Protein AF-A0A928JBQ8-F1 (afdb_monomer)

Sequence (399 aa):
MGFTVPEFVRCPHCGASLVRDGGSLFCTGERRHTYDIAKEGYVNLLPPGRAKNSHTGDDAEMVRAREEFLSGGGYDRYSREAAALAAEVIIERAKCRAQNAESQPKTPIIKAGRLAQQDDVVGSLEDSTEVVPMMISSSTVNTVPLPLKGKAQDAPVVSSEIDGEGRLAQQDDVVGPLDASDEVVPCFAPGLSPVPCFAPPCYGVDAGCGEGRHTVNMAKTLAEMLGVPVTTVGFDASKFGVRAAAKRYVKNSANTPEGVTPMFAAANIFSLPVADECADVFTSLFAPLPDDEVRRVLKKGGVLVICAAGAEHLSEMRRVLYENPVPSGGGAAVPDGFTTAREKIIEYRIDLSSNEEIMSLFTMTPFYYNAPAEGRKKLEALSSLTVTVQVKCTVAVKD

Foldseek 3Di:
DAQDDPQFFFQLVPRATWDDDPQWIFGPDPVTDIWGQDPLGATARADPPPVPPDPFDDDLVLLVLQCVLVVVVPPLVVLLVLLVVQLVLLVVLLVVLVVVVVPDPDDPPPDPDDDDDDDDDDDDDDDDDDDDDDDDDDDDDDDDDDDDDDDDDDDDDDDDDDDDPPDDPPPPPPPDPDDPDDDPPPDDDPDADSFDRDDPDAEEEEEACFLPSSVQSSQVSNCVSVVGAYEYEYEHQDPSRLSNNSNQPVVPVVNHDPSYHYHYYYDDSLRGSGAFQAHQEYEDAQHDDNQVSVLGHHHAFRKYKWKHFDQQAQVQLQVLQDVDRGGDDDTDDDHPQKAWPDKDKDKDKDKFQALSSQVSVCSNDPCVVPGDPNSVVSSSPDGMDIGMHIMIMIMITRD

pLDDT: mean 76.66, std 27.27, range [23.59, 98.38]

Nearest PDB structures (foldseek):
  1p91-assembly1_A  TM=8.520E-01  e=2.172E-24  Escherichia coli
  1p91-assembly1_B  TM=8.686E-01  e=5.097E-23  Escherichia coli
  5jgl-assembly1_A  TM=5.760E-01  e=1.585E-10  Aspergillus fumigatus
  1i9g-assembly1_A  TM=5.955E-01  e=4.512E-06  Mycobacterium tuberculosis
  2f8l-assembly1_A  TM=5.313E-01  e=1.715E-05  Listeria monocytogenes

Radius of gyration: 27.42 Å; Cα contacts (8 Å, |Δi|>4): 662; chains: 1; bounding box: 69×91×84 Å

Structure (mmCIF, N/CA/C/O backbone):
data_AF-A0A928JBQ8-F1
#
_entry.id   AF-A0A928JBQ8-F1
#
loop_
_atom_site.group_PDB
_atom_site.id
_atom_site.type_symbol
_atom_site.label_atom_id
_atom_site.label_alt_id
_atom_site.label_comp_id
_atom_site.label_asym_id
_atom_site.label_entity_id
_atom_site.label_seq_id
_atom_site.pdbx_PDB_ins_code
_atom_site.Cartn_x
_atom_site.Cartn_y
_atom_site.Cartn_z
_atom_site.occupancy
_atom_site.B_iso_or_equiv
_atom_site.auth_seq_id
_atom_site.auth_comp_id
_atom_site.auth_asym_id
_atom_site.auth_atom_id
_atom_site.pdbx_PDB_model_num
ATOM 1 N N . MET A 1 1 ? 22.480 -9.674 1.636 1.00 45.75 1 MET A N 1
ATOM 2 C CA . MET A 1 1 ? 21.161 -9.832 0.985 1.00 45.75 1 MET A CA 1
ATOM 3 C C . MET A 1 1 ? 20.940 -8.640 0.073 1.00 45.75 1 MET A C 1
ATOM 5 O O . MET A 1 1 ? 21.295 -7.535 0.459 1.00 45.75 1 ME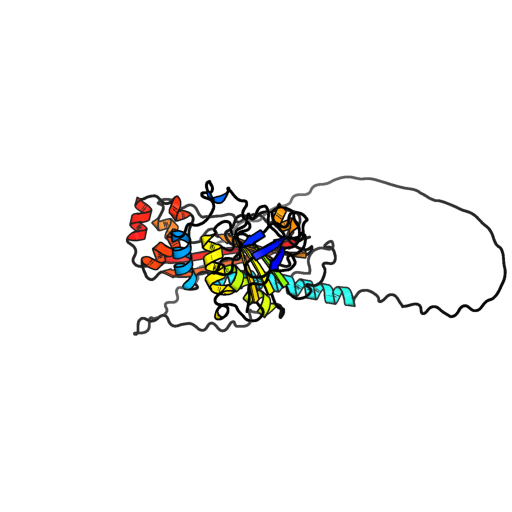T A O 1
ATOM 9 N N . GLY A 1 2 ? 20.536 -8.878 -1.175 1.00 64.00 2 GLY A N 1
ATOM 10 C CA . GLY A 1 2 ? 20.582 -7.881 -2.246 1.00 64.00 2 GLY A CA 1
ATOM 11 C C . GLY A 1 2 ? 19.199 -7.471 -2.741 1.00 64.00 2 GLY A C 1
ATOM 12 O O . GLY A 1 2 ? 18.240 -8.221 -2.606 1.00 64.00 2 GLY A O 1
ATOM 13 N N . PHE A 1 3 ? 19.134 -6.292 -3.360 1.00 80.88 3 PHE A N 1
ATOM 14 C CA . PHE A 1 3 ? 17.984 -5.822 -4.131 1.00 80.88 3 PHE A CA 1
ATOM 15 C C . PHE A 1 3 ? 17.530 -6.896 -5.137 1.00 80.88 3 PHE A C 1
ATOM 17 O O . PHE A 1 3 ? 18.309 -7.285 -6.014 1.00 80.88 3 PHE A O 1
ATOM 24 N N . THR A 1 4 ? 16.300 -7.384 -4.994 1.00 85.62 4 THR A N 1
ATOM 25 C CA . THR A 1 4 ? 15.716 -8.421 -5.855 1.00 85.62 4 THR A CA 1
ATOM 26 C C . THR A 1 4 ? 14.600 -7.798 -6.675 1.00 85.62 4 THR A C 1
ATOM 28 O O . THR A 1 4 ? 13.798 -7.040 -6.140 1.00 85.62 4 THR A O 1
ATOM 31 N N . VAL A 1 5 ? 14.570 -8.096 -7.973 1.00 90.88 5 VAL A N 1
ATOM 32 C CA . VAL A 1 5 ? 13.520 -7.621 -8.880 1.00 90.88 5 VAL A CA 1
ATOM 33 C C . VAL A 1 5 ? 12.508 -8.741 -9.054 1.00 90.88 5 VAL A C 1
ATOM 35 O O . VAL A 1 5 ? 12.892 -9.795 -9.565 1.00 90.88 5 VAL A O 1
ATOM 38 N N . PRO A 1 6 ? 11.242 -8.550 -8.652 1.00 92.75 6 PRO A N 1
ATOM 39 C CA . PRO A 1 6 ? 10.207 -9.531 -8.928 1.00 92.75 6 PRO A CA 1
ATOM 40 C C . PRO A 1 6 ? 10.022 -9.724 -10.432 1.00 92.75 6 PRO A C 1
ATOM 42 O O . PRO A 1 6 ? 10.068 -8.768 -11.209 1.00 92.75 6 PRO A O 1
ATOM 45 N N . GLU A 1 7 ? 9.783 -10.966 -10.845 1.00 91.88 7 GLU A N 1
ATOM 46 C CA . GLU A 1 7 ? 9.727 -11.353 -12.258 1.00 91.88 7 GLU A CA 1
ATOM 47 C C . GLU A 1 7 ? 8.639 -10.637 -13.055 1.00 91.88 7 GLU A C 1
ATOM 49 O O . GLU A 1 7 ? 8.720 -10.598 -14.278 1.00 91.88 7 GLU A O 1
ATOM 54 N N . PHE A 1 8 ? 7.628 -10.079 -12.385 1.00 95.06 8 PHE A N 1
ATOM 55 C CA . PHE A 1 8 ? 6.522 -9.353 -12.997 1.00 95.06 8 PHE A CA 1
ATOM 56 C C . PHE A 1 8 ? 6.813 -7.868 -13.222 1.00 95.06 8 PHE A C 1
ATOM 58 O O . PHE A 1 8 ? 6.031 -7.207 -13.900 1.00 95.06 8 PHE A O 1
ATOM 65 N N . VAL A 1 9 ? 7.924 -7.326 -12.715 1.00 97.00 9 VAL A N 1
ATOM 66 C CA . VAL A 1 9 ? 8.301 -5.934 -12.989 1.00 97.00 9 VAL A CA 1
ATOM 67 C C . VAL A 1 9 ? 8.699 -5.796 -14.461 1.00 97.00 9 VAL A C 1
ATOM 69 O O . VAL A 1 9 ? 9.386 -6.645 -15.044 1.00 97.00 9 VAL A O 1
ATOM 72 N N . ARG A 1 10 ? 8.225 -4.727 -15.097 1.00 97.44 10 ARG A N 1
ATOM 73 C CA . ARG A 1 10 ? 8.402 -4.436 -16.520 1.00 97.44 10 ARG A CA 1
ATOM 74 C C . ARG A 1 10 ? 9.099 -3.104 -16.727 1.00 97.44 10 ARG A C 1
ATOM 76 O O . ARG A 1 10 ? 9.104 -2.216 -15.886 1.00 97.44 10 ARG A O 1
ATOM 83 N N . CYS A 1 11 ? 9.706 -2.963 -17.892 1.00 96.62 11 CYS A N 1
ATOM 84 C CA . CYS A 1 11 ? 10.271 -1.714 -18.354 1.00 96.62 11 CYS A CA 1
ATOM 85 C C . CYS A 1 11 ? 9.138 -0.737 -18.717 1.00 96.62 11 CYS A C 1
ATOM 87 O O . CYS A 1 11 ? 8.391 -1.040 -19.648 1.00 96.62 11 CYS A O 1
ATOM 89 N N . PRO A 1 12 ? 9.032 0.451 -18.092 1.00 94.50 12 PRO A N 1
ATOM 90 C CA . PRO A 1 12 ? 8.005 1.440 -18.445 1.00 94.50 12 PRO A CA 1
ATOM 91 C C . PRO A 1 12 ? 8.113 1.954 -19.891 1.00 94.50 12 PRO A C 1
ATOM 93 O O . PRO A 1 12 ? 7.156 2.511 -20.415 1.00 94.50 12 PRO A O 1
ATOM 96 N N . HIS A 1 13 ? 9.267 1.790 -20.549 1.00 93.00 13 HIS A N 1
ATOM 97 C CA . HIS A 1 13 ? 9.481 2.265 -21.919 1.00 93.00 13 HIS A CA 1
ATOM 98 C C . HIS A 1 13 ? 9.095 1.263 -23.012 1.00 93.00 13 HIS A C 1
ATOM 100 O O . HIS A 1 13 ? 8.717 1.685 -24.101 1.00 93.00 13 HIS A O 1
ATOM 106 N N . CYS A 1 14 ? 9.233 -0.043 -22.775 1.00 94.75 14 CYS A N 1
ATOM 107 C CA . CYS A 1 14 ? 8.984 -1.058 -23.810 1.00 94.75 14 CYS A CA 1
ATOM 108 C C . CYS A 1 14 ? 8.187 -2.277 -23.340 1.00 94.75 14 CYS A C 1
ATOM 110 O O . CYS A 1 14 ? 7.983 -3.191 -24.130 1.00 94.75 14 CYS A O 1
ATOM 112 N N . GLY A 1 15 ? 7.792 -2.342 -22.068 1.00 95.00 15 GLY A N 1
ATOM 113 C CA . GLY A 1 15 ? 7.026 -3.462 -21.522 1.00 95.00 15 GLY A CA 1
ATOM 114 C C . GLY A 1 15 ? 7.801 -4.777 -21.388 1.00 95.00 15 GLY A C 1
ATOM 115 O O . GLY A 1 15 ? 7.208 -5.772 -21.003 1.00 95.00 15 GLY A O 1
ATOM 116 N N . ALA A 1 16 ? 9.106 -4.817 -21.678 1.00 96.81 16 ALA A N 1
ATOM 117 C CA . ALA A 1 16 ? 9.928 -6.020 -21.510 1.00 96.81 16 ALA A CA 1
ATOM 118 C C . ALA A 1 16 ? 10.325 -6.254 -20.040 1.00 96.81 16 ALA A C 1
ATOM 120 O O . ALA A 1 16 ? 10.388 -5.304 -19.255 1.00 96.81 16 ALA A O 1
ATOM 121 N N . SER A 1 17 ? 10.635 -7.498 -19.669 1.00 96.75 17 SER A N 1
ATOM 122 C CA . SER A 1 17 ? 11.103 -7.854 -18.321 1.00 96.75 17 SER A CA 1
ATOM 123 C C . SER A 1 17 ? 12.381 -7.105 -17.943 1.00 96.75 17 SER A C 1
ATOM 125 O O . SER A 1 17 ? 13.239 -6.861 -18.795 1.00 96.75 17 SER A O 1
ATOM 127 N N . LEU A 1 18 ? 12.513 -6.750 -16.663 1.00 96.56 18 LEU A N 1
ATOM 128 C CA . LEU A 1 18 ? 13.735 -6.161 -16.117 1.00 96.56 18 LEU A CA 1
ATOM 129 C C . LEU A 1 18 ? 14.598 -7.232 -15.450 1.00 96.56 18 LEU A C 1
ATOM 131 O O . LEU A 1 18 ? 14.120 -7.998 -14.619 1.00 96.56 18 LEU A O 1
ATOM 135 N N . VAL A 1 19 ? 15.885 -7.244 -15.787 1.00 94.81 19 VAL A N 1
ATOM 136 C CA . VAL A 1 19 ? 16.900 -8.096 -15.162 1.00 94.81 19 VAL A CA 1
ATOM 137 C C . VAL A 1 19 ? 17.940 -7.232 -14.468 1.00 94.81 19 VAL A C 1
ATOM 139 O O . VAL A 1 19 ? 18.317 -6.171 -14.966 1.00 94.81 19 VAL A O 1
ATOM 142 N N . ARG A 1 20 ? 18.402 -7.673 -13.299 1.00 94.62 20 ARG A N 1
ATOM 143 C CA . ARG A 1 20 ? 19.467 -6.991 -12.566 1.00 94.62 20 ARG A CA 1
ATOM 144 C C . ARG A 1 20 ? 20.828 -7.445 -13.079 1.00 94.62 20 ARG A C 1
ATOM 146 O O . ARG A 1 20 ? 21.093 -8.64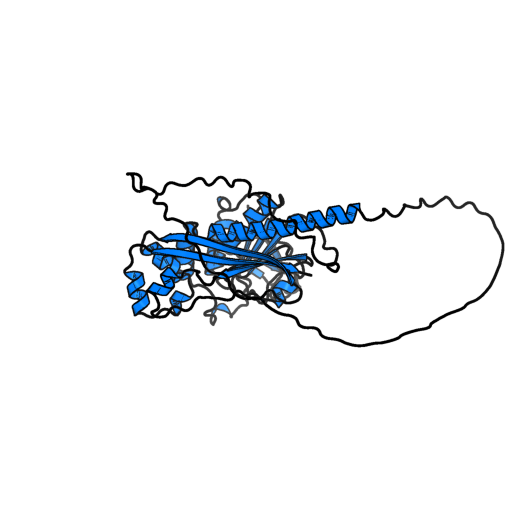1 -13.128 1.00 94.62 20 ARG A O 1
ATOM 153 N N . ASP A 1 21 ? 21.700 -6.486 -13.355 1.00 92.88 21 ASP A N 1
ATOM 154 C CA . ASP A 1 21 ? 23.122 -6.720 -13.589 1.00 92.88 21 ASP A CA 1
ATOM 155 C C . ASP A 1 21 ? 23.924 -5.670 -12.803 1.00 92.88 21 ASP A C 1
ATOM 157 O O . ASP A 1 21 ? 23.818 -4.460 -13.016 1.00 92.88 21 ASP A O 1
ATOM 161 N N . GLY A 1 22 ? 24.642 -6.140 -11.780 1.00 91.00 22 GLY A N 1
ATOM 162 C CA . GLY A 1 22 ? 25.356 -5.289 -10.831 1.00 91.00 22 GLY A CA 1
ATOM 163 C C . GLY A 1 22 ? 24.457 -4.275 -10.106 1.00 91.00 22 GLY A C 1
ATOM 164 O O . GLY A 1 22 ? 23.591 -4.638 -9.295 1.00 91.00 22 GLY A O 1
ATOM 165 N N . GLY A 1 23 ? 24.741 -2.992 -10.349 1.00 93.81 23 GLY A N 1
ATOM 166 C CA 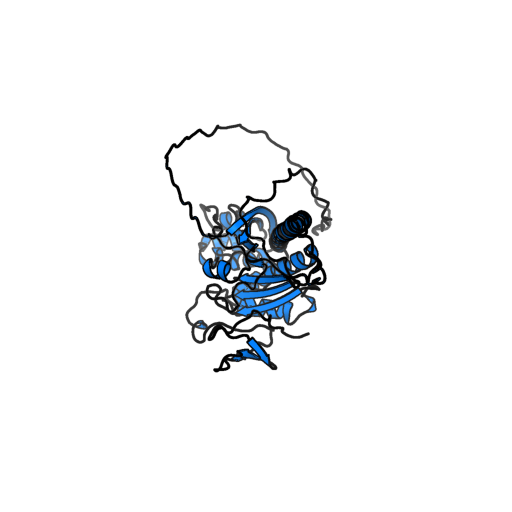. GLY A 1 23 ? 24.072 -1.831 -9.754 1.00 93.81 23 GLY A CA 1
ATOM 167 C C . GLY A 1 23 ? 22.930 -1.253 -10.593 1.00 93.81 23 GLY A C 1
ATOM 168 O O . GLY A 1 23 ? 22.408 -0.206 -10.225 1.00 93.81 23 GLY A O 1
ATOM 169 N N . SER A 1 24 ? 22.533 -1.909 -11.685 1.00 95.94 24 SER A N 1
ATOM 170 C CA . SER A 1 24 ? 21.492 -1.401 -12.583 1.00 95.94 24 SER A CA 1
ATOM 171 C C . SER A 1 24 ? 20.518 -2.507 -13.001 1.00 95.94 24 SER A C 1
ATOM 173 O O . SER A 1 24 ? 20.802 -3.705 -12.905 1.00 95.94 24 SER A O 1
ATOM 175 N N . LEU A 1 25 ? 19.336 -2.093 -13.450 1.00 96.19 25 LEU A N 1
ATOM 176 C CA . LEU A 1 25 ? 18.351 -2.930 -14.121 1.00 96.19 25 LEU A CA 1
ATOM 177 C C . LEU A 1 25 ? 18.398 -2.673 -15.620 1.00 96.19 25 LEU A C 1
ATOM 179 O O . LEU A 1 25 ? 18.466 -1.523 -16.045 1.00 96.19 25 LEU A O 1
ATOM 183 N N . PHE A 1 26 ? 18.286 -3.735 -16.408 1.00 96.31 26 PHE A N 1
ATOM 184 C CA . PHE A 1 26 ? 18.240 -3.681 -17.863 1.00 96.31 26 PHE A CA 1
ATOM 185 C C . PHE A 1 26 ? 16.976 -4.368 -18.356 1.00 96.31 26 PHE A C 1
ATOM 187 O O . PHE A 1 26 ? 16.619 -5.437 -17.863 1.00 96.31 26 PHE A O 1
ATOM 194 N N . CYS A 1 27 ? 16.298 -3.783 -19.340 1.00 96.62 27 CYS A N 1
ATOM 195 C CA . CYS A 1 27 ? 15.192 -4.481 -19.984 1.00 96.62 27 CYS A CA 1
ATOM 196 C C . CYS A 1 27 ? 15.691 -5.516 -20.996 1.00 96.62 27 CYS A C 1
ATOM 198 O O . CYS A 1 27 ? 16.662 -5.265 -21.709 1.00 96.62 27 CYS A O 1
ATOM 200 N N . THR A 1 28 ? 14.970 -6.628 -21.131 1.00 96.06 28 THR A N 1
ATOM 201 C CA . THR A 1 28 ? 15.253 -7.681 -22.124 1.00 96.06 28 THR A CA 1
ATOM 202 C C . THR A 1 28 ? 14.810 -7.329 -23.550 1.00 96.06 28 THR A C 1
ATOM 204 O O . THR A 1 28 ? 15.012 -8.118 -24.467 1.00 96.06 28 THR A O 1
ATOM 207 N N . GLY A 1 29 ? 14.204 -6.155 -23.754 1.00 93.88 29 GLY A N 1
ATOM 208 C CA . GLY A 1 29 ? 13.832 -5.657 -25.079 1.00 93.88 29 GLY A CA 1
ATOM 209 C C . GLY A 1 29 ? 15.033 -5.151 -25.885 1.00 93.88 29 GLY A C 1
ATOM 210 O O . GLY A 1 29 ? 16.077 -4.820 -25.328 1.00 93.88 29 GLY A O 1
ATOM 211 N N . GLU A 1 30 ? 14.849 -5.003 -27.198 1.00 93.00 30 GLU A N 1
ATOM 212 C CA . GLU A 1 30 ? 15.917 -4.707 -28.172 1.00 93.00 30 GLU A CA 1
ATOM 213 C C . GLU A 1 30 ? 16.772 -3.476 -27.832 1.00 93.00 30 GLU A C 1
ATOM 215 O O . GLU A 1 30 ? 17.988 -3.488 -27.999 1.00 93.00 30 GLU A O 1
ATOM 220 N N . ARG A 1 31 ? 16.145 -2.407 -27.324 1.00 90.75 31 ARG A N 1
ATOM 221 C CA . ARG A 1 31 ? 16.821 -1.134 -27.009 1.00 90.75 31 ARG A CA 1
ATOM 222 C C . ARG A 1 31 ? 17.553 -1.127 -25.663 1.00 90.75 31 ARG A C 1
ATOM 224 O O . ARG A 1 31 ? 18.189 -0.126 -25.351 1.00 90.75 31 ARG A O 1
ATOM 231 N N . ARG A 1 32 ? 17.436 -2.199 -24.865 1.00 93.81 32 ARG A N 1
ATOM 232 C CA . ARG A 1 32 ? 18.105 -2.398 -23.565 1.00 93.81 32 ARG A CA 1
ATOM 233 C C . ARG A 1 32 ? 18.124 -1.136 -22.681 1.00 93.81 32 ARG A C 1
ATOM 235 O O . ARG A 1 32 ? 19.179 -0.663 -22.270 1.00 93.81 32 ARG A O 1
ATOM 242 N N . HIS A 1 33 ? 16.943 -0.584 -22.397 1.00 95.56 33 HIS A N 1
ATOM 243 C CA . HIS A 1 33 ? 16.779 0.528 -21.458 1.00 95.56 33 HIS A CA 1
ATOM 244 C C . HIS A 1 33 ? 17.353 0.168 -20.080 1.00 95.56 33 HIS A C 1
ATOM 246 O O . HIS A 1 33 ? 17.132 -0.947 -19.595 1.00 95.56 33 HIS A O 1
ATOM 252 N N . THR A 1 34 ? 18.038 1.128 -19.458 1.00 95.75 34 THR A N 1
ATOM 253 C CA . THR A 1 34 ? 18.792 0.941 -18.211 1.00 95.75 34 THR A CA 1
ATOM 254 C C . THR A 1 34 ? 18.259 1.845 -17.108 1.00 95.75 34 THR A C 1
ATOM 256 O O . THR A 1 34 ? 17.954 3.012 -17.356 1.00 95.75 34 THR A O 1
ATOM 259 N N . TYR A 1 35 ? 18.198 1.320 -15.887 1.00 96.06 35 TYR A N 1
ATOM 260 C CA . TYR A 1 35 ? 17.773 2.050 -14.695 1.00 96.06 35 TYR A CA 1
ATOM 261 C C . TYR A 1 35 ? 18.744 1.786 -13.550 1.00 96.06 35 TYR A C 1
ATOM 263 O O . TYR A 1 35 ? 18.964 0.635 -13.181 1.00 96.06 35 TYR A O 1
ATOM 271 N N . ASP A 1 36 ? 19.306 2.835 -12.960 1.00 96.00 36 ASP A N 1
ATOM 272 C CA . ASP A 1 36 ? 20.243 2.674 -11.848 1.00 96.00 36 ASP A CA 1
ATOM 273 C C . ASP A 1 36 ? 19.516 2.317 -10.547 1.00 96.00 36 ASP A C 1
ATOM 275 O O . ASP A 1 36 ? 18.500 2.924 -10.189 1.00 96.00 36 ASP A O 1
ATOM 279 N N . ILE A 1 37 ? 20.066 1.346 -9.817 1.00 96.56 37 ILE A N 1
ATOM 280 C CA . ILE A 1 37 ? 19.661 1.041 -8.446 1.00 96.56 37 ILE A CA 1
ATOM 281 C C . ILE A 1 37 ? 20.380 2.039 -7.542 1.00 96.56 37 ILE A C 1
ATOM 283 O O . ILE A 1 37 ? 21.607 2.039 -7.423 1.00 96.56 37 ILE A O 1
ATOM 287 N N . ALA A 1 38 ? 19.616 2.901 -6.877 1.00 95.44 38 ALA A N 1
ATOM 288 C CA . ALA A 1 38 ? 20.179 3.862 -5.943 1.00 95.44 38 ALA A CA 1
ATOM 289 C C . ALA A 1 38 ? 20.858 3.152 -4.759 1.00 95.44 38 ALA A C 1
ATOM 291 O O . ALA A 1 38 ? 20.450 2.068 -4.340 1.00 95.44 38 ALA A O 1
ATOM 292 N N . LYS A 1 39 ? 21.845 3.806 -4.133 1.00 94.00 39 LYS A N 1
ATOM 293 C CA . LYS A 1 39 ? 22.565 3.277 -2.953 1.00 94.00 39 LYS A CA 1
ATOM 294 C C . LYS A 1 39 ? 21.666 2.994 -1.738 1.00 94.00 39 LYS A C 1
ATOM 296 O O . LYS A 1 39 ? 22.112 2.362 -0.776 1.00 94.00 39 LYS A O 1
ATOM 301 N N . GLU A 1 40 ? 20.461 3.562 -1.718 1.00 94.25 40 GLU A N 1
ATOM 302 C CA . GLU A 1 40 ? 19.414 3.312 -0.727 1.00 94.25 40 GLU A CA 1
ATOM 303 C C . GLU A 1 40 ? 18.577 2.061 -1.033 1.00 94.25 40 GLU A C 1
ATOM 305 O O . GLU A 1 40 ? 17.894 1.592 -0.136 1.00 94.25 40 GLU A O 1
ATOM 310 N N . GLY A 1 41 ? 18.675 1.487 -2.238 1.00 94.62 41 GLY A N 1
ATOM 311 C CA . GLY A 1 41 ? 18.003 0.241 -2.617 1.00 94.62 41 GLY A CA 1
ATOM 312 C C . GLY A 1 41 ? 16.646 0.423 -3.301 1.00 94.62 41 GLY A C 1
ATOM 313 O O . GLY A 1 41 ? 15.780 -0.425 -3.124 1.00 94.62 41 GLY A O 1
ATOM 314 N N . TYR A 1 42 ? 16.441 1.514 -4.043 1.00 96.06 42 TYR A N 1
ATOM 315 C CA . TYR A 1 42 ? 15.247 1.735 -4.875 1.00 96.06 42 TYR A CA 1
ATOM 316 C C . TYR A 1 42 ? 15.649 1.998 -6.329 1.00 96.06 42 TYR A C 1
ATOM 318 O O . TYR A 1 42 ? 16.804 2.334 -6.606 1.00 96.06 42 TYR A O 1
ATOM 326 N N . VAL A 1 43 ? 14.692 1.891 -7.250 1.00 96.62 43 VAL A N 1
ATOM 327 C CA . VAL A 1 43 ? 14.885 2.229 -8.670 1.00 96.62 43 VAL A CA 1
ATOM 328 C C . VAL A 1 43 ? 13.921 3.338 -9.081 1.00 96.62 43 VAL A C 1
ATOM 330 O O . VAL A 1 43 ? 12.771 3.373 -8.652 1.00 96.62 43 VAL A O 1
ATOM 333 N N . ASN A 1 44 ? 14.382 4.267 -9.917 1.00 96.00 44 ASN A N 1
ATOM 334 C CA . ASN A 1 44 ? 13.529 5.301 -10.495 1.00 96.00 44 ASN A CA 1
ATOM 335 C C . ASN A 1 44 ? 13.048 4.884 -11.892 1.00 96.00 44 ASN A C 1
ATOM 337 O O . ASN A 1 44 ? 13.825 4.920 -12.842 1.00 96.00 44 ASN A O 1
ATOM 341 N N . LEU A 1 45 ? 11.766 4.538 -12.007 1.00 95.31 45 LEU A N 1
ATOM 342 C CA . LEU A 1 45 ? 11.087 4.135 -13.243 1.00 95.31 45 LEU A CA 1
ATOM 343 C C . LEU A 1 45 ? 10.222 5.266 -13.835 1.00 95.31 45 LEU A C 1
ATOM 345 O O . LEU A 1 45 ? 9.478 5.052 -14.790 1.00 95.31 45 LEU A O 1
ATOM 349 N N . LEU A 1 46 ? 10.310 6.487 -13.296 1.00 91.38 46 LEU A N 1
ATOM 350 C CA . LEU A 1 46 ? 9.641 7.651 -13.875 1.00 91.38 46 LEU A CA 1
ATOM 351 C C . LEU A 1 46 ? 10.313 8.074 -15.194 1.00 91.38 46 LEU A C 1
ATOM 353 O O . LEU A 1 46 ? 11.547 8.119 -15.256 1.00 91.38 46 LEU A O 1
ATOM 357 N N . PRO A 1 47 ? 9.536 8.488 -16.216 1.00 80.44 47 PRO A N 1
ATOM 358 C CA . PRO A 1 47 ? 10.088 8.994 -17.467 1.00 80.44 47 PRO A CA 1
ATOM 359 C C . PRO A 1 47 ? 11.041 10.186 -17.257 1.00 80.44 47 PRO A C 1
ATOM 361 O O . PRO A 1 47 ? 10.773 11.058 -16.415 1.00 80.44 47 PRO A O 1
ATOM 364 N N . PRO A 1 48 ? 12.127 10.289 -18.046 1.00 69.06 48 PRO A N 1
ATOM 365 C CA . PRO A 1 48 ? 13.018 11.442 -18.002 1.00 69.06 48 PRO A CA 1
ATOM 366 C C . PRO A 1 48 ? 12.257 12.737 -18.338 1.00 69.06 48 PRO A C 1
ATOM 368 O O . PRO A 1 48 ? 11.415 12.772 -19.229 1.00 69.06 48 PRO A O 1
ATOM 371 N N . GLY A 1 49 ? 12.531 13.814 -17.596 1.00 56.75 49 GLY A N 1
ATOM 372 C CA . GLY A 1 49 ? 11.927 15.138 -17.816 1.00 56.75 49 GLY A CA 1
ATOM 373 C C . GLY A 1 49 ? 10.629 15.426 -17.048 1.00 56.75 49 GLY A C 1
ATOM 374 O O . GLY A 1 49 ? 10.333 16.594 -16.807 1.00 56.75 49 GLY A O 1
ATOM 375 N N . ARG A 1 50 ? 9.900 14.411 -16.557 1.00 52.94 50 ARG A N 1
ATOM 376 C CA . ARG A 1 50 ? 8.664 14.630 -15.769 1.00 52.94 50 ARG A CA 1
ATOM 377 C C . ARG A 1 50 ? 8.910 15.123 -14.337 1.00 52.94 50 ARG A C 1
ATOM 379 O O . ARG A 1 50 ? 8.014 15.688 -13.727 1.00 52.94 50 ARG A O 1
ATOM 386 N N . ALA A 1 51 ? 10.140 14.993 -13.836 1.00 48.34 51 ALA A N 1
ATOM 387 C CA . ALA A 1 51 ? 10.523 15.409 -12.485 1.00 48.34 51 ALA A CA 1
ATOM 388 C C . ALA A 1 51 ? 10.535 16.936 -12.253 1.00 48.34 51 ALA A C 1
ATOM 390 O O . ALA A 1 51 ? 10.681 17.357 -11.113 1.00 48.34 51 ALA A O 1
ATOM 391 N N . LYS A 1 52 ? 10.438 17.769 -13.304 1.00 39.94 52 LYS A N 1
ATOM 392 C CA . LYS A 1 52 ? 10.555 19.235 -13.170 1.00 39.94 52 LYS A CA 1
ATOM 393 C C . LYS A 1 52 ? 9.223 19.973 -13.006 1.00 39.94 52 LYS A C 1
ATOM 395 O O . LYS A 1 52 ? 9.237 21.085 -12.497 1.00 39.94 52 LYS A O 1
ATOM 400 N N . ASN A 1 53 ? 8.096 19.366 -13.388 1.00 36.09 53 ASN A N 1
ATOM 401 C CA . ASN A 1 53 ? 6.808 20.072 -13.480 1.00 36.09 53 ASN A CA 1
ATOM 402 C C . ASN A 1 53 ? 5.703 19.447 -12.627 1.00 36.09 53 ASN A C 1
ATOM 404 O O . ASN A 1 53 ? 4.525 19.702 -12.858 1.00 36.09 53 ASN A O 1
ATOM 408 N N . SER A 1 54 ? 6.058 18.602 -11.667 1.00 39.78 54 SER A N 1
ATOM 409 C CA . SER A 1 54 ? 5.067 17.909 -10.871 1.00 39.78 54 SER A CA 1
ATOM 410 C C . SER A 1 54 ? 5.184 18.351 -9.418 1.00 39.78 54 SER A C 1
ATOM 412 O O . SER A 1 54 ? 6.001 17.828 -8.667 1.00 39.78 54 SER A O 1
ATOM 414 N N . HIS A 1 55 ? 4.310 19.259 -8.987 1.00 44.38 55 HIS A N 1
ATOM 415 C CA . HIS A 1 55 ? 3.905 19.373 -7.578 1.00 44.38 55 HIS A CA 1
ATOM 416 C C . HIS A 1 55 ? 3.152 18.101 -7.107 1.00 44.38 55 HIS A C 1
ATOM 418 O O . HIS A 1 55 ? 2.223 18.174 -6.315 1.00 44.38 55 HIS A O 1
ATOM 424 N N . THR A 1 56 ? 3.489 16.931 -7.660 1.00 51.81 56 THR A N 1
ATOM 425 C CA . THR A 1 56 ? 2.806 15.654 -7.459 1.00 51.81 56 THR A CA 1
ATOM 426 C C . THR A 1 56 ? 3.761 14.735 -6.705 1.00 51.81 56 THR A C 1
ATOM 428 O O . THR A 1 56 ? 4.564 14.018 -7.305 1.00 51.81 56 THR A O 1
ATOM 431 N N . GLY A 1 57 ? 3.728 14.827 -5.383 1.00 61.00 57 GLY A N 1
ATOM 432 C CA . GLY A 1 57 ? 4.513 13.994 -4.480 1.00 61.00 57 GLY A CA 1
ATOM 433 C C . GLY A 1 57 ? 5.050 14.791 -3.301 1.00 61.00 57 GLY A C 1
ATOM 434 O O . GLY A 1 57 ? 5.344 15.978 -3.433 1.00 61.00 57 GLY A O 1
ATOM 435 N N . ASP A 1 58 ? 5.190 14.112 -2.166 1.00 72.62 58 ASP A N 1
ATOM 436 C CA . ASP A 1 58 ? 5.745 14.692 -0.947 1.00 72.62 58 ASP A CA 1
ATOM 437 C C . ASP A 1 58 ? 7.187 15.157 -1.176 1.00 72.62 58 ASP A C 1
ATOM 439 O O . ASP A 1 58 ? 8.001 14.434 -1.774 1.00 72.62 58 ASP A O 1
ATOM 443 N N . ASP A 1 59 ? 7.512 16.351 -0.683 1.00 82.25 59 ASP A N 1
ATOM 444 C CA . ASP A 1 59 ? 8.886 16.832 -0.617 1.00 82.25 59 ASP A CA 1
ATOM 445 C C . ASP A 1 59 ? 9.660 16.183 0.548 1.00 82.25 59 ASP A C 1
ATOM 447 O O . ASP A 1 59 ? 9.164 15.325 1.281 1.00 82.25 59 ASP A O 1
ATOM 451 N N . ALA A 1 60 ? 10.929 16.558 0.708 1.00 84.12 60 ALA A N 1
ATOM 452 C CA . ALA A 1 60 ? 11.781 15.977 1.739 1.00 84.12 60 ALA A CA 1
ATOM 453 C C . ALA A 1 60 ? 11.345 16.322 3.177 1.00 84.12 60 ALA A C 1
ATOM 455 O O . ALA A 1 60 ? 11.692 15.577 4.095 1.00 84.12 60 ALA A O 1
ATOM 456 N N . GLU A 1 61 ? 10.647 17.440 3.388 1.00 86.06 61 GLU A N 1
ATOM 457 C CA . GLU A 1 61 ? 10.153 17.858 4.703 1.00 86.06 61 GLU A CA 1
ATOM 458 C C . GLU A 1 61 ? 8.912 17.049 5.076 1.00 86.06 61 GLU A C 1
ATOM 460 O O . GLU A 1 61 ? 8.875 16.451 6.149 1.00 86.06 61 GLU A O 1
ATOM 465 N N . MET A 1 62 ? 7.967 16.916 4.146 1.00 87.44 62 MET A N 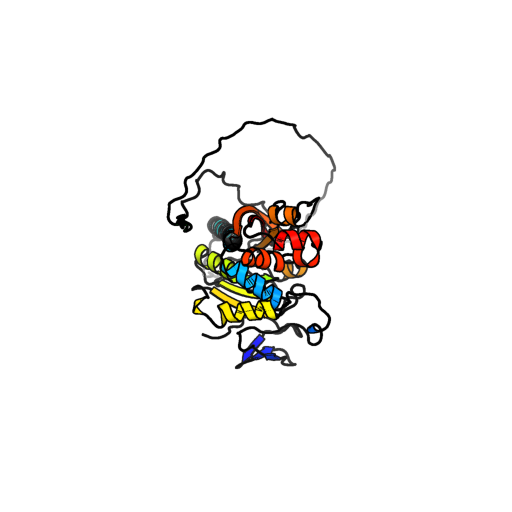1
ATOM 466 C CA . MET A 1 62 ? 6.764 16.101 4.320 1.00 87.44 62 MET A CA 1
ATOM 467 C C . MET A 1 62 ? 7.091 14.635 4.559 1.00 87.44 62 MET A C 1
ATOM 469 O O . MET A 1 62 ? 6.513 14.018 5.451 1.00 87.44 62 MET A O 1
ATOM 473 N N . VAL A 1 63 ? 8.056 14.079 3.818 1.00 87.06 63 VAL A N 1
ATOM 474 C CA . VAL A 1 63 ? 8.510 12.703 4.058 1.00 87.06 63 VAL A CA 1
ATOM 475 C C . VAL A 1 63 ? 9.127 12.571 5.446 1.00 87.06 63 VAL A C 1
ATOM 477 O O . VAL A 1 63 ? 8.847 11.591 6.124 1.00 87.06 63 VAL A O 1
ATOM 480 N N . ARG A 1 64 ? 9.917 13.547 5.914 1.00 88.31 64 ARG A N 1
ATOM 481 C CA . ARG A 1 64 ? 10.500 13.496 7.263 1.00 88.31 64 ARG A CA 1
ATOM 482 C C . ARG A 1 64 ? 9.426 13.559 8.349 1.00 88.31 64 ARG A C 1
ATOM 484 O O . ARG A 1 64 ? 9.451 12.725 9.245 1.00 88.31 64 ARG A O 1
ATOM 491 N N . ALA A 1 65 ? 8.496 14.505 8.246 1.00 87.75 65 ALA A N 1
ATOM 492 C CA . ALA A 1 65 ? 7.380 14.643 9.179 1.00 87.75 65 ALA A CA 1
ATOM 493 C C . ALA A 1 65 ? 6.530 13.365 9.221 1.00 87.75 65 ALA A C 1
ATOM 495 O O . ALA A 1 65 ? 6.185 12.861 10.290 1.00 87.75 65 ALA A O 1
ATOM 496 N N . ARG A 1 66 ? 6.264 12.779 8.048 1.00 90.25 66 ARG A N 1
ATOM 497 C CA . ARG A 1 66 ? 5.570 11.498 7.943 1.00 90.25 66 ARG A CA 1
ATOM 498 C C . ARG A 1 66 ? 6.367 10.364 8.585 1.00 90.25 66 ARG A C 1
ATOM 500 O O . ARG A 1 66 ? 5.793 9.586 9.334 1.00 90.25 66 ARG A O 1
ATOM 507 N N . GLU A 1 67 ? 7.671 10.258 8.333 1.00 89.75 67 GLU A N 1
ATOM 508 C CA . GLU A 1 67 ? 8.524 9.246 8.968 1.00 89.75 67 GLU A CA 1
ATOM 509 C C . GLU A 1 67 ? 8.526 9.362 10.491 1.00 89.75 67 GLU A C 1
ATOM 511 O O . GLU A 1 67 ? 8.456 8.342 11.173 1.00 89.75 67 GLU A O 1
ATOM 516 N N . GLU A 1 68 ? 8.607 10.581 11.014 1.00 89.38 68 GLU A N 1
ATOM 517 C CA . GLU A 1 68 ? 8.599 10.857 12.445 1.00 89.38 68 GLU A CA 1
ATOM 518 C C . GLU A 1 68 ? 7.280 10.431 13.084 1.00 89.38 68 GLU A C 1
ATOM 520 O O . GLU A 1 68 ? 7.281 9.558 13.954 1.00 89.38 68 GLU A O 1
ATOM 525 N N . PHE A 1 69 ? 6.154 10.942 12.581 1.00 90.38 69 PHE A N 1
ATOM 526 C CA . PHE A 1 69 ? 4.837 10.581 13.094 1.00 90.38 69 PHE A CA 1
ATOM 527 C C . PHE A 1 69 ? 4.580 9.078 12.976 1.00 90.38 69 PHE A C 1
ATOM 529 O O . PHE A 1 69 ? 4.171 8.418 13.935 1.00 90.38 69 PHE A O 1
ATOM 536 N N . LEU A 1 70 ? 4.842 8.509 11.796 1.00 89.44 70 LEU A N 1
ATOM 537 C CA . LEU A 1 70 ? 4.603 7.097 11.586 1.00 89.44 70 LEU A CA 1
ATOM 538 C C . LEU A 1 70 ? 5.516 6.274 12.482 1.00 89.44 70 LEU A C 1
ATOM 540 O O . LEU A 1 70 ? 5.022 5.338 13.078 1.00 89.44 70 LEU A O 1
ATOM 544 N N . SER A 1 71 ? 6.784 6.612 12.705 1.00 86.50 71 SER A N 1
ATOM 545 C CA . SER A 1 71 ? 7.652 5.812 13.585 1.00 86.50 71 SER A CA 1
ATOM 546 C C . SER A 1 71 ? 7.073 5.541 14.987 1.00 86.50 71 SER A C 1
ATOM 548 O O . SER A 1 71 ? 7.348 4.477 15.542 1.00 86.50 71 SER A O 1
ATOM 550 N N . GLY A 1 72 ? 6.189 6.412 15.491 1.00 85.38 72 GLY A N 1
ATOM 551 C CA . GLY A 1 72 ? 5.446 6.233 16.742 1.00 85.38 72 GLY A CA 1
ATOM 552 C C . GLY A 1 72 ? 4.324 5.181 16.715 1.00 85.38 72 GLY A C 1
ATOM 553 O O . GLY A 1 72 ? 3.670 4.956 17.726 1.00 85.38 72 GLY A O 1
ATOM 554 N N . GLY A 1 73 ? 4.052 4.511 15.590 1.00 89.00 73 GLY A N 1
ATOM 555 C CA . GLY A 1 73 ? 3.098 3.393 15.550 1.00 89.00 73 GLY A CA 1
ATOM 556 C C . GLY A 1 73 ? 1.622 3.767 15.446 1.00 89.00 73 GLY A C 1
ATOM 557 O O . GLY A 1 73 ? 0.801 2.886 15.188 1.00 89.00 73 GLY A O 1
ATOM 558 N N . GLY A 1 74 ? 1.278 5.055 15.530 1.00 87.88 74 GLY A N 1
ATOM 559 C CA . GLY A 1 74 ? -0.111 5.525 15.557 1.00 87.88 74 GLY A CA 1
ATOM 560 C C . GLY A 1 74 ? -0.965 5.059 14.374 1.00 87.88 74 GLY A C 1
ATOM 561 O O . GLY A 1 74 ? -2.178 4.965 14.486 1.00 87.88 74 GLY A O 1
ATOM 562 N N . TYR A 1 75 ? -0.365 4.730 13.232 1.00 93.88 75 TYR A N 1
ATOM 563 C CA . TYR A 1 75 ? -1.062 4.291 12.015 1.00 93.88 75 TYR A CA 1
ATOM 564 C C . TYR A 1 75 ? -0.834 2.802 11.685 1.00 93.88 75 TYR A C 1
ATOM 566 O O . TYR A 1 75 ? -1.311 2.302 10.669 1.00 93.88 75 TYR A O 1
ATOM 574 N N . ASP A 1 76 ? -0.130 2.051 12.536 1.00 94.06 76 ASP A N 1
ATOM 575 C CA . ASP A 1 76 ? 0.109 0.630 12.270 1.00 94.06 76 ASP A CA 1
ATOM 576 C C . ASP A 1 76 ? -1.163 -0.202 12.394 1.00 94.06 76 ASP A C 1
ATOM 578 O O . ASP A 1 76 ? -1.384 -1.104 11.583 1.00 94.06 76 ASP A O 1
ATOM 582 N N . ARG A 1 77 ? -1.998 0.107 13.395 1.00 95.56 77 ARG A N 1
ATOM 583 C CA . ARG A 1 77 ? -3.197 -0.668 13.724 1.00 95.56 77 ARG A CA 1
ATOM 584 C C . ARG A 1 77 ? -4.123 -0.816 12.523 1.00 95.56 77 ARG A C 1
ATOM 586 O O . ARG A 1 77 ? -4.427 -1.947 12.153 1.00 95.56 77 ARG A O 1
ATOM 593 N N . TYR A 1 78 ? -4.498 0.289 11.871 1.00 95.50 78 TYR A N 1
ATOM 594 C CA . TYR A 1 78 ? -5.400 0.204 10.721 1.00 95.50 78 TYR A CA 1
ATOM 595 C C . TYR A 1 78 ? -4.781 -0.599 9.569 1.00 95.50 78 TYR A C 1
ATOM 597 O O . TYR A 1 78 ? -5.480 -1.376 8.928 1.00 95.50 78 TYR A O 1
ATOM 605 N N . SER A 1 79 ? -3.473 -0.447 9.316 1.00 95.06 79 SER A N 1
ATOM 606 C CA . SER A 1 79 ? -2.811 -1.148 8.209 1.00 95.06 79 SER A CA 1
ATOM 607 C C . SER A 1 79 ? -2.730 -2.661 8.439 1.00 95.06 79 SER A C 1
ATOM 609 O O . SER A 1 79 ? -2.936 -3.424 7.498 1.00 95.06 79 SER A O 1
ATOM 611 N N . ARG A 1 80 ? -2.512 -3.102 9.688 1.00 95.75 80 ARG A N 1
ATOM 612 C CA . ARG A 1 80 ? -2.532 -4.525 10.068 1.00 95.75 80 ARG A CA 1
ATOM 613 C C . ARG A 1 80 ? -3.940 -5.111 10.019 1.00 95.75 80 ARG A C 1
ATOM 615 O O . ARG A 1 80 ? -4.131 -6.188 9.475 1.00 95.75 80 ARG A O 1
ATOM 622 N N . GLU A 1 81 ? -4.931 -4.399 10.547 1.00 97.56 81 GLU A N 1
ATOM 623 C CA . GLU A 1 81 ? -6.328 -4.846 10.501 1.00 97.56 81 GLU A CA 1
ATOM 624 C C . GLU A 1 81 ? -6.865 -4.907 9.057 1.00 97.56 81 GLU A C 1
ATOM 626 O O . GLU A 1 81 ? -7.559 -5.855 8.703 1.00 97.56 81 GLU A O 1
ATOM 631 N N . ALA A 1 82 ? -6.497 -3.958 8.188 1.00 97.19 82 ALA A N 1
ATOM 632 C CA . ALA A 1 82 ? -6.829 -4.017 6.761 1.00 97.19 82 ALA A CA 1
ATOM 633 C C . ALA A 1 82 ? -6.191 -5.233 6.065 1.00 97.19 82 ALA A C 1
ATOM 635 O O . ALA A 1 82 ? -6.832 -5.889 5.244 1.00 97.19 82 ALA A O 1
ATOM 636 N N . ALA A 1 83 ? -4.946 -5.559 6.422 1.00 96.56 83 ALA A N 1
ATOM 637 C CA . ALA A 1 83 ? -4.254 -6.743 5.926 1.00 96.56 83 ALA A CA 1
ATOM 638 C C . ALA A 1 83 ? -4.900 -8.047 6.396 1.00 96.56 83 ALA A C 1
ATOM 640 O O . ALA A 1 83 ? -5.020 -8.986 5.611 1.00 96.56 83 ALA A O 1
ATOM 641 N N . ALA A 1 84 ? -5.354 -8.090 7.649 1.00 97.56 84 ALA A N 1
ATOM 642 C CA . ALA A 1 84 ? -6.065 -9.237 8.196 1.00 97.56 84 ALA A CA 1
ATOM 643 C C . ALA A 1 84 ? -7.380 -9.495 7.448 1.00 97.56 84 ALA A C 1
ATOM 645 O O . ALA A 1 84 ? -7.615 -10.621 7.018 1.00 97.56 84 ALA A O 1
ATOM 646 N N . LEU A 1 85 ? -8.165 -8.446 7.168 1.00 97.38 85 LEU A N 1
ATOM 647 C CA . LEU A 1 85 ? -9.380 -8.562 6.349 1.00 97.38 85 LEU A CA 1
ATOM 648 C C . LEU A 1 85 ? -9.081 -9.133 4.954 1.00 97.38 85 LEU A C 1
ATOM 650 O O . LEU A 1 85 ? -9.830 -9.964 4.441 1.00 97.38 85 LEU A O 1
ATOM 654 N N . ALA A 1 86 ? -7.980 -8.706 4.331 1.00 96.69 86 ALA A N 1
ATOM 655 C CA . ALA A 1 86 ? -7.558 -9.245 3.042 1.00 96.69 86 ALA A CA 1
ATOM 656 C C . ALA A 1 86 ? -7.153 -10.726 3.146 1.00 96.69 86 ALA A C 1
ATOM 658 O O . ALA A 1 86 ? -7.578 -11.537 2.323 1.00 96.69 86 ALA A O 1
ATOM 659 N N . ALA A 1 87 ? -6.377 -11.092 4.171 1.00 95.44 87 ALA A N 1
ATOM 660 C CA . ALA A 1 87 ? -5.961 -12.469 4.420 1.00 95.44 87 ALA A CA 1
ATOM 661 C C . ALA A 1 87 ? -7.160 -13.397 4.668 1.00 95.44 87 ALA A C 1
ATOM 663 O O . ALA A 1 87 ? -7.214 -14.484 4.099 1.00 95.44 87 ALA A O 1
ATOM 664 N N . GLU A 1 88 ? -8.140 -12.966 5.462 1.00 94.88 88 GLU A N 1
ATOM 665 C CA . GLU A 1 88 ? -9.380 -13.707 5.722 1.00 94.88 88 GLU A CA 1
ATOM 666 C C . GLU A 1 88 ? -10.131 -14.010 4.423 1.00 94.88 88 GLU A C 1
ATOM 668 O O . GLU A 1 88 ? -10.435 -15.172 4.144 1.00 94.88 88 GLU A O 1
ATOM 673 N N . VAL A 1 89 ? -10.334 -12.996 3.572 1.00 94.12 89 VAL A N 1
ATOM 674 C CA . VAL A 1 89 ? -10.969 -13.168 2.254 1.00 94.12 89 VAL A CA 1
ATOM 675 C C . VAL A 1 89 ? -10.184 -14.157 1.386 1.00 94.12 89 VAL A C 1
ATOM 677 O O . VAL A 1 89 ? -10.779 -15.017 0.733 1.00 94.12 89 VAL A O 1
ATOM 680 N N . ILE A 1 90 ? -8.851 -14.086 1.387 1.00 91.75 90 ILE A N 1
ATOM 681 C CA . ILE A 1 90 ? -7.993 -15.027 0.651 1.00 91.75 90 ILE A CA 1
ATOM 682 C C . ILE A 1 90 ? -8.170 -16.463 1.173 1.00 91.75 90 ILE A C 1
ATOM 684 O O . ILE A 1 90 ? -8.371 -17.392 0.382 1.00 91.75 90 ILE A O 1
ATOM 688 N N . ILE A 1 91 ? -8.126 -16.655 2.493 1.00 89.50 91 ILE A N 1
ATOM 689 C CA . ILE A 1 91 ? -8.222 -17.962 3.156 1.00 89.50 91 ILE A CA 1
ATOM 690 C C . ILE A 1 91 ? -9.596 -18.598 2.920 1.00 89.50 91 ILE A C 1
ATOM 692 O O . ILE A 1 91 ? -9.682 -19.778 2.575 1.00 89.50 91 ILE A O 1
ATOM 696 N N . GLU A 1 92 ? -10.678 -17.838 3.083 1.00 87.94 92 GLU A N 1
ATOM 697 C CA . GLU A 1 92 ? -12.046 -18.312 2.850 1.00 87.94 92 GLU A CA 1
ATOM 698 C C . GLU A 1 92 ? -12.236 -18.798 1.413 1.00 87.94 92 GLU A C 1
ATOM 700 O O . GLU A 1 92 ? -12.788 -19.876 1.177 1.00 87.94 92 GLU A O 1
ATOM 705 N N . ARG A 1 93 ? -11.710 -18.048 0.442 1.00 83.94 93 ARG A N 1
ATOM 706 C CA . ARG A 1 93 ? -11.791 -18.413 -0.977 1.00 83.94 93 ARG A CA 1
ATOM 707 C C . ARG A 1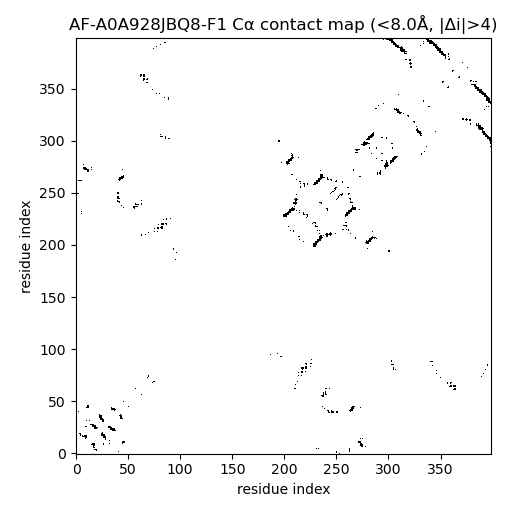 93 ? -10.987 -19.667 -1.293 1.00 83.94 93 ARG A C 1
ATOM 709 O O . ARG A 1 93 ? -11.461 -20.524 -2.043 1.00 83.94 93 ARG A O 1
ATOM 716 N N . ALA A 1 94 ? -9.805 -19.814 -0.694 1.00 80.06 94 ALA A N 1
ATOM 717 C CA . ALA A 1 94 ? -9.018 -21.037 -0.813 1.00 80.06 94 ALA A CA 1
ATOM 718 C C . ALA A 1 94 ? -9.786 -22.262 -0.269 1.00 80.06 94 ALA A C 1
ATOM 720 O O . ALA A 1 94 ? -9.782 -23.317 -0.909 1.00 80.06 94 ALA A O 1
ATOM 721 N N . LYS A 1 95 ? -10.511 -22.111 0.852 1.00 78.38 95 LYS A N 1
ATOM 722 C CA . LYS A 1 95 ? -11.351 -23.166 1.451 1.00 78.38 95 LYS A CA 1
ATOM 723 C C . LYS A 1 95 ? -12.589 -23.509 0.611 1.00 78.38 95 LYS A C 1
ATOM 725 O O . LYS A 1 95 ? -12.769 -24.692 0.316 1.00 78.38 95 LYS A O 1
ATOM 730 N N . CYS A 1 96 ? -13.396 -22.524 0.175 1.00 69.94 96 CYS A N 1
ATOM 731 C CA . CYS A 1 96 ? -14.570 -22.784 -0.689 1.00 69.94 96 CYS A CA 1
ATOM 732 C C . CYS A 1 96 ? -14.130 -23.553 -1.960 1.00 69.94 96 CYS A C 1
ATOM 734 O O . CYS A 1 96 ? -14.832 -24.454 -2.419 1.00 69.94 96 CYS A O 1
ATOM 736 N N . ARG A 1 97 ? -12.930 -23.287 -2.510 1.00 67.44 97 ARG A N 1
ATOM 737 C CA . ARG A 1 97 ? -12.400 -24.061 -3.646 1.00 67.44 97 ARG A CA 1
ATOM 738 C C . ARG A 1 97 ? -12.048 -25.506 -3.291 1.00 67.44 97 ARG A C 1
ATOM 740 O O . ARG A 1 97 ? -12.391 -26.390 -4.072 1.00 67.44 97 ARG A O 1
ATOM 747 N N . ALA A 1 98 ? -11.345 -25.754 -2.185 1.00 66.81 98 ALA A N 1
ATOM 748 C CA . ALA A 1 98 ? -10.965 -27.115 -1.792 1.00 66.81 98 ALA A CA 1
ATOM 749 C C . ALA A 1 98 ? -12.207 -28.016 -1.654 1.00 66.81 98 ALA A C 1
ATOM 751 O O . ALA A 1 98 ? -12.248 -29.107 -2.217 1.00 66.81 98 ALA A O 1
ATOM 752 N N . GLN A 1 99 ? -13.265 -27.489 -1.034 1.00 68.50 99 GLN A N 1
ATOM 753 C CA . GLN A 1 99 ? -14.554 -28.170 -0.880 1.00 68.50 99 GLN A CA 1
ATOM 754 C C . GLN A 1 99 ? -15.270 -28.404 -2.226 1.00 68.50 99 GLN A C 1
ATOM 756 O O . GLN A 1 99 ? -15.818 -29.481 -2.476 1.00 68.50 99 GLN A O 1
ATOM 761 N N . ASN A 1 100 ? -15.229 -27.426 -3.138 1.00 63.28 100 ASN A N 1
ATOM 762 C CA . ASN A 1 100 ? -15.807 -27.565 -4.480 1.00 63.28 100 ASN A CA 1
ATOM 763 C C . ASN A 1 100 ? -15.023 -28.545 -5.374 1.00 63.28 100 ASN A C 1
ATOM 765 O O . ASN A 1 100 ? -15.612 -29.215 -6.217 1.00 63.28 100 ASN A O 1
ATOM 769 N N . ALA A 1 101 ? -13.703 -28.657 -5.202 1.00 61.41 101 ALA A N 1
ATOM 770 C CA . ALA A 1 101 ? -12.879 -29.621 -5.933 1.00 61.41 101 ALA A CA 1
ATOM 771 C C . ALA A 1 101 ? -13.111 -31.066 -5.453 1.00 61.41 101 ALA A C 1
ATOM 773 O O . ALA A 1 101 ? -13.076 -31.992 -6.260 1.00 61.41 101 ALA A O 1
ATOM 774 N N . GLU A 1 102 ? -13.377 -31.262 -4.159 1.00 60.25 102 GLU A N 1
ATOM 775 C CA . GLU A 1 102 ? -13.700 -32.573 -3.577 1.00 60.25 102 GLU A CA 1
ATOM 776 C C . GLU A 1 102 ? -15.106 -33.072 -3.943 1.00 60.25 102 GLU A C 1
ATOM 778 O O . GLU A 1 102 ? -15.326 -34.281 -4.015 1.00 60.25 102 GLU A O 1
ATOM 783 N N . SER A 1 103 ? -16.046 -32.161 -4.212 1.00 56.69 103 SER A N 1
ATOM 784 C CA . SER A 1 103 ? -17.434 -32.480 -4.581 1.00 56.69 103 SER A CA 1
ATOM 785 C C . SER A 1 103 ? -17.660 -32.687 -6.085 1.00 56.69 103 SER A C 1
ATOM 787 O O . SER A 1 103 ? -18.741 -33.129 -6.483 1.00 56.69 103 SER A O 1
ATOM 789 N N . GLN A 1 104 ? -16.658 -32.440 -6.938 1.00 47.31 104 GLN A N 1
ATOM 790 C CA . GLN A 1 104 ? -16.741 -32.803 -8.354 1.00 47.31 104 GLN A CA 1
ATOM 791 C C . GLN A 1 104 ? -16.615 -34.329 -8.530 1.00 47.31 104 GLN A C 1
ATOM 793 O O . GLN A 1 104 ? -15.660 -34.931 -8.028 1.00 47.31 104 GLN A O 1
ATOM 798 N N . PRO A 1 105 ? -17.538 -34.990 -9.259 1.00 42.94 105 PRO A N 1
ATOM 799 C CA . PRO A 1 105 ? -17.438 -36.420 -9.512 1.00 42.94 105 PRO A CA 1
ATOM 800 C C . PRO A 1 105 ? -16.153 -36.706 -10.291 1.00 42.94 105 PRO A C 1
ATOM 802 O O . PRO A 1 105 ? -15.959 -36.205 -11.398 1.00 42.94 105 PRO A O 1
ATOM 805 N N . LYS A 1 106 ? -15.263 -37.524 -9.715 1.00 42.28 106 LYS A N 1
ATOM 806 C CA . LYS A 1 106 ? -14.080 -38.027 -10.421 1.00 42.28 106 LYS A CA 1
ATOM 807 C C . LYS A 1 106 ? -14.563 -38.784 -11.654 1.00 42.28 106 LYS A C 1
ATOM 809 O O . LYS A 1 106 ? -15.134 -39.865 -11.517 1.00 42.28 106 LYS A O 1
ATOM 814 N N . THR A 1 107 ? -14.337 -38.229 -12.843 1.00 38.16 107 THR A N 1
ATOM 815 C CA . THR A 1 107 ? -14.586 -38.939 -14.099 1.00 38.16 107 THR A CA 1
ATOM 816 C C . THR A 1 107 ? -13.839 -40.270 -14.026 1.00 38.16 107 THR A C 1
ATOM 818 O O . THR A 1 107 ? -12.626 -40.260 -13.783 1.00 38.16 107 THR A O 1
ATOM 821 N N . PRO A 1 108 ? -14.515 -41.423 -14.165 1.00 36.34 108 PRO A N 1
ATOM 822 C CA . PRO A 1 108 ? -13.824 -42.694 -14.122 1.00 36.34 108 PRO A CA 1
ATOM 823 C C . PRO A 1 108 ? -12.803 -42.706 -15.256 1.00 36.34 108 PRO A C 1
ATOM 825 O O . PRO A 1 108 ? -13.142 -42.515 -16.423 1.00 36.34 108 PRO A O 1
ATOM 828 N N . ILE A 1 109 ? -11.536 -42.911 -14.901 1.00 38.81 109 ILE A N 1
ATOM 829 C CA . ILE A 1 109 ? -10.490 -43.210 -15.870 1.00 38.81 109 ILE A CA 1
ATOM 830 C C . ILE A 1 109 ? -10.882 -44.554 -16.484 1.00 38.81 109 ILE A C 1
ATOM 832 O O . ILE A 1 109 ? -10.645 -45.609 -15.890 1.00 38.81 109 ILE A O 1
ATOM 836 N N . ILE A 1 110 ? -11.518 -44.527 -17.656 1.00 38.19 110 ILE A N 1
ATOM 837 C CA . ILE A 1 110 ? -11.700 -45.729 -18.464 1.00 38.19 110 ILE A CA 1
ATOM 838 C C . ILE A 1 110 ? -10.291 -46.153 -18.877 1.00 38.19 110 ILE A C 1
ATOM 840 O O . ILE A 1 110 ? -9.673 -45.551 -19.754 1.00 38.19 110 ILE A O 1
ATOM 844 N N . LYS A 1 111 ? -9.744 -47.172 -18.204 1.00 36.19 111 LYS A N 1
ATOM 845 C CA . LYS A 1 111 ? -8.558 -47.874 -18.697 1.00 36.19 111 LYS A CA 1
ATOM 846 C C . LYS A 1 111 ? -8.904 -48.373 -20.094 1.00 36.19 111 LYS A C 1
ATOM 848 O O . LYS A 1 111 ? -9.837 -49.159 -20.231 1.00 36.19 111 LYS A O 1
ATOM 853 N N . ALA A 1 112 ? -8.164 -47.911 -21.101 1.00 38.09 112 ALA A N 1
ATOM 854 C CA . ALA A 1 112 ? -8.266 -48.412 -22.462 1.00 38.09 112 ALA A CA 1
ATOM 855 C C . ALA A 1 112 ? -8.148 -49.944 -22.434 1.00 38.09 112 ALA A C 1
ATOM 857 O O . ALA A 1 112 ? -7.079 -50.503 -22.173 1.00 38.09 112 ALA A O 1
ATOM 858 N N . GLY A 1 113 ? -9.286 -50.612 -22.618 1.00 32.94 113 GLY A N 1
ATOM 859 C CA . GLY A 1 113 ? -9.355 -52.050 -22.791 1.00 32.94 113 GLY A CA 1
ATOM 860 C C . GLY A 1 113 ? -8.600 -52.416 -24.059 1.00 32.94 113 GLY A C 1
ATOM 861 O O . GLY A 1 113 ? -8.783 -51.803 -25.108 1.00 32.94 113 GLY A O 1
ATOM 862 N N . ARG A 1 114 ? -7.708 -53.395 -23.931 1.00 34.03 114 ARG A N 1
ATOM 863 C CA . ARG A 1 114 ? -6.947 -54.006 -25.018 1.00 34.03 114 ARG A CA 1
ATOM 864 C C . ARG A 1 114 ? -7.927 -54.431 -26.126 1.00 34.03 114 ARG A C 1
ATOM 866 O O . ARG A 1 114 ? -8.806 -55.246 -25.868 1.00 34.03 114 ARG A O 1
ATOM 873 N N . LEU A 1 115 ? -7.778 -53.850 -27.320 1.00 30.55 115 LEU A N 1
ATOM 874 C CA . LEU A 1 115 ? -8.538 -54.190 -28.527 1.00 30.55 115 LEU A CA 1
ATOM 875 C C . LEU A 1 115 ? -8.434 -55.698 -28.792 1.00 30.55 115 LEU A C 1
ATOM 877 O O . LEU A 1 115 ? -7.350 -56.201 -29.088 1.00 30.55 115 LEU A O 1
ATOM 881 N N . ALA A 1 116 ? -9.557 -56.403 -28.677 1.00 32.06 116 ALA A N 1
ATOM 882 C CA . ALA A 1 116 ? -9.742 -57.697 -29.311 1.00 32.06 116 ALA A CA 1
ATOM 883 C C . ALA A 1 116 ? -10.369 -57.434 -30.683 1.00 32.06 116 ALA A C 1
ATOM 885 O O . ALA A 1 116 ? -11.417 -56.799 -30.782 1.00 32.06 116 ALA A O 1
ATOM 886 N N . GLN A 1 117 ? -9.669 -57.874 -31.724 1.00 35.09 117 GLN A N 1
ATOM 887 C CA . GLN A 1 117 ? -10.163 -57.911 -33.093 1.00 35.09 117 GLN A CA 1
ATOM 888 C C . GLN A 1 117 ? -11.379 -58.834 -33.170 1.00 35.09 117 GLN A C 1
ATOM 890 O O . GLN A 1 117 ? -11.296 -59.981 -32.731 1.00 35.09 117 GLN A O 1
ATOM 895 N N . GLN A 1 118 ? -12.461 -58.359 -33.779 1.00 30.97 118 GLN A N 1
ATOM 896 C CA . GLN A 1 118 ? -13.343 -59.224 -34.548 1.00 30.97 118 GLN A CA 1
ATOM 897 C C . GLN A 1 118 ? -14.094 -58.414 -35.602 1.00 30.97 118 GLN A C 1
ATOM 899 O O . GLN A 1 118 ? -14.600 -57.327 -35.328 1.00 30.97 118 GLN A O 1
ATOM 904 N N . ASP A 1 119 ? -14.041 -58.962 -36.809 1.00 29.02 119 ASP A N 1
ATOM 905 C CA . ASP A 1 119 ? -14.485 -58.408 -38.076 1.00 29.02 119 ASP A CA 1
ATOM 906 C C . ASP A 1 119 ? -16.013 -58.319 -38.223 1.00 29.02 119 ASP A C 1
ATOM 908 O O . ASP A 1 119 ? -16.769 -59.018 -37.550 1.00 29.02 119 ASP A O 1
ATOM 912 N N . ASP A 1 120 ? -16.388 -57.494 -39.204 1.00 29.98 120 ASP A N 1
ATOM 913 C CA . ASP A 1 120 ? -17.635 -57.461 -39.973 1.00 29.98 120 ASP A CA 1
ATOM 914 C C . ASP A 1 120 ? -18.937 -57.028 -39.272 1.00 29.98 120 ASP A C 1
ATOM 916 O O . ASP A 1 120 ? -19.498 -57.703 -38.417 1.00 29.98 120 ASP A O 1
ATOM 920 N N . VAL A 1 121 ? -19.509 -55.910 -39.739 1.00 30.41 121 VAL A N 1
ATOM 921 C CA . VAL A 1 121 ? -20.626 -55.899 -40.709 1.00 30.41 121 VAL A CA 1
ATOM 922 C C . VAL A 1 121 ? -20.990 -54.443 -41.040 1.00 30.41 121 VAL A C 1
ATOM 924 O O . VAL A 1 121 ? -21.133 -53.583 -40.174 1.00 30.41 121 VAL A O 1
ATOM 927 N N . VAL A 1 122 ? -21.130 -54.187 -42.340 1.00 32.56 122 VAL A N 1
ATOM 928 C CA . VAL A 1 122 ? -21.564 -52.933 -42.967 1.00 32.56 122 VAL A CA 1
ATOM 929 C C . VAL A 1 122 ? -23.043 -52.660 -42.666 1.00 32.56 122 VAL A C 1
ATOM 931 O O . VAL A 1 122 ? -23.882 -53.535 -42.865 1.00 32.56 122 VAL A O 1
ATOM 934 N N . GLY A 1 123 ? -23.371 -51.429 -42.265 1.00 27.16 123 GLY A N 1
ATOM 935 C CA . GLY A 1 123 ? -24.747 -50.949 -42.113 1.00 27.16 123 GLY A CA 1
ATOM 936 C C . GLY A 1 123 ? -24.816 -49.422 -42.129 1.00 27.16 123 GLY A C 1
ATOM 937 O O . GLY A 1 123 ? -24.405 -48.765 -41.180 1.00 27.16 123 GLY A O 1
ATOM 938 N N . SER A 1 124 ? -25.289 -48.884 -43.247 1.00 28.92 124 SER A N 1
ATOM 939 C CA . SER A 1 124 ? -25.581 -47.481 -43.564 1.00 28.92 124 SER A CA 1
ATOM 940 C C . SER A 1 124 ? -26.838 -46.945 -42.856 1.00 28.92 124 SER A C 1
ATOM 942 O O . SER A 1 124 ? -27.674 -47.751 -42.455 1.00 28.92 124 SER A O 1
ATOM 944 N N . LEU A 1 125 ? -26.958 -45.601 -42.790 1.00 29.48 125 LEU A N 1
ATOM 945 C CA . LEU A 1 125 ? -28.155 -44.705 -42.787 1.00 29.48 125 LEU A CA 1
ATOM 946 C C . LEU A 1 125 ? -27.865 -43.471 -41.889 1.00 29.48 125 LEU A C 1
ATOM 948 O O . LEU A 1 125 ? -27.550 -43.635 -40.715 1.00 29.48 125 LEU A O 1
ATOM 952 N N . GLU A 1 126 ? -27.622 -42.277 -42.452 1.00 28.55 126 GLU A N 1
ATOM 953 C CA . GLU A 1 126 ? -28.596 -41.187 -42.752 1.00 28.55 126 GLU A CA 1
ATOM 954 C C . GLU A 1 126 ? -29.309 -40.663 -41.488 1.00 28.55 126 GLU A C 1
ATOM 956 O O . GLU A 1 126 ? -30.002 -41.404 -40.804 1.00 28.55 126 GLU A O 1
ATOM 961 N N . ASP A 1 127 ? -28.894 -39.503 -40.967 1.00 30.00 127 ASP A N 1
ATOM 962 C CA . ASP A 1 127 ? -29.417 -38.138 -41.211 1.00 30.00 127 ASP A CA 1
ATOM 963 C C . ASP A 1 127 ? -30.823 -37.892 -40.640 1.00 30.00 127 ASP A C 1
ATOM 965 O O . ASP A 1 127 ? -31.801 -38.466 -41.104 1.00 30.00 127 ASP A O 1
ATOM 969 N N . SER A 1 128 ? -30.908 -36.986 -39.662 1.00 29.09 128 SER A N 1
ATOM 970 C CA . SER A 1 128 ? -32.061 -36.097 -39.484 1.00 29.09 128 SER A CA 1
ATOM 971 C C . SER A 1 128 ? -31.774 -35.065 -38.393 1.00 29.09 128 SER A C 1
ATOM 973 O O . SER A 1 128 ? -31.634 -35.372 -37.207 1.00 29.09 128 SER A O 1
ATOM 975 N N . THR A 1 129 ? -31.708 -33.825 -38.850 1.00 30.38 129 THR A N 1
ATOM 976 C CA . THR A 1 129 ? -31.884 -32.576 -38.118 1.00 30.38 129 THR A CA 1
ATOM 977 C C . THR A 1 129 ? -33.257 -32.492 -37.446 1.00 30.38 129 THR A C 1
ATOM 979 O O . THR A 1 129 ? -34.253 -32.927 -38.013 1.00 30.38 129 THR A O 1
ATOM 982 N N . GLU A 1 130 ? -33.337 -31.823 -36.291 1.00 27.77 130 GLU A N 1
ATOM 983 C CA . GLU A 1 130 ? -34.557 -31.111 -35.899 1.00 27.77 130 GLU A CA 1
ATOM 984 C C . GLU A 1 130 ? -34.235 -29.884 -35.029 1.00 27.77 130 GLU A C 1
ATOM 986 O O . GLU A 1 130 ? -33.484 -29.935 -34.055 1.00 27.77 130 GLU A O 1
ATOM 991 N N . VAL A 1 131 ? -34.803 -28.759 -35.456 1.00 29.58 131 VAL A N 1
ATOM 992 C CA . VAL A 1 131 ? -34.741 -27.402 -34.904 1.00 29.58 131 VAL A CA 1
ATOM 993 C C . VAL A 1 131 ? -36.174 -26.953 -34.670 1.00 29.58 131 VAL A C 1
ATOM 995 O O . VAL A 1 131 ? -36.903 -26.895 -35.650 1.00 29.58 131 VAL A O 1
ATOM 998 N N . VAL A 1 132 ? -36.570 -26.543 -33.457 1.00 26.00 132 VAL A N 1
ATOM 999 C CA . VAL A 1 132 ? -37.723 -25.632 -33.236 1.00 26.00 132 VAL A CA 1
ATOM 1000 C C . VAL A 1 132 ? -37.723 -25.035 -31.793 1.00 26.00 132 VAL A C 1
ATOM 1002 O O . VAL A 1 132 ? -36.918 -25.485 -30.983 1.00 26.00 132 VAL A O 1
ATOM 1005 N N . PRO A 1 133 ? -38.506 -23.980 -31.437 1.00 32.34 133 PRO A N 1
ATOM 1006 C CA . PRO A 1 133 ? -37.948 -22.641 -31.200 1.00 32.34 133 PRO A CA 1
ATOM 1007 C C . PRO A 1 133 ? -38.453 -21.898 -29.923 1.00 32.34 133 PRO A C 1
ATOM 1009 O O . PRO A 1 133 ? -39.340 -22.343 -29.205 1.00 32.34 133 PRO A O 1
ATOM 1012 N N . MET A 1 134 ? -37.857 -20.719 -29.694 1.00 24.42 134 MET A N 1
ATOM 1013 C CA . MET A 1 134 ? -38.403 -19.405 -29.271 1.00 24.42 134 MET A CA 1
ATOM 1014 C C . MET A 1 134 ? -39.825 -19.298 -28.659 1.00 24.42 134 MET A C 1
ATOM 1016 O O . MET A 1 134 ? -40.782 -19.707 -29.303 1.00 24.42 134 MET A O 1
ATOM 1020 N N . MET A 1 135 ? -39.978 -18.566 -27.533 1.00 24.58 135 MET A N 1
ATOM 1021 C CA . MET A 1 135 ? -41.081 -17.610 -27.248 1.00 24.58 135 MET A CA 1
ATOM 1022 C C . MET A 1 135 ? -40.808 -16.735 -25.999 1.00 24.58 135 MET A C 1
ATOM 1024 O O . MET A 1 135 ? -39.942 -17.025 -25.182 1.00 24.58 135 MET A O 1
ATOM 1028 N N . ILE A 1 136 ? -41.535 -15.618 -25.934 1.00 25.33 136 ILE A N 1
ATOM 1029 C CA . ILE A 1 136 ? -41.254 -14.303 -25.328 1.00 25.33 136 ILE A CA 1
ATOM 1030 C C . ILE A 1 136 ? -42.319 -13.989 -24.251 1.00 25.33 136 ILE A C 1
ATOM 1032 O O . ILE A 1 136 ? -43.448 -14.431 -24.433 1.00 25.33 136 ILE A O 1
ATOM 1036 N N . SER A 1 137 ? -42.017 -13.174 -23.220 1.00 24.88 137 SER A N 1
ATOM 1037 C CA . SER A 1 137 ? -42.933 -12.240 -22.486 1.00 24.88 137 SER A CA 1
ATOM 1038 C C . SER A 1 137 ? -42.260 -11.799 -21.163 1.00 24.88 137 SER A C 1
ATOM 1040 O O . SER A 1 137 ? -41.841 -12.648 -20.390 1.00 24.88 137 SER A O 1
ATOM 1042 N N . SER A 1 138 ? -41.827 -10.546 -20.961 1.00 23.67 138 SER A N 1
ATOM 1043 C CA . SER A 1 138 ? -42.506 -9.268 -20.627 1.00 23.67 138 SER A CA 1
ATOM 1044 C C . SER A 1 138 ? -42.988 -9.087 -19.168 1.00 23.67 138 SER A C 1
ATOM 1046 O O . SER A 1 138 ? -43.998 -9.656 -18.775 1.00 23.67 138 SER A O 1
ATOM 1048 N N . SER A 1 139 ? -42.325 -8.144 -18.471 1.00 24.38 139 SER A N 1
ATOM 1049 C CA . SER A 1 139 ? -42.807 -7.198 -17.430 1.00 24.38 139 SER A CA 1
ATOM 1050 C C . SER A 1 139 ? -43.448 -7.723 -16.132 1.00 24.38 139 SER A C 1
ATOM 1052 O O . SER A 1 139 ? -44.465 -8.394 -16.184 1.00 24.38 139 SER A O 1
ATOM 1054 N N . THR A 1 140 ? -42.997 -7.265 -14.951 1.00 26.31 140 THR A N 1
ATOM 1055 C CA . THR A 1 140 ? -43.577 -6.114 -14.206 1.00 26.31 140 THR A CA 1
ATOM 1056 C C . THR A 1 140 ? -42.710 -5.734 -12.989 1.00 26.31 140 THR A C 1
ATOM 1058 O O . THR A 1 140 ? -42.086 -6.583 -12.361 1.00 26.31 140 THR A O 1
ATOM 1061 N N . VAL A 1 141 ? -42.696 -4.437 -12.677 1.00 26.38 141 VAL A N 1
ATOM 1062 C CA . VAL A 1 141 ? -42.120 -3.774 -11.495 1.00 26.38 141 VAL A CA 1
ATOM 1063 C C . VAL A 1 141 ? -42.976 -4.048 -10.253 1.00 26.38 141 VAL A C 1
ATOM 1065 O O . VAL A 1 141 ? -44.199 -4.058 -10.363 1.00 26.38 141 VAL A O 1
ATOM 1068 N N . ASN A 1 142 ? -42.361 -4.173 -9.071 1.00 25.80 142 ASN A N 1
ATOM 1069 C CA . ASN A 1 142 ? -43.058 -3.945 -7.803 1.00 25.80 142 ASN A CA 1
ATOM 1070 C C . ASN A 1 142 ? -42.128 -3.347 -6.733 1.00 25.80 142 ASN A C 1
ATOM 1072 O O . ASN A 1 142 ? -41.051 -3.865 -6.453 1.00 25.80 142 ASN A O 1
ATOM 1076 N N . THR A 1 143 ? -42.580 -2.239 -6.152 1.00 24.56 143 THR A N 1
ATOM 1077 C CA . THR A 1 143 ? -41.979 -1.447 -5.069 1.00 24.56 143 THR A CA 1
ATOM 1078 C C . THR A 1 143 ? -42.720 -1.693 -3.754 1.00 24.56 143 THR A C 1
ATOM 1080 O O . THR A 1 143 ? -43.946 -1.621 -3.763 1.00 24.56 143 THR A O 1
ATOM 1083 N N . VAL A 1 144 ? -42.022 -1.860 -2.622 1.00 26.38 144 VAL A N 1
ATOM 1084 C CA . VAL A 1 144 ? -42.578 -1.692 -1.252 1.00 26.38 144 VAL A CA 1
ATOM 1085 C C . VAL A 1 144 ? -41.431 -1.389 -0.237 1.00 26.38 144 VAL A C 1
ATOM 1087 O O . VAL A 1 144 ? -40.274 -1.550 -0.618 1.00 26.38 144 VAL A O 1
ATOM 1090 N N . PRO A 1 145 ? -41.675 -0.874 0.996 1.00 28.52 145 PRO A N 1
ATOM 1091 C CA . PRO A 1 145 ? -41.093 0.383 1.497 1.00 28.52 145 PRO A CA 1
ATOM 1092 C C . PRO A 1 145 ? -40.284 0.261 2.819 1.00 28.52 145 PRO A C 1
ATOM 1094 O O . PRO A 1 145 ? -40.259 -0.780 3.470 1.00 28.52 145 PRO A O 1
ATOM 1097 N N . LEU A 1 146 ? -39.665 1.375 3.242 1.00 25.64 146 LEU A N 1
ATOM 1098 C CA . LEU A 1 146 ? -39.010 1.575 4.551 1.00 25.64 146 LEU A CA 1
ATOM 1099 C C . LEU A 1 146 ? -39.980 1.543 5.754 1.00 25.64 146 LEU A C 1
ATOM 1101 O O . LEU A 1 146 ? -41.109 2.026 5.630 1.00 25.64 146 LEU A O 1
ATOM 1105 N N . PRO A 1 147 ? -39.476 1.217 6.965 1.00 28.42 147 PRO A N 1
ATOM 1106 C CA . PRO A 1 147 ? -40.021 1.723 8.220 1.00 28.42 147 PRO A CA 1
ATOM 1107 C C . PRO A 1 147 ? -39.070 2.675 8.980 1.00 28.42 147 PRO A C 1
ATOM 1109 O O . PRO A 1 147 ? -37.848 2.658 8.843 1.00 28.42 147 PRO A O 1
ATOM 1112 N N . LEU A 1 148 ? -39.699 3.529 9.792 1.00 24.98 148 LEU A N 1
ATOM 1113 C CA . LEU A 1 148 ? -39.162 4.633 10.591 1.00 24.98 148 LEU A CA 1
ATOM 1114 C C . LEU A 1 148 ? -38.811 4.227 12.042 1.00 24.98 148 LEU A C 1
ATOM 1116 O O . LEU A 1 148 ? -39.511 3.422 12.639 1.00 24.98 148 LEU A O 1
ATOM 1120 N N . LYS A 1 149 ? -37.826 4.950 12.605 1.00 25.19 149 LYS A N 1
ATOM 1121 C CA . LYS A 1 149 ? -37.640 5.440 14.000 1.00 25.19 149 LYS A CA 1
ATOM 1122 C C . LYS A 1 149 ? -37.837 4.498 15.211 1.00 25.19 149 LYS A C 1
ATOM 1124 O O . LYS A 1 149 ? -38.953 4.131 15.555 1.00 25.19 149 LYS A O 1
ATOM 1129 N N . GLY A 1 150 ? -36.777 4.406 16.026 1.00 26.28 150 GLY A N 1
ATOM 1130 C CA . GLY A 1 150 ? -36.808 4.133 17.473 1.00 26.28 150 GLY A CA 1
ATOM 1131 C C . GLY A 1 150 ? -35.777 5.002 18.221 1.00 26.28 150 GLY A C 1
ATOM 1132 O O . GLY A 1 150 ? -34.712 5.282 17.681 1.00 26.28 150 GLY A O 1
ATOM 1133 N N . LYS A 1 151 ? -36.121 5.497 19.420 1.00 23.59 151 LYS A N 1
ATOM 1134 C CA . LYS A 1 151 ? -35.322 6.401 20.276 1.00 23.59 151 LYS A CA 1
ATOM 1135 C C . LYS A 1 151 ? -34.573 5.638 21.389 1.00 23.59 151 LYS A C 1
ATOM 1137 O O . LYS A 1 151 ? -35.185 4.783 22.011 1.00 23.59 151 LYS A O 1
ATOM 1142 N N . ALA A 1 152 ? -33.337 6.092 21.644 1.00 25.91 152 ALA A N 1
ATOM 1143 C CA . ALA A 1 152 ? -32.570 6.286 22.897 1.00 25.91 152 ALA A CA 1
ATOM 1144 C C . ALA A 1 152 ? -32.581 5.247 24.040 1.00 25.91 152 ALA A C 1
ATOM 1146 O O . ALA A 1 152 ? -33.645 4.911 24.548 1.00 25.91 152 ALA A O 1
ATOM 1147 N N . GLN A 1 153 ? -31.381 4.945 24.570 1.00 24.81 153 GLN A N 1
ATOM 1148 C CA . GLN A 1 153 ? -31.089 4.887 26.017 1.00 24.81 153 GLN A CA 1
ATOM 1149 C C . GLN A 1 153 ? -29.572 4.906 26.314 1.00 24.81 153 GLN A C 1
ATOM 1151 O O . GLN A 1 153 ? -28.775 4.379 25.541 1.00 24.81 153 GLN A O 1
ATOM 1156 N N . ASP A 1 154 ? -29.220 5.572 27.419 1.00 24.97 154 ASP A N 1
ATOM 1157 C CA . ASP A 1 154 ? -27.880 5.889 27.935 1.00 24.97 154 ASP A CA 1
ATOM 1158 C C . ASP A 1 154 ? -27.083 4.675 28.457 1.00 24.97 154 ASP A C 1
ATOM 1160 O O . ASP A 1 154 ? -27.662 3.709 28.954 1.00 24.97 154 ASP A O 1
ATOM 1164 N N . ALA A 1 155 ? -25.747 4.776 28.446 1.00 24.61 155 ALA A N 1
ATOM 1165 C CA . ALA A 1 155 ? -24.830 3.855 29.130 1.00 24.61 155 ALA A CA 1
ATOM 1166 C C . ALA A 1 155 ? -23.687 4.627 29.842 1.00 24.61 155 ALA A C 1
ATOM 1168 O O . ALA A 1 155 ? -23.345 5.732 29.415 1.00 24.61 155 ALA A O 1
ATOM 1169 N N . PRO A 1 156 ? -23.136 4.101 30.955 1.00 25.56 156 PRO A N 1
ATOM 1170 C CA . PRO A 1 156 ? -22.508 4.896 32.010 1.00 25.56 156 PRO A CA 1
ATOM 1171 C C . PRO A 1 156 ? -21.020 5.207 31.791 1.00 25.56 156 PRO A C 1
ATOM 1173 O O . PRO A 1 156 ? -20.286 4.480 31.127 1.00 25.56 156 PRO A O 1
ATOM 1176 N N . VAL A 1 157 ? -20.585 6.289 32.440 1.00 23.69 157 VAL A N 1
ATOM 1177 C CA . VAL A 1 157 ? -19.196 6.746 32.573 1.00 23.69 157 VAL A CA 1
ATOM 1178 C C . VAL A 1 157 ? -18.450 5.843 33.561 1.00 23.69 157 VAL A C 1
ATOM 1180 O O . VAL A 1 157 ? -18.890 5.696 34.701 1.00 23.69 157 VAL A O 1
ATOM 1183 N N . VAL A 1 158 ? -17.309 5.284 33.150 1.00 26.20 158 VAL A N 1
ATOM 1184 C CA . VAL A 1 158 ? -16.358 4.601 34.042 1.00 26.20 158 VAL A CA 1
ATOM 1185 C C . VAL A 1 158 ? -15.045 5.377 34.030 1.00 26.20 158 VAL A C 1
ATOM 1187 O O . VAL A 1 158 ? -14.414 5.546 32.992 1.00 26.20 158 VAL A O 1
ATOM 1190 N N . SER A 1 159 ? -14.671 5.887 35.199 1.00 25.55 159 SER A N 1
ATOM 1191 C CA . SER A 1 159 ? -13.388 6.517 35.501 1.00 25.55 159 SER A CA 1
ATOM 1192 C C . SER A 1 159 ? -12.321 5.452 35.760 1.00 25.55 159 SER A C 1
ATOM 1194 O O . SER A 1 159 ? -12.569 4.549 36.558 1.00 25.55 159 SER A O 1
ATOM 1196 N N . SER A 1 160 ? -11.133 5.584 35.170 1.00 30.27 160 SER A N 1
ATOM 1197 C CA . SER A 1 160 ? -9.951 4.803 35.556 1.00 30.27 160 SER A CA 1
ATOM 1198 C C . SER A 1 160 ? -8.799 5.719 35.964 1.00 30.27 160 SER A C 1
ATOM 1200 O O . SER A 1 160 ? -8.553 6.755 35.349 1.00 30.27 160 SER A O 1
ATOM 1202 N N . GLU A 1 161 ? -8.157 5.320 37.056 1.00 27.95 161 GLU A N 1
ATOM 1203 C CA . GLU A 1 161 ? -7.146 6.033 37.829 1.00 27.95 161 GLU A CA 1
ATOM 1204 C C . GLU A 1 161 ? -5.768 6.029 37.149 1.00 27.95 161 GLU A C 1
ATOM 1206 O O . GLU A 1 161 ? -5.456 5.172 36.327 1.00 27.95 161 GLU A O 1
ATOM 1211 N N . ILE A 1 162 ? -4.955 7.019 37.517 1.00 30.19 162 ILE A N 1
ATOM 1212 C CA . ILE A 1 162 ? -3.596 7.284 37.035 1.00 30.19 162 ILE A CA 1
ATOM 1213 C C . ILE A 1 162 ? -2.628 6.790 38.114 1.00 30.19 162 ILE A C 1
ATOM 1215 O O . ILE A 1 162 ? -2.789 7.163 39.279 1.00 30.19 162 ILE A O 1
ATOM 1219 N N . ASP A 1 163 ? -1.624 5.992 37.761 1.00 32.66 163 ASP A N 1
ATOM 1220 C CA . ASP A 1 163 ? -0.560 5.592 38.677 1.00 32.66 163 ASP A CA 1
ATOM 1221 C C . ASP A 1 163 ? 0.615 6.590 38.686 1.00 32.66 163 ASP A C 1
ATOM 1223 O O . ASP A 1 163 ? 0.887 7.340 37.746 1.00 32.66 163 ASP A O 1
ATOM 1227 N N . GLY A 1 164 ? 1.275 6.658 39.844 1.00 32.44 164 GLY A N 1
ATOM 1228 C CA . GLY A 1 164 ? 2.120 7.771 40.286 1.00 32.44 164 GLY A CA 1
ATOM 1229 C C . GLY A 1 164 ? 3.509 7.903 39.653 1.00 32.44 164 GLY A C 1
ATOM 1230 O O . GLY A 1 164 ? 4.373 8.503 40.287 1.00 32.44 164 GLY A O 1
ATOM 1231 N N . GLU A 1 165 ? 3.751 7.387 38.443 1.00 37.94 165 GLU A N 1
ATOM 1232 C CA . GLU A 1 165 ? 5.067 7.485 37.777 1.00 37.94 165 GLU A CA 1
ATOM 1233 C C . GLU A 1 165 ? 5.045 8.016 36.330 1.00 37.94 165 GLU A C 1
ATOM 1235 O O . GLU A 1 165 ? 6.082 8.017 35.666 1.00 37.94 165 GLU A O 1
ATOM 1240 N N . GLY A 1 166 ? 3.916 8.537 35.832 1.00 34.31 166 GLY A N 1
ATOM 1241 C CA . GLY A 1 166 ? 3.899 9.341 34.597 1.00 34.31 166 GLY A CA 1
ATOM 1242 C C . GLY A 1 166 ? 4.450 8.636 33.347 1.00 34.31 166 GLY A C 1
ATOM 1243 O O . GLY A 1 166 ? 5.010 9.289 32.466 1.00 34.31 166 GLY A O 1
ATOM 1244 N N . ARG A 1 167 ? 4.311 7.307 33.265 1.00 30.52 167 ARG A N 1
ATOM 1245 C CA . ARG A 1 167 ? 4.608 6.497 32.077 1.00 30.52 167 ARG A CA 1
ATOM 1246 C C . ARG A 1 167 ? 3.333 5.797 31.628 1.00 30.52 167 ARG A C 1
ATOM 1248 O O . ARG A 1 167 ? 2.614 5.252 32.453 1.00 30.52 167 ARG A O 1
ATOM 1255 N N . LEU A 1 168 ? 3.079 5.801 30.320 1.00 32.41 168 LEU A N 1
ATOM 1256 C CA . LEU A 1 168 ? 2.016 5.009 29.704 1.00 32.41 168 LEU A CA 1
ATOM 1257 C C . LEU A 1 168 ? 2.236 3.532 30.052 1.00 32.41 168 LEU A C 1
ATOM 1259 O O . LEU A 1 168 ? 3.243 2.946 29.647 1.00 32.41 168 LEU A O 1
ATOM 1263 N N . ALA A 1 169 ? 1.305 2.934 30.794 1.00 26.66 169 ALA A N 1
ATOM 1264 C CA . ALA A 1 169 ? 1.228 1.489 30.910 1.00 26.66 169 ALA A CA 1
ATOM 1265 C C . ALA A 1 169 ? 1.003 0.920 29.501 1.00 26.66 169 ALA A C 1
ATOM 1267 O O . ALA A 1 169 ? -0.016 1.190 28.864 1.00 26.66 169 ALA A O 1
ATOM 1268 N N . GLN A 1 170 ? 1.976 0.164 28.991 1.00 34.38 170 GLN A N 1
ATOM 1269 C CA . GLN A 1 170 ? 1.755 -0.704 27.843 1.00 34.38 170 GLN A CA 1
ATOM 1270 C C . GLN A 1 170 ? 0.744 -1.759 28.284 1.00 34.38 170 GLN A C 1
ATOM 1272 O O . GLN A 1 170 ? 1.063 -2.653 29.065 1.00 34.38 170 GLN A O 1
ATOM 1277 N N . GLN A 1 171 ? -0.498 -1.611 27.835 1.00 30.22 171 GLN A N 1
ATOM 1278 C CA . GLN A 1 171 ? -1.460 -2.694 27.897 1.00 30.22 171 GLN A CA 1
ATOM 1279 C C . GLN A 1 171 ? -1.048 -3.689 26.812 1.00 30.22 171 GLN A C 1
ATOM 1281 O O . GLN A 1 171 ? -1.227 -3.442 25.619 1.00 30.22 171 GLN A O 1
ATOM 1286 N N . ASP A 1 172 ? -0.404 -4.777 27.233 1.00 25.81 172 ASP A N 1
ATOM 1287 C CA . ASP A 1 172 ? -0.203 -5.958 26.403 1.00 25.81 172 ASP A CA 1
ATOM 1288 C C . ASP A 1 172 ? -1.579 -6.579 26.124 1.00 25.81 172 ASP A C 1
ATOM 1290 O O . ASP A 1 172 ? -2.021 -7.507 26.803 1.00 25.81 172 ASP A O 1
ATOM 1294 N N . ASP A 1 173 ? -2.283 -6.044 25.127 1.00 30.03 173 ASP A N 1
ATOM 1295 C CA . ASP A 1 173 ? -3.480 -6.671 24.585 1.00 30.03 173 ASP A CA 1
ATOM 1296 C C . ASP A 1 173 ? -3.047 -7.915 23.803 1.00 30.03 173 ASP A C 1
ATOM 1298 O O . ASP A 1 173 ? -2.774 -7.896 22.599 1.00 30.03 173 ASP A O 1
ATOM 1302 N N . VAL A 1 174 ? -2.965 -9.032 24.524 1.00 26.59 174 VAL A N 1
ATOM 1303 C CA . VAL A 1 174 ? -3.034 -10.367 23.937 1.00 26.59 174 VAL A CA 1
ATOM 1304 C C . VAL A 1 174 ? -4.312 -10.403 23.103 1.00 26.59 174 VAL A C 1
ATOM 1306 O O . VAL A 1 174 ? -5.406 -10.247 23.641 1.00 26.59 174 VAL A O 1
ATOM 1309 N N . VAL A 1 175 ? -4.175 -10.597 21.789 1.00 30.05 175 VAL A N 1
ATOM 1310 C CA . VAL A 1 175 ? -5.305 -10.825 20.881 1.00 30.05 175 VAL A CA 1
ATOM 1311 C C . VAL A 1 175 ? -6.047 -12.071 21.367 1.00 30.05 175 VAL A C 1
ATOM 1313 O O . VAL A 1 175 ? -5.648 -13.202 21.093 1.00 30.05 175 VAL A O 1
ATOM 1316 N N . GLY A 1 176 ? -7.095 -11.856 22.159 1.00 26.86 176 GLY A N 1
ATOM 1317 C CA . GLY A 1 176 ? -8.034 -12.894 22.548 1.00 26.86 176 GLY A CA 1
ATOM 1318 C C . GLY A 1 176 ? -8.837 -13.349 21.327 1.00 26.86 176 GLY A C 1
ATOM 1319 O O . GLY A 1 176 ? -9.046 -12.555 20.404 1.00 26.86 176 GLY A O 1
ATOM 1320 N N . PRO A 1 177 ? -9.277 -14.617 21.280 1.00 27.95 177 PRO A N 1
ATOM 1321 C CA . PRO A 1 177 ? -10.140 -15.087 20.206 1.00 27.95 177 PRO A CA 1
ATOM 1322 C C . PRO A 1 177 ? -11.424 -14.250 20.202 1.00 27.95 177 PRO A C 1
ATOM 1324 O O . PRO A 1 177 ? -12.118 -14.174 21.214 1.00 27.95 177 PRO A O 1
ATOM 1327 N N . LEU A 1 178 ? -11.703 -13.592 19.076 1.00 35.69 178 LEU A N 1
ATOM 1328 C CA . LEU A 1 178 ? -12.952 -12.865 18.869 1.00 35.69 178 LEU A CA 1
ATOM 1329 C C . LEU A 1 178 ? -14.121 -13.860 18.921 1.00 35.69 178 LEU A C 1
ATOM 1331 O O . LEU A 1 178 ? -14.037 -14.952 18.352 1.00 35.69 178 LEU A O 1
ATOM 1335 N N . ASP A 1 179 ? -15.169 -13.480 19.652 1.00 28.52 179 ASP A N 1
ATOM 1336 C CA . ASP A 1 179 ? -16.348 -14.289 19.950 1.00 28.52 179 ASP A CA 1
ATOM 1337 C C . ASP A 1 179 ? -16.947 -14.954 18.704 1.00 28.52 179 ASP A C 1
ATOM 1339 O O . ASP A 1 179 ? -17.318 -14.310 17.722 1.00 28.52 179 ASP A O 1
ATOM 1343 N N . ALA A 1 180 ? -17.100 -16.274 18.781 1.00 33.38 180 ALA A N 1
ATOM 1344 C CA . ALA A 1 180 ? -17.804 -17.080 17.799 1.00 33.38 180 ALA A CA 1
ATOM 1345 C C . ALA A 1 180 ? -19.323 -16.890 17.953 1.00 33.38 180 ALA A C 1
ATOM 1347 O O . ALA A 1 180 ? -19.997 -17.703 18.585 1.00 33.38 180 ALA A O 1
ATOM 1348 N N . SER A 1 181 ? -19.873 -15.814 17.390 1.00 33.31 181 SER A N 1
ATOM 1349 C CA . SER A 1 181 ? -21.329 -15.695 17.201 1.00 33.31 181 SER A CA 1
ATOM 1350 C C . SER A 1 181 ? -21.759 -14.934 15.944 1.00 33.31 181 SER A C 1
ATOM 1352 O O . SER A 1 181 ? -22.919 -14.544 15.840 1.00 33.31 181 SER A O 1
ATOM 1354 N N . ASP A 1 182 ? -20.875 -14.800 14.953 1.00 30.02 182 ASP A N 1
ATOM 1355 C CA . ASP A 1 182 ? -21.270 -14.274 13.648 1.00 30.02 182 ASP A CA 1
ATOM 1356 C C . ASP A 1 182 ? -21.886 -15.381 12.784 1.00 30.02 182 ASP A C 1
ATOM 1358 O O . ASP A 1 182 ? -21.275 -16.417 12.500 1.00 30.02 182 ASP A O 1
ATOM 1362 N N . GLU A 1 183 ? -23.138 -15.151 12.386 1.00 28.00 183 GLU A N 1
ATOM 1363 C CA . GLU A 1 183 ? -23.848 -15.920 11.372 1.00 28.00 183 GLU A CA 1
ATOM 1364 C C . GLU A 1 183 ? -22.955 -16.123 10.141 1.00 28.00 183 GLU A C 1
ATOM 1366 O O . GLU A 1 183 ? -22.448 -15.176 9.538 1.00 28.00 183 GLU A O 1
ATOM 1371 N N . VAL A 1 184 ? -22.778 -17.386 9.750 1.00 27.52 184 VAL A N 1
ATOM 1372 C CA . VAL A 1 184 ? -22.079 -17.771 8.524 1.00 27.52 184 VAL A CA 1
ATOM 1373 C C . VAL A 1 184 ? -22.831 -17.172 7.335 1.00 27.52 184 VAL A C 1
ATOM 1375 O O . VAL A 1 184 ? -23.843 -17.716 6.895 1.00 27.52 184 VAL A O 1
ATOM 1378 N N . VAL A 1 185 ? -22.338 -16.054 6.802 1.00 30.94 185 VAL A N 1
ATOM 1379 C CA . VAL A 1 185 ? -22.818 -15.505 5.530 1.00 30.94 185 VAL A CA 1
ATOM 1380 C C . VAL A 1 185 ? -22.470 -16.527 4.437 1.00 30.94 185 VAL A C 1
ATOM 1382 O O . VAL A 1 185 ? -21.289 -16.843 4.261 1.00 30.94 185 VAL A O 1
ATOM 1385 N N . PRO A 1 186 ? -23.453 -17.108 3.724 1.00 29.70 186 PRO A N 1
ATOM 1386 C CA . PRO A 1 186 ? -23.181 -18.154 2.748 1.00 29.70 186 PRO A CA 1
ATOM 1387 C C . PRO A 1 186 ? -22.311 -17.629 1.600 1.00 29.70 186 PRO A C 1
ATOM 1389 O O . PRO A 1 186 ? -22.441 -16.481 1.171 1.00 29.70 186 PRO A O 1
ATOM 1392 N N . CYS A 1 187 ? -21.412 -18.505 1.131 1.00 33.59 187 CYS A N 1
ATOM 1393 C CA . CYS A 1 187 ? -20.430 -18.264 0.069 1.00 33.59 187 CYS A CA 1
ATOM 1394 C C . CYS A 1 187 ? -21.124 -17.557 -1.128 1.00 33.59 187 CYS A C 1
ATOM 1396 O O . CYS A 1 187 ? -22.200 -17.971 -1.563 1.00 33.59 187 CYS A O 1
ATOM 1398 N N . PHE A 1 188 ? -20.534 -16.441 -1.576 1.00 39.88 188 PHE A N 1
ATOM 1399 C CA . PHE A 1 188 ? -21.073 -15.489 -2.558 1.00 39.88 188 PHE A CA 1
ATOM 1400 C C . PHE A 1 188 ? -21.680 -16.143 -3.818 1.00 39.88 188 PHE A C 1
ATOM 1402 O O . PHE A 1 188 ? -21.276 -17.225 -4.237 1.00 39.88 188 PHE A O 1
ATOM 1409 N N . ALA A 1 189 ? -22.638 -15.417 -4.408 1.00 32.59 189 ALA A N 1
ATOM 1410 C CA . ALA A 1 189 ? -23.507 -15.736 -5.544 1.00 32.59 189 ALA A CA 1
ATOM 1411 C C . ALA A 1 189 ? -22.972 -16.735 -6.606 1.00 32.59 189 ALA A C 1
ATOM 1413 O O . ALA A 1 189 ? -21.807 -16.664 -7.009 1.00 32.59 189 ALA A O 1
ATOM 1414 N N . PRO A 1 190 ? -23.841 -17.614 -7.155 1.00 32.09 190 PRO A N 1
ATOM 1415 C CA . PRO A 1 190 ? -23.481 -18.494 -8.264 1.00 32.09 190 PRO A CA 1
ATOM 1416 C C . PRO A 1 190 ? -23.124 -17.656 -9.501 1.00 32.09 190 PRO A C 1
ATOM 1418 O O . PRO A 1 190 ? -23.988 -16.999 -10.076 1.00 32.09 190 PRO A O 1
ATOM 1421 N N . GLY A 1 191 ? -21.851 -17.667 -9.906 1.00 36.75 191 GLY A N 1
ATOM 1422 C CA . GLY A 1 191 ? -21.400 -16.959 -11.112 1.00 36.75 191 GLY A CA 1
ATOM 1423 C C . GLY A 1 191 ? -19.925 -16.556 -11.154 1.00 36.75 191 GLY A C 1
ATOM 1424 O O . GLY A 1 191 ? -19.424 -16.274 -12.239 1.00 36.75 191 GLY A O 1
ATOM 1425 N N . LEU A 1 192 ? -19.206 -16.562 -10.027 1.00 42.97 192 LEU A N 1
ATOM 1426 C CA . LEU A 1 192 ? -17.771 -16.252 -10.025 1.00 42.97 192 LEU A CA 1
ATOM 1427 C C . LEU A 1 192 ? -16.963 -17.421 -10.614 1.00 42.97 192 LEU A C 1
ATOM 1429 O O . LEU A 1 192 ? -17.073 -18.565 -10.164 1.00 42.97 192 LEU A O 1
ATOM 1433 N N . SER A 1 193 ? -16.157 -17.126 -11.639 1.00 37.59 193 SER A N 1
ATOM 1434 C CA . SER A 1 193 ? -15.286 -18.088 -12.327 1.00 37.59 193 SER A CA 1
ATOM 1435 C C . SER A 1 193 ? -14.353 -18.788 -11.326 1.00 37.59 193 SER A C 1
ATOM 1437 O O . SER A 1 193 ? -13.878 -18.140 -10.395 1.00 37.59 193 SER A O 1
ATOM 1439 N N . PRO A 1 194 ? -14.023 -20.085 -11.488 1.00 40.53 194 PRO A N 1
ATOM 1440 C CA . PRO A 1 194 ? -13.056 -20.755 -10.624 1.00 40.53 194 PRO A CA 1
ATOM 1441 C C . PRO A 1 194 ? -11.683 -20.076 -10.740 1.00 40.53 194 PRO A C 1
ATOM 1443 O O . PRO A 1 194 ? -11.022 -20.126 -11.776 1.00 40.53 194 PRO A O 1
ATOM 1446 N N . VAL A 1 195 ? -11.276 -19.406 -9.666 1.00 46.81 195 VAL A N 1
ATOM 1447 C CA . VAL A 1 195 ? -10.023 -18.651 -9.553 1.00 46.81 195 VAL A CA 1
ATOM 1448 C C . VAL A 1 195 ? -8.863 -19.601 -9.216 1.00 46.81 195 VAL A C 1
ATOM 1450 O O . VAL A 1 195 ? -9.052 -20.513 -8.400 1.00 46.81 195 VAL A O 1
ATOM 1453 N N . PRO A 1 196 ? -7.659 -19.437 -9.805 1.00 49.47 196 PRO A N 1
ATOM 1454 C CA . PRO A 1 196 ? -6.493 -20.225 -9.412 1.00 49.47 196 PRO A CA 1
ATOM 1455 C C . PRO A 1 196 ? -6.152 -20.017 -7.928 1.00 49.47 196 PRO A C 1
ATOM 1457 O O . PRO A 1 196 ? -6.186 -18.907 -7.410 1.00 49.47 196 PRO A O 1
ATOM 1460 N N . CYS A 1 197 ? -5.811 -21.102 -7.229 1.00 52.25 197 CYS A N 1
ATOM 1461 C CA . CYS A 1 197 ? -5.233 -21.027 -5.885 1.00 52.25 197 CYS A CA 1
ATOM 1462 C C . CYS A 1 197 ? -3.968 -20.177 -5.951 1.00 52.25 197 CYS A C 1
ATOM 1464 O O . CYS A 1 197 ? -3.146 -20.403 -6.841 1.00 52.25 197 CYS A O 1
ATOM 1466 N N . PHE A 1 198 ? -3.812 -19.255 -5.004 1.00 62.12 198 PHE A N 1
ATOM 1467 C CA . PHE A 1 198 ? -2.570 -18.522 -4.796 1.00 62.12 198 PHE A CA 1
ATOM 1468 C C . PHE A 1 198 ? -1.402 -19.512 -4.748 1.00 62.12 198 PHE A C 1
ATOM 1470 O O . PHE A 1 198 ? -1.295 -20.318 -3.824 1.00 62.12 198 PHE A O 1
ATOM 1477 N N . ALA A 1 199 ? -0.575 -19.511 -5.793 1.00 66.88 199 ALA A N 1
ATOM 1478 C CA . ALA A 1 199 ? 0.672 -20.252 -5.791 1.00 66.88 199 ALA A CA 1
ATOM 1479 C C . ALA A 1 199 ? 1.680 -19.419 -4.992 1.00 66.88 199 ALA A C 1
ATOM 1481 O O . ALA A 1 199 ? 1.816 -18.234 -5.291 1.00 66.88 199 ALA A O 1
ATOM 1482 N N . PRO A 1 200 ? 2.361 -19.982 -3.981 1.00 76.19 200 PRO A N 1
ATOM 1483 C CA . PRO A 1 200 ? 3.381 -19.239 -3.261 1.00 76.19 200 PRO A CA 1
ATOM 1484 C C . PRO A 1 200 ? 4.531 -18.847 -4.211 1.00 76.19 200 PRO A C 1
ATOM 1486 O O . PRO A 1 200 ? 4.916 -19.661 -5.057 1.00 76.19 200 PRO A O 1
ATOM 1489 N N . PRO A 1 201 ? 5.128 -17.652 -4.050 1.00 86.69 201 PRO A N 1
ATOM 1490 C CA . PRO A 1 201 ? 4.810 -16.636 -3.041 1.00 86.69 201 PRO A CA 1
ATOM 1491 C C . PRO A 1 201 ? 3.579 -15.785 -3.408 1.00 86.69 201 PRO A C 1
ATOM 1493 O O . PRO A 1 201 ? 3.221 -15.662 -4.572 1.00 86.69 201 PRO A O 1
ATOM 1496 N N . CYS A 1 202 ? 2.971 -15.141 -2.410 1.00 93.19 202 CYS A N 1
ATOM 1497 C CA . CYS A 1 202 ? 1.938 -14.128 -2.638 1.00 93.19 202 CYS A CA 1
ATOM 1498 C C . CYS A 1 202 ? 2.584 -12.829 -3.149 1.00 93.19 202 CYS A C 1
ATOM 1500 O O . CYS A 1 202 ? 3.492 -12.286 -2.512 1.00 93.19 202 CYS A O 1
ATOM 1502 N N . TYR A 1 203 ? 2.105 -12.306 -4.275 1.00 95.81 203 TYR A N 1
ATOM 1503 C CA . TYR A 1 203 ? 2.602 -11.078 -4.891 1.00 95.81 203 TYR A CA 1
ATOM 1504 C C . TYR A 1 203 ? 1.710 -9.873 -4.579 1.00 95.81 203 TYR A C 1
ATOM 1506 O O . TYR A 1 203 ? 0.539 -9.836 -4.951 1.00 95.81 203 TYR A O 1
ATOM 1514 N N . GLY A 1 204 ? 2.273 -8.861 -3.922 1.00 96.75 204 GLY A N 1
ATOM 1515 C CA . GLY A 1 204 ? 1.585 -7.614 -3.587 1.00 96.75 204 GLY A CA 1
ATOM 1516 C C . GLY A 1 204 ? 2.043 -6.428 -4.438 1.00 96.75 204 GLY A C 1
ATOM 1517 O O . GLY A 1 204 ? 3.236 -6.266 -4.701 1.00 96.75 204 GLY A O 1
ATOM 1518 N N . VAL A 1 205 ? 1.111 -5.560 -4.817 1.00 98.38 205 VAL A N 1
ATOM 1519 C CA . VAL A 1 205 ? 1.400 -4.245 -5.408 1.00 98.38 205 VAL A CA 1
ATOM 1520 C C . VAL A 1 205 ? 0.788 -3.162 -4.531 1.00 98.38 205 VAL A C 1
ATOM 1522 O O . VAL A 1 205 ? -0.394 -3.230 -4.215 1.00 98.38 205 VAL A O 1
ATOM 1525 N N . ASP A 1 206 ? 1.588 -2.168 -4.153 1.00 98.25 206 ASP A N 1
ATOM 1526 C CA . ASP A 1 206 ? 1.133 -1.024 -3.360 1.00 98.25 206 ASP A CA 1
ATOM 1527 C C . ASP A 1 206 ? 1.261 0.268 -4.171 1.00 98.25 206 ASP A C 1
ATOM 1529 O O . ASP A 1 206 ? 2.366 0.666 -4.556 1.00 98.25 206 ASP A O 1
ATOM 1533 N N . ALA A 1 207 ? 0.122 0.889 -4.476 1.00 95.31 207 ALA A N 1
ATOM 1534 C CA . ALA A 1 207 ? 0.035 2.109 -5.265 1.00 95.31 207 ALA A CA 1
ATOM 1535 C C . ALA A 1 207 ? -0.044 3.330 -4.341 1.00 95.31 207 ALA A C 1
ATOM 1537 O O . ALA A 1 207 ? -1.088 3.620 -3.766 1.00 95.31 207 ALA A O 1
ATOM 1538 N N . GLY A 1 208 ? 1.064 4.065 -4.238 1.00 94.38 208 GLY A N 1
ATOM 1539 C CA . GLY A 1 208 ? 1.228 5.168 -3.289 1.00 94.38 208 GLY A CA 1
ATOM 1540 C C . GLY A 1 208 ? 1.882 4.709 -1.988 1.00 94.38 208 GLY A C 1
ATOM 1541 O O . GLY A 1 208 ? 1.380 4.991 -0.905 1.00 94.38 208 GLY A O 1
ATOM 1542 N N . CYS A 1 209 ? 2.990 3.970 -2.090 1.00 95.56 209 CYS A N 1
ATOM 1543 C CA . CYS A 1 209 ? 3.614 3.329 -0.934 1.00 95.56 209 CYS A CA 1
ATOM 1544 C C . CYS A 1 209 ? 4.290 4.298 0.050 1.00 95.56 209 CYS A C 1
ATOM 1546 O O . CYS A 1 209 ? 4.681 3.875 1.139 1.00 95.56 209 CYS A O 1
ATOM 1548 N N . GLY A 1 210 ? 4.519 5.559 -0.336 1.00 94.00 210 GLY A N 1
ATOM 1549 C CA . GLY A 1 210 ? 5.243 6.540 0.465 1.00 94.00 210 GLY A CA 1
ATOM 1550 C C . GLY A 1 210 ? 6.605 6.018 0.936 1.00 94.00 210 GLY A C 1
ATOM 1551 O O . GLY A 1 210 ? 7.416 5.516 0.157 1.00 94.00 210 GLY A O 1
ATOM 1552 N N . GLU A 1 211 ? 6.839 6.122 2.238 1.00 93.69 211 GLU A N 1
ATOM 1553 C CA . GLU A 1 211 ? 7.988 5.622 3.005 1.00 93.69 211 GLU A CA 1
ATOM 1554 C C . GLU A 1 211 ? 7.903 4.127 3.376 1.00 93.69 211 GLU A C 1
ATOM 1556 O O . GLU A 1 211 ? 8.738 3.623 4.132 1.00 93.69 211 GLU A O 1
ATOM 1561 N N . GLY A 1 212 ? 6.939 3.397 2.806 1.00 95.25 212 GLY A N 1
ATOM 1562 C CA . GLY A 1 212 ? 6.892 1.934 2.742 1.00 95.25 212 GLY A CA 1
ATOM 1563 C C . GLY A 1 212 ? 6.405 1.231 4.004 1.00 95.25 212 GLY A C 1
ATOM 1564 O O . GLY A 1 212 ? 6.399 -0.001 4.053 1.00 95.25 212 GLY A O 1
ATOM 1565 N N . ARG A 1 213 ? 6.003 1.979 5.036 1.00 94.19 213 ARG A N 1
ATOM 1566 C CA . ARG A 1 213 ? 5.609 1.395 6.321 1.00 94.19 213 ARG A CA 1
ATOM 1567 C C . ARG A 1 213 ? 4.361 0.533 6.199 1.00 94.19 213 ARG A C 1
ATOM 1569 O O . ARG A 1 213 ? 4.350 -0.608 6.658 1.00 94.19 213 ARG A O 1
ATOM 1576 N N . HIS A 1 214 ? 3.338 1.052 5.528 1.00 95.69 214 HIS A N 1
ATOM 1577 C CA . HIS A 1 214 ? 2.101 0.315 5.297 1.00 95.69 214 HIS A CA 1
ATOM 1578 C C . HIS A 1 214 ? 2.313 -0.896 4.390 1.00 95.69 214 HIS A C 1
ATOM 1580 O O . HIS A 1 214 ? 1.816 -1.973 4.715 1.00 95.69 214 HIS A O 1
ATOM 1586 N N . THR A 1 215 ? 3.126 -0.761 3.337 1.00 96.81 215 THR A N 1
ATOM 1587 C CA . THR A 1 215 ? 3.510 -1.870 2.453 1.00 96.81 215 THR A CA 1
ATOM 1588 C C . THR A 1 215 ? 4.087 -3.044 3.245 1.00 96.81 215 THR A C 1
ATOM 1590 O O . THR A 1 215 ? 3.695 -4.191 3.037 1.00 96.81 215 THR A O 1
ATOM 1593 N N . VAL A 1 216 ? 5.015 -2.771 4.169 1.00 96.06 216 VAL A N 1
ATOM 1594 C CA . VAL A 1 216 ? 5.699 -3.817 4.944 1.00 96.06 216 VAL A CA 1
ATOM 1595 C C . VAL A 1 216 ? 4.815 -4.383 6.051 1.00 96.06 216 VAL A C 1
ATOM 1597 O O . VAL A 1 216 ? 4.821 -5.596 6.246 1.00 96.06 216 VAL A O 1
ATOM 1600 N N . ASN A 1 217 ? 4.013 -3.559 6.732 1.00 94.88 217 ASN A N 1
ATOM 1601 C CA . ASN A 1 217 ? 3.032 -4.050 7.707 1.00 94.88 217 ASN A CA 1
ATOM 1602 C C . ASN A 1 217 ? 2.018 -4.996 7.059 1.00 94.88 217 ASN A C 1
ATOM 1604 O O . ASN A 1 217 ? 1.764 -6.078 7.580 1.00 94.88 217 ASN A O 1
ATOM 1608 N N . MET A 1 218 ? 1.483 -4.599 5.904 1.00 94.62 218 MET A N 1
ATOM 1609 C CA . MET A 1 218 ? 0.555 -5.403 5.116 1.00 94.62 218 MET A CA 1
ATOM 1610 C C . MET A 1 218 ? 1.198 -6.731 4.712 1.00 94.62 218 MET A C 1
ATOM 1612 O O . MET A 1 218 ? 0.638 -7.795 4.964 1.00 94.62 218 MET A O 1
ATOM 1616 N N . ALA A 1 219 ? 2.407 -6.682 4.144 1.00 96.12 219 ALA A N 1
ATOM 1617 C CA . ALA A 1 219 ? 3.128 -7.877 3.722 1.00 96.12 219 ALA A CA 1
ATOM 1618 C C . ALA A 1 219 ? 3.435 -8.825 4.888 1.00 96.12 219 ALA A C 1
ATOM 1620 O O . ALA A 1 219 ? 3.306 -10.036 4.731 1.00 96.12 219 ALA A O 1
ATOM 1621 N N . LYS A 1 220 ? 3.798 -8.281 6.056 1.00 96.88 220 LYS A N 1
ATOM 1622 C CA . LYS A 1 220 ? 4.031 -9.052 7.281 1.00 96.88 220 LYS A CA 1
ATOM 1623 C C . LYS A 1 220 ? 2.778 -9.809 7.704 1.00 96.88 220 LYS A C 1
ATOM 1625 O O . LYS A 1 220 ? 2.826 -11.024 7.851 1.00 96.88 220 LYS A O 1
ATOM 1630 N N . THR A 1 221 ? 1.663 -9.098 7.866 1.00 96.81 221 THR A N 1
ATOM 1631 C CA . THR A 1 221 ? 0.401 -9.704 8.303 1.00 96.81 221 THR A CA 1
ATOM 1632 C C . THR A 1 221 ? -0.100 -10.739 7.296 1.00 96.81 221 THR A C 1
ATOM 1634 O O . THR A 1 221 ? -0.526 -11.819 7.697 1.00 96.81 221 THR A O 1
ATOM 1637 N N . LEU A 1 222 ? 0.022 -10.466 5.991 1.00 95.38 222 LEU A N 1
ATOM 1638 C CA . LEU A 1 222 ? -0.291 -11.447 4.950 1.00 95.38 222 LEU A CA 1
ATOM 1639 C C . LEU A 1 222 ? 0.607 -12.688 5.052 1.00 95.38 222 LEU A C 1
ATOM 1641 O O . LEU A 1 222 ? 0.095 -13.801 5.000 1.00 95.38 222 LEU A O 1
ATOM 1645 N N . ALA A 1 223 ? 1.922 -12.528 5.226 1.00 95.12 223 ALA A N 1
ATOM 1646 C CA . ALA A 1 223 ? 2.845 -13.660 5.324 1.00 95.12 223 ALA A CA 1
ATOM 1647 C C . ALA A 1 223 ? 2.532 -14.547 6.539 1.00 95.12 223 ALA A C 1
ATOM 1649 O O . ALA A 1 223 ? 2.473 -15.770 6.414 1.00 95.12 223 ALA A O 1
ATOM 1650 N N . GLU A 1 224 ? 2.275 -13.924 7.692 1.00 95.19 224 GLU A N 1
ATOM 1651 C CA . GLU A 1 224 ? 1.930 -14.606 8.942 1.00 95.19 224 GLU A CA 1
ATOM 1652 C C . GLU A 1 224 ? 0.603 -15.369 8.831 1.00 95.19 224 GLU A C 1
ATOM 1654 O O . GLU A 1 224 ? 0.542 -16.549 9.173 1.00 95.19 224 GLU A O 1
ATOM 1659 N N . MET A 1 225 ? -0.454 -14.730 8.321 1.00 94.62 225 MET A N 1
ATOM 1660 C CA . MET A 1 225 ? -1.790 -15.337 8.268 1.00 94.62 225 MET A CA 1
ATOM 1661 C C . MET A 1 225 ? -1.949 -16.358 7.141 1.00 94.62 225 MET A C 1
ATOM 1663 O O . MET A 1 225 ? -2.674 -17.340 7.300 1.00 94.62 225 MET A O 1
ATOM 1667 N N . LEU A 1 226 ? -1.291 -16.142 5.999 1.00 91.62 226 LEU A N 1
ATOM 1668 C CA . LEU A 1 226 ? -1.355 -17.064 4.864 1.00 91.62 226 LEU A CA 1
ATOM 1669 C C . LEU A 1 226 ? -0.350 -18.217 4.988 1.00 91.62 226 LEU A C 1
ATOM 1671 O O . LEU A 1 226 ? -0.500 -19.223 4.296 1.00 91.62 226 LEU A O 1
ATOM 1675 N N . GLY A 1 227 ? 0.678 -18.081 5.832 1.00 92.00 227 GLY A N 1
ATOM 1676 C CA . GLY A 1 227 ? 1.738 -19.079 5.977 1.00 92.00 227 GLY A CA 1
ATOM 1677 C C . GLY A 1 227 ? 2.587 -19.253 4.713 1.00 92.00 227 GLY A C 1
ATOM 1678 O O . GLY A 1 227 ? 3.138 -20.330 4.484 1.00 92.00 227 GLY A O 1
ATOM 1679 N N . VAL A 1 228 ? 2.673 -18.219 3.867 1.00 91.56 228 VAL A N 1
ATOM 1680 C CA . VAL A 1 228 ? 3.454 -18.223 2.620 1.00 91.56 228 VAL A CA 1
ATOM 1681 C C . VAL A 1 228 ? 4.337 -16.978 2.528 1.00 91.56 228 VAL A C 1
ATOM 1683 O O . VAL A 1 228 ? 3.966 -15.931 3.057 1.00 91.56 22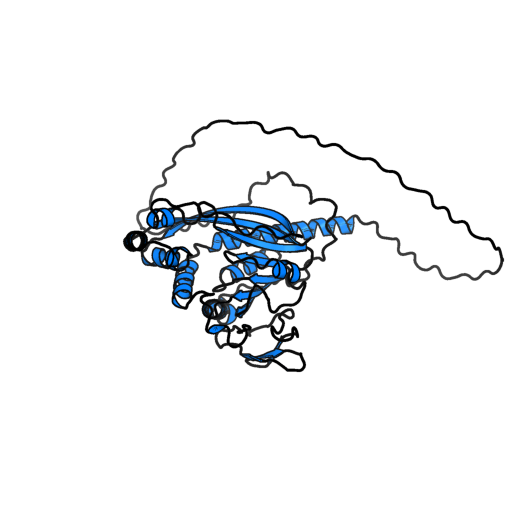8 VAL A O 1
ATOM 1686 N N . PRO A 1 229 ? 5.483 -17.036 1.824 1.00 94.88 229 PRO A N 1
ATOM 1687 C CA . PRO A 1 229 ? 6.281 -15.841 1.584 1.00 94.88 229 PRO A CA 1
ATOM 1688 C C . PRO A 1 229 ? 5.494 -14.796 0.783 1.00 94.88 229 PRO A C 1
ATOM 1690 O O . PRO A 1 229 ? 4.740 -15.144 -0.129 1.00 94.88 229 PRO A O 1
ATOM 1693 N N . VAL A 1 230 ? 5.717 -13.518 1.086 1.00 95.44 230 VAL A N 1
ATOM 1694 C CA . VAL A 1 230 ? 5.093 -12.377 0.408 1.00 95.44 230 VAL A CA 1
ATOM 1695 C C . VAL A 1 230 ? 6.168 -11.527 -0.255 1.00 95.44 230 VAL A C 1
ATOM 1697 O O . VAL A 1 230 ? 7.112 -11.068 0.385 1.00 95.44 230 VAL A O 1
ATOM 1700 N N . THR A 1 231 ? 6.022 -11.287 -1.554 1.00 96.12 231 THR A N 1
ATOM 1701 C CA . THR A 1 231 ? 6.872 -10.359 -2.308 1.00 96.12 231 THR A CA 1
ATOM 1702 C C . THR A 1 231 ? 6.046 -9.150 -2.712 1.00 96.12 231 THR A C 1
ATOM 1704 O O . THR A 1 231 ? 5.029 -9.310 -3.382 1.00 96.12 231 THR A O 1
ATOM 1707 N N . THR A 1 232 ? 6.473 -7.945 -2.341 1.00 96.56 232 THR A N 1
ATOM 1708 C CA . THR A 1 232 ? 5.746 -6.712 -2.672 1.00 96.56 232 THR A CA 1
ATOM 1709 C C . THR A 1 232 ? 6.556 -5.772 -3.547 1.00 96.56 232 THR A C 1
ATOM 1711 O O . THR A 1 232 ? 7.782 -5.704 -3.445 1.00 96.56 232 THR A O 1
ATOM 1714 N N . VAL A 1 233 ? 5.861 -4.999 -4.384 1.00 97.94 233 VAL A N 1
ATOM 1715 C CA . VAL A 1 233 ? 6.427 -3.805 -5.018 1.00 97.94 233 VAL A CA 1
ATOM 1716 C C . VAL A 1 233 ? 5.607 -2.585 -4.621 1.00 97.94 233 VAL A C 1
ATOM 1718 O O . VAL A 1 233 ? 4.440 -2.470 -4.991 1.00 97.94 233 VAL A O 1
ATOM 1721 N N . GLY A 1 234 ? 6.229 -1.682 -3.864 1.00 98.06 234 GLY A N 1
ATOM 1722 C CA . GLY A 1 234 ? 5.677 -0.373 -3.538 1.00 98.06 234 GLY A CA 1
ATOM 1723 C C . GLY A 1 234 ? 6.072 0.664 -4.583 1.00 98.06 234 GLY A C 1
ATOM 1724 O O . GLY A 1 234 ? 7.264 0.876 -4.841 1.00 98.06 234 GLY A O 1
ATOM 1725 N N . PHE A 1 235 ? 5.074 1.311 -5.177 1.00 97.62 235 PHE A N 1
ATOM 1726 C CA . PHE A 1 235 ? 5.254 2.387 -6.141 1.00 97.62 235 PHE A CA 1
ATOM 1727 C C . PHE A 1 235 ? 4.822 3.723 -5.555 1.00 97.62 235 PHE A C 1
ATOM 1729 O O . PHE A 1 235 ? 3.754 3.826 -4.962 1.00 97.62 235 PHE A O 1
ATOM 1736 N N . ASP A 1 236 ? 5.613 4.767 -5.789 1.00 95.75 236 ASP A N 1
ATOM 1737 C CA . ASP A 1 236 ? 5.234 6.138 -5.444 1.00 95.75 236 ASP A CA 1
ATOM 1738 C C . ASP A 1 236 ? 5.743 7.133 -6.493 1.00 95.75 236 ASP A C 1
ATOM 1740 O O . ASP A 1 236 ? 6.752 6.891 -7.160 1.00 95.75 236 ASP A O 1
ATOM 1744 N N . ALA A 1 237 ? 5.080 8.280 -6.632 1.00 91.94 237 ALA A N 1
ATOM 1745 C CA . ALA A 1 237 ? 5.587 9.372 -7.459 1.00 91.94 237 ALA A CA 1
ATOM 1746 C C . ALA A 1 237 ? 6.751 10.118 -6.770 1.00 91.94 237 ALA A C 1
ATOM 1748 O O . ALA A 1 237 ? 7.649 10.638 -7.442 1.00 91.94 237 ALA A O 1
ATOM 1749 N N . SER A 1 238 ? 6.774 10.149 -5.434 1.00 90.44 238 SER A N 1
ATOM 1750 C CA . SER A 1 238 ? 7.819 10.776 -4.632 1.00 90.44 238 SER A CA 1
ATOM 1751 C C . SER A 1 238 ? 9.067 9.903 -4.559 1.00 90.44 238 SER A C 1
ATOM 1753 O O . SER A 1 238 ? 9.122 8.872 -3.886 1.00 90.44 238 SER A O 1
ATOM 1755 N N . LYS A 1 239 ? 10.150 10.391 -5.176 1.00 91.56 239 LYS A N 1
ATOM 1756 C CA . LYS A 1 239 ? 11.492 9.810 -5.010 1.00 91.56 239 LYS A CA 1
ATOM 1757 C C . LYS A 1 239 ? 11.977 9.876 -3.564 1.00 91.56 239 LYS A C 1
ATOM 1759 O O . LYS A 1 239 ? 12.821 9.071 -3.183 1.00 91.56 239 LYS A O 1
ATOM 1764 N N . PHE A 1 240 ? 11.493 10.838 -2.777 1.00 92.56 240 PHE A N 1
ATOM 1765 C CA . PHE A 1 240 ? 11.853 10.961 -1.369 1.00 92.56 240 PHE A CA 1
ATOM 1766 C C . PHE A 1 240 ? 11.204 9.845 -0.546 1.00 92.56 240 PHE A C 1
ATOM 1768 O O . PHE A 1 240 ? 11.917 9.196 0.220 1.00 92.56 240 PHE A O 1
ATOM 1775 N N . GLY A 1 241 ? 9.921 9.550 -0.793 1.00 93.06 241 GLY A N 1
ATOM 1776 C CA . GLY A 1 241 ? 9.194 8.444 -0.162 1.00 93.06 241 GLY A CA 1
ATOM 1777 C C . GLY A 1 241 ? 9.855 7.091 -0.430 1.00 93.06 241 GLY A C 1
ATOM 1778 O O . GLY A 1 241 ? 10.355 6.450 0.494 1.00 93.06 241 GLY A O 1
ATOM 1779 N N . VAL A 1 242 ? 10.000 6.696 -1.701 1.00 95.62 242 VAL A N 1
ATOM 1780 C CA . VAL A 1 242 ? 10.590 5.378 -2.031 1.00 95.62 242 VAL A CA 1
ATOM 1781 C C . VAL A 1 242 ? 12.048 5.247 -1.592 1.00 95.62 242 VAL A C 1
ATOM 1783 O O . VAL A 1 242 ? 12.515 4.151 -1.283 1.00 95.62 242 VAL A O 1
ATOM 1786 N N . ARG A 1 243 ? 12.788 6.361 -1.524 1.00 95.25 243 ARG A N 1
ATOM 1787 C CA . ARG A 1 243 ? 14.149 6.380 -0.978 1.00 95.25 243 ARG A CA 1
ATOM 1788 C C . ARG A 1 243 ? 14.145 6.102 0.522 1.00 95.25 243 ARG A C 1
ATOM 1790 O O . ARG A 1 243 ? 14.990 5.330 0.978 1.00 95.25 243 ARG A O 1
ATOM 1797 N N . ALA A 1 244 ? 13.241 6.729 1.273 1.00 94.88 244 ALA A N 1
ATOM 1798 C CA . ALA A 1 244 ? 13.049 6.473 2.698 1.00 94.88 244 ALA A CA 1
ATOM 1799 C C . ALA A 1 244 ? 12.645 5.009 2.943 1.00 94.88 244 ALA A C 1
ATOM 1801 O O . ALA A 1 244 ? 13.300 4.316 3.726 1.00 94.88 244 ALA A O 1
ATOM 1802 N N . ALA A 1 245 ? 11.674 4.509 2.173 1.00 95.56 245 ALA A N 1
ATOM 1803 C CA . ALA A 1 245 ? 11.213 3.124 2.207 1.00 95.56 245 ALA A CA 1
ATOM 1804 C C . ALA A 1 245 ? 12.350 2.122 1.986 1.00 95.56 245 ALA A C 1
ATOM 1806 O O . ALA A 1 245 ? 12.628 1.262 2.826 1.00 95.56 245 ALA A O 1
ATOM 1807 N N . ALA A 1 246 ? 13.082 2.272 0.882 1.00 96.06 246 ALA A N 1
ATOM 1808 C CA . ALA A 1 246 ? 14.174 1.375 0.549 1.00 96.06 246 ALA A CA 1
ATOM 1809 C C . ALA A 1 246 ? 15.318 1.442 1.562 1.00 96.06 246 ALA A C 1
ATOM 1811 O O . ALA A 1 246 ? 15.838 0.403 1.973 1.00 96.06 246 ALA A O 1
ATOM 1812 N N . LYS A 1 247 ? 15.679 2.640 2.038 1.00 94.75 247 LYS A N 1
ATOM 1813 C CA . LYS A 1 247 ? 16.697 2.784 3.084 1.00 94.75 247 LYS A CA 1
ATOM 1814 C C . LYS A 1 247 ? 16.286 2.036 4.357 1.00 94.75 247 LYS A C 1
ATOM 1816 O O . LYS A 1 247 ? 17.145 1.408 4.979 1.00 94.75 247 LYS A O 1
ATOM 1821 N N . ARG A 1 248 ? 15.004 2.103 4.736 1.00 93.81 248 ARG A N 1
ATOM 1822 C CA . ARG A 1 248 ? 14.474 1.493 5.961 1.00 93.81 248 ARG A CA 1
ATOM 1823 C C . ARG A 1 248 ? 14.350 -0.022 5.865 1.00 93.81 248 ARG A C 1
ATOM 1825 O O . ARG A 1 248 ? 14.718 -0.670 6.835 1.00 93.81 248 ARG A O 1
ATOM 1832 N N . TYR A 1 249 ? 13.871 -0.564 4.748 1.00 94.44 249 TYR A N 1
ATOM 1833 C CA . TYR A 1 249 ? 13.486 -1.980 4.657 1.00 94.44 249 TYR A CA 1
ATOM 1834 C C . TYR A 1 249 ? 14.388 -2.804 3.728 1.00 94.44 249 TYR A C 1
ATOM 1836 O O . TYR A 1 249 ? 14.748 -3.934 4.045 1.00 94.44 249 TYR A O 1
ATOM 1844 N N . VAL A 1 250 ? 14.840 -2.240 2.606 1.00 92.62 250 VAL A N 1
ATOM 1845 C CA . VAL A 1 250 ? 15.692 -2.972 1.651 1.00 92.62 250 VAL A CA 1
ATOM 1846 C C . VAL A 1 250 ? 17.153 -2.940 2.091 1.00 92.62 250 VAL A C 1
ATOM 1848 O O . VAL A 1 250 ? 17.814 -3.974 2.175 1.00 92.62 250 VAL A O 1
ATOM 1851 N N . LYS A 1 251 ? 17.679 -1.747 2.385 1.00 90.75 251 LYS A N 1
ATOM 1852 C CA . LYS A 1 251 ? 19.075 -1.571 2.803 1.00 90.75 251 LYS A CA 1
ATOM 1853 C C . LYS A 1 251 ? 19.310 -2.027 4.237 1.00 90.75 251 LYS A C 1
ATOM 1855 O O . LYS A 1 251 ? 20.350 -2.618 4.517 1.00 90.75 251 LYS A O 1
ATOM 1860 N N . ASN A 1 252 ? 18.373 -1.731 5.132 1.00 89.00 252 ASN A N 1
ATOM 1861 C CA . ASN A 1 252 ? 18.406 -2.209 6.506 1.00 89.00 252 ASN A CA 1
ATOM 1862 C C . ASN A 1 252 ? 17.466 -3.409 6.659 1.00 89.00 252 ASN A C 1
ATOM 1864 O O . ASN A 1 252 ? 16.372 -3.300 7.206 1.00 89.00 252 ASN A O 1
ATOM 1868 N N . SER A 1 253 ? 17.904 -4.563 6.154 1.00 83.50 253 SER A N 1
ATOM 1869 C CA . SER A 1 253 ? 17.087 -5.780 6.124 1.00 83.50 253 SER A CA 1
ATOM 1870 C C . SER A 1 253 ? 16.705 -6.303 7.512 1.00 83.50 253 SER A C 1
ATOM 1872 O O . SER A 1 253 ? 15.796 -7.113 7.601 1.00 83.50 253 SER A O 1
ATOM 1874 N N . ALA A 1 254 ? 17.345 -5.829 8.590 1.00 89.69 254 ALA A N 1
ATOM 1875 C CA . ALA A 1 254 ? 16.932 -6.135 9.962 1.00 89.69 254 ALA A CA 1
ATOM 1876 C C . ALA A 1 254 ? 15.514 -5.625 10.287 1.00 89.69 254 ALA A C 1
ATOM 1878 O O . ALA A 1 254 ? 14.867 -6.155 11.182 1.00 89.69 254 ALA A O 1
ATOM 1879 N N . ASN A 1 255 ? 15.022 -4.625 9.547 1.00 89.50 255 ASN A N 1
ATOM 1880 C CA . ASN A 1 255 ? 13.653 -4.120 9.671 1.00 89.50 255 ASN A CA 1
ATOM 1881 C C . ASN A 1 255 ? 12.657 -4.850 8.759 1.00 89.50 255 ASN A C 1
ATOM 1883 O O . ASN A 1 255 ? 11.468 -4.534 8.793 1.00 89.50 255 ASN A O 1
ATOM 1887 N N . THR A 1 256 ? 13.128 -5.756 7.901 1.00 91.38 256 THR A N 1
ATOM 1888 C CA . THR A 1 256 ? 12.261 -6.533 7.015 1.00 91.38 256 THR A CA 1
ATOM 1889 C C . THR A 1 256 ? 11.888 -7.836 7.713 1.00 91.38 256 THR A C 1
ATOM 1891 O O . THR A 1 256 ? 12.785 -8.601 8.069 1.00 91.38 256 THR A O 1
ATOM 1894 N N . PRO A 1 257 ? 10.587 -8.095 7.929 1.00 91.94 257 PRO A N 1
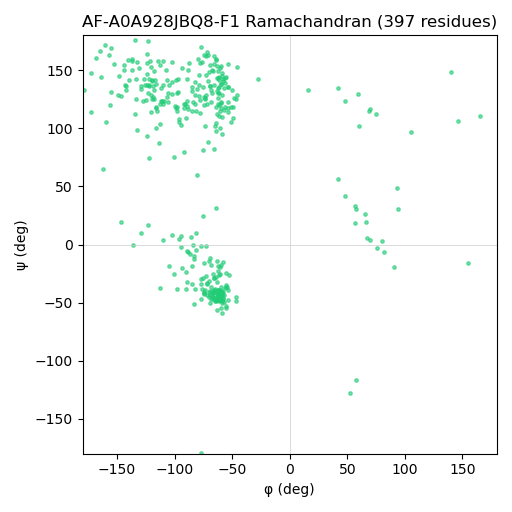ATOM 1895 C CA . PRO A 1 257 ? 10.129 -9.328 8.553 1.00 91.94 257 PRO A CA 1
ATOM 1896 C C . PRO A 1 257 ? 10.536 -10.567 7.754 1.00 91.94 257 PRO A C 1
ATOM 1898 O O . PRO A 1 257 ? 10.668 -10.526 6.528 1.00 91.94 257 PRO A O 1
ATOM 1901 N N . GLU A 1 258 ? 10.702 -11.688 8.450 1.00 90.81 258 GLU A N 1
ATOM 1902 C CA . GLU A 1 258 ? 10.928 -12.976 7.801 1.00 90.81 258 GLU A CA 1
ATOM 1903 C C . GLU A 1 258 ? 9.768 -13.316 6.849 1.00 90.81 258 GLU A C 1
ATOM 1905 O O . GLU A 1 258 ? 8.611 -12.990 7.108 1.00 90.81 258 GLU A O 1
ATOM 1910 N N . GLY A 1 259 ? 10.085 -13.924 5.704 1.00 91.62 259 GLY A N 1
ATOM 1911 C CA . GLY A 1 259 ? 9.093 -14.248 4.676 1.00 91.62 259 GLY A CA 1
ATOM 1912 C C . GLY A 1 259 ? 8.619 -13.057 3.834 1.00 91.62 259 GLY A C 1
ATOM 1913 O O . GLY A 1 259 ? 7.874 -13.275 2.883 1.00 91.62 259 GLY A O 1
ATOM 1914 N N . VAL A 1 260 ? 9.074 -11.828 4.109 1.00 95.19 260 VAL A N 1
ATOM 1915 C CA . VAL A 1 260 ? 8.714 -10.626 3.342 1.00 95.19 260 VAL A CA 1
ATOM 1916 C C . VAL A 1 260 ? 9.875 -10.178 2.452 1.00 95.19 260 VAL A C 1
ATOM 1918 O O . VAL A 1 260 ? 11.005 -10.019 2.904 1.00 95.19 260 VAL A O 1
ATOM 1921 N N . THR A 1 261 ? 9.601 -9.940 1.168 1.00 95.56 261 THR A N 1
ATOM 1922 C CA . THR A 1 261 ? 10.568 -9.389 0.203 1.00 95.56 261 THR A CA 1
ATOM 1923 C C . THR A 1 261 ? 10.003 -8.123 -0.447 1.00 95.56 261 THR A C 1
ATOM 1925 O O . THR A 1 261 ? 9.281 -8.223 -1.440 1.00 95.56 261 THR A O 1
ATOM 1928 N N . PRO A 1 262 ? 10.304 -6.925 0.087 1.00 95.62 262 PRO A N 1
ATOM 1929 C CA . PRO A 1 262 ? 9.829 -5.679 -0.491 1.00 95.62 262 PRO A CA 1
ATOM 1930 C C . PRO A 1 262 ? 10.804 -5.138 -1.546 1.00 95.62 262 PRO A C 1
ATOM 1932 O O . PRO A 1 262 ? 12.025 -5.159 -1.374 1.00 95.62 262 PRO A O 1
ATOM 1935 N N . MET A 1 263 ? 10.254 -4.571 -2.614 1.00 96.38 263 MET A N 1
ATOM 1936 C CA . MET A 1 263 ? 10.944 -3.693 -3.556 1.00 96.38 263 MET A CA 1
ATOM 1937 C C . MET A 1 263 ? 10.215 -2.348 -3.599 1.00 96.38 263 MET A C 1
ATOM 1939 O O . MET A 1 263 ? 8.991 -2.303 -3.572 1.00 96.38 263 MET A O 1
ATOM 1943 N N . PHE A 1 264 ? 10.960 -1.249 -3.713 1.00 97.62 264 PHE A N 1
ATOM 1944 C CA . PHE A 1 264 ? 10.384 0.087 -3.873 1.00 97.62 264 PHE A CA 1
ATOM 1945 C C . PHE A 1 264 ? 10.882 0.736 -5.159 1.00 97.62 264 PHE A C 1
ATOM 1947 O O . PHE A 1 264 ? 12.073 0.658 -5.490 1.00 97.62 264 PHE A O 1
ATOM 1954 N N . ALA A 1 265 ? 9.977 1.389 -5.883 1.00 97.31 265 ALA A N 1
ATOM 1955 C CA . ALA A 1 265 ? 10.307 2.072 -7.122 1.00 97.31 265 ALA A CA 1
ATOM 1956 C C . ALA A 1 265 ? 9.521 3.372 -7.290 1.00 97.31 265 ALA A C 1
ATOM 1958 O O . ALA A 1 265 ? 8.313 3.416 -7.077 1.00 97.31 265 ALA A O 1
ATOM 1959 N N . ALA A 1 266 ? 10.199 4.432 -7.735 1.00 96.25 266 ALA A N 1
ATOM 1960 C CA . ALA A 1 266 ? 9.493 5.645 -8.133 1.00 96.25 266 ALA A CA 1
ATOM 1961 C C . ALA A 1 266 ? 8.818 5.402 -9.491 1.00 96.25 266 ALA A C 1
ATOM 1963 O O . ALA A 1 266 ? 9.520 5.102 -10.458 1.00 96.25 266 ALA A O 1
ATOM 1964 N N . ALA A 1 267 ? 7.494 5.519 -9.583 1.00 95.00 267 ALA A N 1
ATOM 1965 C CA . ALA A 1 267 ? 6.730 5.253 -10.803 1.00 95.00 267 ALA A CA 1
ATOM 1966 C C . ALA A 1 267 ? 5.392 6.010 -10.832 1.00 95.00 267 ALA A C 1
ATOM 1968 O O . ALA A 1 267 ? 4.955 6.585 -9.840 1.00 95.00 267 ALA A O 1
ATOM 1969 N N . ASN A 1 268 ? 4.735 6.013 -11.995 1.00 92.75 268 ASN A N 1
ATOM 1970 C CA . ASN A 1 268 ? 3.377 6.529 -12.141 1.00 92.75 268 ASN A CA 1
ATOM 1971 C C . ASN A 1 268 ? 2.369 5.410 -11.849 1.00 92.75 268 ASN A C 1
ATOM 1973 O O . ASN A 1 268 ? 2.314 4.445 -12.607 1.00 92.75 268 ASN A O 1
ATOM 1977 N N . ILE A 1 269 ? 1.547 5.557 -10.810 1.00 94.69 269 ILE A N 1
ATOM 1978 C CA . ILE A 1 269 ? 0.551 4.539 -10.438 1.00 94.69 269 ILE A CA 1
ATOM 1979 C C . ILE A 1 269 ? -0.596 4.397 -11.448 1.00 94.69 269 ILE A C 1
ATOM 1981 O O . ILE A 1 269 ? -1.258 3.371 -11.470 1.00 94.69 269 ILE A O 1
ATOM 1985 N N . PHE A 1 270 ? -0.794 5.383 -12.329 1.00 94.38 270 PHE A N 1
ATOM 1986 C CA . PHE A 1 270 ? -1.751 5.306 -13.442 1.00 94.38 270 PHE A CA 1
ATOM 1987 C C . PHE A 1 270 ? -1.160 4.640 -14.701 1.00 94.38 270 PHE A C 1
ATOM 1989 O O . PHE A 1 270 ? -1.746 4.706 -15.774 1.00 94.38 270 PHE A O 1
ATOM 1996 N N . SER A 1 271 ? 0.056 4.096 -14.606 1.00 94.88 271 SER A N 1
ATOM 1997 C CA . SER A 1 271 ? 0.753 3.359 -15.667 1.00 94.88 271 SER A CA 1
ATOM 1998 C C . SER A 1 271 ? 1.880 2.537 -15.028 1.00 94.88 271 SER A C 1
ATOM 2000 O O . SER A 1 271 ? 3.068 2.813 -15.233 1.00 94.88 271 SER A O 1
ATOM 2002 N N . LEU A 1 272 ? 1.503 1.573 -14.192 1.00 96.62 272 LEU A N 1
ATOM 2003 C CA . LEU A 1 272 ? 2.395 0.756 -13.389 1.00 96.62 272 LEU A CA 1
ATOM 2004 C C . LEU A 1 272 ? 3.317 -0.100 -14.267 1.00 96.62 272 LEU A C 1
ATOM 2006 O O . LEU A 1 272 ? 2.857 -0.816 -15.163 1.00 96.62 272 LEU A O 1
ATOM 2010 N N . PRO A 1 273 ? 4.629 -0.103 -13.977 1.00 96.75 273 PRO A N 1
ATOM 2011 C CA . PRO A 1 273 ? 5.620 -0.877 -14.711 1.00 96.75 273 PRO A CA 1
ATOM 2012 C C . PRO A 1 273 ? 5.628 -2.343 -14.245 1.00 96.75 273 PRO A C 1
ATOM 2014 O O . PRO A 1 273 ? 6.637 -2.855 -13.761 1.00 96.75 273 PRO A O 1
ATOM 2017 N N . VAL A 1 274 ? 4.490 -3.021 -14.375 1.00 98.12 274 VAL A N 1
ATOM 2018 C CA . VAL A 1 274 ? 4.291 -4.436 -14.031 1.00 98.12 274 VAL A CA 1
ATOM 2019 C C . VAL A 1 274 ? 3.467 -5.143 -15.106 1.00 98.12 274 VAL A C 1
ATOM 2021 O O . VAL A 1 274 ? 2.758 -4.498 -15.881 1.00 98.12 274 VAL A O 1
ATOM 2024 N N . ALA A 1 275 ? 3.588 -6.464 -15.174 1.00 97.94 275 ALA A N 1
ATOM 2025 C CA . ALA A 1 275 ? 2.809 -7.301 -16.076 1.00 97.94 275 ALA A CA 1
ATOM 2026 C C . ALA A 1 275 ? 1.312 -7.296 -15.733 1.00 97.94 275 ALA A C 1
ATOM 2028 O O . ALA A 1 275 ? 0.915 -6.954 -14.621 1.00 97.94 275 ALA A O 1
ATOM 2029 N N . ASP A 1 276 ? 0.500 -7.714 -16.694 1.00 97.94 276 ASP A N 1
ATOM 2030 C CA . ASP A 1 276 ? -0.923 -7.959 -16.477 1.00 97.94 276 ASP A CA 1
ATOM 2031 C C . ASP A 1 276 ? -1.103 -9.204 -15.600 1.00 97.94 276 ASP A C 1
ATOM 2033 O O . ASP A 1 276 ? -0.294 -10.133 -15.659 1.00 97.94 276 ASP A O 1
ATOM 2037 N N . GLU A 1 277 ? -2.162 -9.214 -14.791 1.00 96.69 277 GLU A N 1
ATOM 2038 C CA . GLU A 1 277 ? -2.572 -10.342 -13.946 1.00 96.69 277 GLU A CA 1
ATOM 2039 C C . GLU A 1 277 ? -1.415 -10.951 -13.135 1.00 96.69 277 GLU A C 1
ATOM 2041 O O . GLU A 1 277 ? -1.267 -12.169 -13.018 1.00 96.69 277 GLU A O 1
ATOM 2046 N N . CYS A 1 278 ? -0.558 -10.098 -12.573 1.00 96.00 278 CYS A N 1
ATOM 2047 C CA . CYS A 1 278 ? 0.622 -10.530 -11.836 1.00 96.00 278 CYS A CA 1
ATOM 2048 C C . CYS A 1 278 ? 0.449 -10.489 -10.319 1.00 96.00 278 CYS A C 1
ATOM 2050 O O . CYS A 1 278 ? 1.134 -11.230 -9.614 1.00 96.00 278 CYS A O 1
ATOM 2052 N N . ALA A 1 279 ? -0.446 -9.638 -9.814 1.00 96.56 279 ALA A N 1
ATOM 2053 C CA . ALA A 1 279 ? -0.616 -9.416 -8.387 1.00 96.56 279 ALA A CA 1
ATOM 2054 C C . ALA A 1 279 ? -1.763 -10.247 -7.811 1.00 96.56 279 ALA A C 1
ATOM 2056 O O . ALA A 1 279 ? -2.821 -10.418 -8.419 1.00 96.56 279 ALA A O 1
ATOM 2057 N N . ASP A 1 280 ? -1.526 -10.722 -6.599 1.00 96.25 280 ASP A N 1
ATOM 2058 C CA . ASP A 1 280 ? -2.474 -11.424 -5.750 1.00 96.25 280 ASP A CA 1
ATOM 2059 C C . ASP A 1 280 ? -3.245 -10.451 -4.858 1.00 96.25 280 ASP A C 1
ATOM 2061 O O . ASP A 1 280 ? -4.451 -10.602 -4.657 1.00 96.25 280 ASP A O 1
ATOM 2065 N N . VAL A 1 281 ? -2.536 -9.427 -4.374 1.00 97.44 281 VAL A N 1
ATOM 2066 C CA . VAL A 1 281 ? -3.075 -8.338 -3.564 1.00 97.44 281 VAL A CA 1
ATOM 2067 C C . VAL A 1 281 ? -2.655 -7.000 -4.163 1.00 97.44 281 VAL A C 1
ATOM 2069 O O . VAL A 1 281 ? -1.496 -6.811 -4.534 1.00 97.44 281 VAL A O 1
ATOM 2072 N N . PHE A 1 282 ? -3.588 -6.058 -4.230 1.00 98.38 282 PHE A N 1
ATOM 2073 C CA . PHE A 1 282 ? -3.335 -4.674 -4.612 1.00 98.38 282 PHE A CA 1
ATOM 2074 C C . PHE A 1 282 ? -3.808 -3.760 -3.488 1.00 98.38 282 PHE A C 1
ATOM 2076 O O . PHE A 1 282 ? -4.943 -3.893 -3.030 1.00 98.38 282 PHE A O 1
ATOM 2083 N N . THR A 1 283 ? -2.970 -2.823 -3.053 1.00 97.81 283 THR A N 1
ATOM 2084 C CA . THR A 1 283 ? -3.313 -1.869 -1.995 1.00 97.81 283 THR A CA 1
ATOM 2085 C C . THR A 1 283 ? -3.319 -0.435 -2.507 1.00 97.81 283 THR A C 1
ATOM 2087 O O . THR A 1 283 ? -2.445 -0.023 -3.268 1.00 97.81 283 THR A O 1
ATOM 2090 N N . SER A 1 284 ? -4.321 0.325 -2.065 1.00 95.31 284 SER A N 1
ATOM 2091 C CA . SER A 1 284 ? -4.414 1.777 -2.221 1.00 95.31 284 SER A CA 1
ATOM 2092 C C . SER A 1 284 ? -4.790 2.371 -0.866 1.00 95.31 284 SER A C 1
ATOM 2094 O O . SER A 1 284 ? -5.953 2.334 -0.454 1.00 95.31 284 SER A O 1
ATOM 2096 N N . LEU A 1 285 ? -3.791 2.863 -0.132 1.00 94.06 285 LEU A N 1
ATOM 2097 C CA . LEU A 1 285 ? -3.928 3.286 1.264 1.00 94.06 285 LEU A CA 1
ATOM 2098 C C . LEU A 1 285 ? -3.745 4.802 1.352 1.00 94.06 285 LEU A C 1
ATOM 2100 O O . LEU A 1 285 ? -2.628 5.293 1.244 1.00 94.06 285 LEU A O 1
ATOM 2104 N N . PHE A 1 286 ? -4.841 5.552 1.502 1.00 90.50 286 PHE A N 1
ATOM 2105 C CA . PHE A 1 286 ? -4.853 7.025 1.429 1.00 90.50 286 PHE A CA 1
ATOM 2106 C C . PHE A 1 286 ? -4.297 7.611 0.113 1.00 90.50 286 PHE A C 1
ATOM 2108 O O . PHE A 1 286 ? -3.987 8.800 0.040 1.00 90.50 286 PHE A O 1
ATOM 2115 N N . ALA A 1 287 ? -4.218 6.794 -0.938 1.00 88.12 287 ALA A N 1
ATOM 2116 C CA . ALA A 1 287 ? -3.752 7.165 -2.267 1.00 88.12 287 ALA A CA 1
ATOM 2117 C C . ALA A 1 287 ? -4.908 7.167 -3.290 1.00 88.12 287 ALA A C 1
ATOM 2119 O O . ALA A 1 287 ? -5.932 6.510 -3.062 1.00 88.12 287 ALA A O 1
ATOM 2120 N N . PRO A 1 288 ? -4.770 7.889 -4.422 1.00 89.44 288 PRO A N 1
ATOM 2121 C CA . PRO A 1 288 ? -5.696 7.772 -5.545 1.00 89.44 288 PRO A CA 1
ATOM 2122 C C . PRO A 1 288 ? -5.763 6.335 -6.066 1.00 89.44 288 PRO A C 1
ATOM 2124 O O . PRO A 1 288 ? -4.729 5.683 -6.198 1.00 89.44 288 PRO A O 1
ATOM 2127 N N . LEU A 1 289 ? -6.962 5.879 -6.427 1.00 93.19 289 LEU A N 1
ATOM 2128 C CA . LEU A 1 289 ? -7.175 4.552 -6.998 1.00 93.19 289 LEU A CA 1
ATOM 2129 C C . LEU A 1 289 ? -7.036 4.606 -8.534 1.00 93.19 289 LEU A C 1
ATOM 2131 O O . LEU A 1 289 ? -7.774 5.356 -9.176 1.00 93.19 289 LEU A O 1
ATOM 2135 N N . PRO A 1 290 ? -6.089 3.870 -9.147 1.00 94.31 290 PRO A N 1
ATOM 2136 C CA . PRO A 1 290 ? -5.946 3.829 -10.597 1.00 94.31 290 PRO A CA 1
ATOM 2137 C C . PRO A 1 290 ? -6.763 2.664 -11.185 1.00 94.31 290 PRO A C 1
ATOM 2139 O O . PRO A 1 290 ? -6.210 1.609 -11.479 1.00 94.31 290 PRO A O 1
ATOM 2142 N N . ASP A 1 291 ? -8.076 2.840 -11.345 1.00 95.88 291 ASP A N 1
ATOM 2143 C CA . ASP A 1 291 ? -9.047 1.774 -11.671 1.00 95.88 291 ASP A CA 1
ATOM 2144 C C . ASP A 1 291 ? -8.620 0.825 -12.809 1.00 95.88 291 ASP A C 1
ATOM 2146 O O . ASP A 1 291 ? -8.663 -0.400 -12.651 1.00 95.88 291 ASP A O 1
ATOM 2150 N N . ASP A 1 292 ? -8.164 1.373 -13.940 1.00 96.50 292 ASP A N 1
ATOM 2151 C CA . ASP A 1 292 ? -7.713 0.583 -15.096 1.00 96.50 292 ASP A CA 1
ATOM 2152 C C . ASP A 1 292 ? -6.503 -0.294 -14.754 1.00 96.50 292 ASP A C 1
ATOM 2154 O O . ASP A 1 292 ? -6.428 -1.464 -15.135 1.00 96.50 292 ASP A O 1
ATOM 2158 N N . GLU A 1 293 ? -5.570 0.253 -13.980 1.00 97.75 293 GLU A N 1
ATOM 2159 C CA . GLU A 1 293 ? -4.364 -0.446 -13.554 1.00 97.75 293 GLU A CA 1
ATOM 2160 C C . GLU A 1 293 ? -4.677 -1.495 -12.495 1.00 97.75 293 GLU A C 1
ATOM 2162 O O . GLU A 1 293 ? -4.157 -2.604 -12.567 1.00 97.75 293 GLU A O 1
ATOM 2167 N N . VAL A 1 294 ? -5.581 -1.202 -11.561 1.00 97.75 294 VAL A N 1
ATOM 2168 C CA . VAL A 1 294 ? -6.057 -2.178 -10.575 1.00 97.75 294 VAL A CA 1
ATOM 2169 C C . VAL A 1 294 ? -6.658 -3.393 -11.288 1.00 97.75 294 VAL A C 1
ATOM 2171 O O . VAL A 1 294 ? -6.295 -4.534 -10.987 1.00 97.75 294 VAL A O 1
ATOM 2174 N N . ARG A 1 295 ? -7.518 -3.167 -12.293 1.00 97.88 295 ARG A N 1
ATOM 2175 C CA . ARG A 1 295 ? -8.114 -4.236 -13.109 1.00 97.88 295 ARG A CA 1
ATOM 2176 C C . ARG A 1 295 ? -7.071 -5.011 -13.911 1.00 97.88 295 ARG A C 1
ATOM 2178 O O . ARG A 1 295 ? -7.176 -6.234 -14.016 1.00 97.88 295 ARG A O 1
ATOM 2185 N N . ARG A 1 296 ? -6.099 -4.319 -14.508 1.00 97.88 296 ARG A N 1
ATOM 2186 C CA . ARG A 1 296 ? -5.056 -4.932 -15.339 1.00 97.88 296 ARG A CA 1
ATOM 2187 C C . ARG A 1 296 ? -4.091 -5.780 -14.513 1.00 97.88 296 ARG A C 1
ATOM 2189 O O . ARG A 1 296 ? -3.750 -6.883 -14.925 1.00 97.88 296 ARG A O 1
ATOM 2196 N N . VAL A 1 297 ? -3.664 -5.278 -13.358 1.00 98.19 297 VAL A N 1
ATOM 2197 C CA . VAL A 1 297 ? -2.573 -5.845 -12.553 1.00 98.19 297 VAL A CA 1
ATOM 2198 C C . VAL A 1 297 ? -3.026 -7.009 -11.676 1.00 98.19 297 VAL A C 1
ATOM 2200 O O . VAL A 1 297 ? -2.285 -7.984 -11.534 1.00 98.19 297 VAL A O 1
ATOM 2203 N N . LEU A 1 298 ? -4.225 -6.946 -11.090 1.00 97.62 298 LEU A N 1
ATOM 2204 C CA . LEU A 1 298 ? -4.738 -8.048 -10.275 1.00 97.62 298 LEU A CA 1
ATOM 2205 C C . LEU A 1 298 ? -5.070 -9.266 -11.136 1.00 97.62 298 LEU A C 1
ATOM 2207 O O . LEU A 1 298 ? -5.716 -9.149 -12.178 1.00 97.62 298 LEU A O 1
ATOM 2211 N N . LYS A 1 299 ? -4.693 -10.459 -10.672 1.00 95.00 299 LYS A N 1
ATOM 2212 C CA . LYS A 1 299 ? -5.220 -11.727 -11.199 1.00 95.00 299 LYS A CA 1
ATOM 2213 C C . LYS A 1 299 ? -6.735 -11.771 -11.025 1.00 95.00 299 LYS A C 1
ATOM 2215 O O . LYS A 1 299 ? -7.261 -11.169 -10.087 1.00 95.00 299 LYS A O 1
ATOM 2220 N N . LYS A 1 300 ? -7.449 -12.520 -11.874 1.00 92.50 300 LYS A N 1
ATOM 2221 C CA . LYS A 1 300 ? -8.846 -12.896 -11.573 1.00 92.50 300 LYS A CA 1
ATOM 2222 C C . LYS A 1 300 ? -8.917 -13.478 -10.168 1.00 92.50 300 LYS A C 1
ATOM 2224 O O . LYS A 1 300 ? -8.064 -14.283 -9.809 1.00 92.50 300 LYS A O 1
ATOM 2229 N N . GLY A 1 301 ? -9.879 -13.028 -9.370 1.00 91.06 301 GLY A N 1
ATOM 2230 C CA . GLY A 1 301 ? -10.004 -13.367 -7.956 1.00 91.06 301 GLY A CA 1
ATOM 2231 C C . GLY A 1 301 ? -8.930 -12.850 -7.008 1.00 91.06 301 GLY A C 1
ATOM 2232 O O . GLY A 1 301 ? -8.967 -13.227 -5.835 1.00 91.06 301 GLY A O 1
ATOM 2233 N N . GLY A 1 302 ? -7.999 -12.028 -7.493 1.00 94.81 302 GLY A N 1
ATOM 2234 C CA . GLY A 1 302 ? -7.088 -11.256 -6.663 1.00 94.81 302 GLY A CA 1
ATOM 2235 C C . GLY A 1 302 ? -7.847 -10.233 -5.818 1.00 94.81 302 GLY A C 1
ATOM 2236 O O . GLY A 1 302 ? -8.992 -9.876 -6.117 1.00 94.81 302 GLY A O 1
ATOM 2237 N N . VAL A 1 303 ? -7.205 -9.787 -4.743 1.00 97.31 303 VAL A N 1
ATOM 2238 C CA . VAL A 1 303 ? -7.825 -8.961 -3.706 1.00 97.31 303 VAL A CA 1
ATOM 2239 C C . VAL A 1 303 ? -7.345 -7.518 -3.797 1.00 97.31 303 VAL A C 1
ATOM 2241 O O . VAL A 1 303 ? -6.151 -7.236 -3.773 1.00 97.31 303 VAL A O 1
ATOM 2244 N N . LEU A 1 304 ? -8.293 -6.592 -3.862 1.00 98.38 304 LEU A N 1
ATOM 2245 C CA . LEU A 1 304 ? -8.079 -5.157 -3.759 1.00 98.38 304 LEU A CA 1
ATOM 2246 C C . LEU A 1 304 ? -8.372 -4.697 -2.327 1.00 98.38 304 LEU A C 1
ATOM 2248 O O . LEU A 1 304 ? -9.440 -4.991 -1.795 1.00 98.38 304 LEU A O 1
ATOM 2252 N N . VAL A 1 305 ? -7.457 -3.932 -1.733 1.00 98.06 305 VAL A N 1
ATOM 2253 C CA . VAL A 1 305 ? -7.626 -3.285 -0.425 1.00 98.06 305 VAL A CA 1
ATOM 2254 C C . VAL A 1 305 ? -7.591 -1.772 -0.604 1.00 98.06 305 VAL A C 1
ATOM 2256 O O . VAL A 1 305 ? -6.573 -1.208 -1.013 1.00 98.06 305 VAL A O 1
ATOM 2259 N N . ILE A 1 306 ? -8.697 -1.111 -0.272 1.00 97.06 306 ILE A N 1
ATOM 2260 C CA . ILE A 1 306 ? -8.837 0.347 -0.307 1.00 97.06 306 ILE A CA 1
ATOM 2261 C C . ILE A 1 306 ? -8.974 0.838 1.130 1.00 97.06 306 ILE A C 1
ATOM 2263 O O . ILE A 1 306 ? -9.896 0.424 1.832 1.00 97.06 306 ILE A O 1
ATOM 2267 N N . CYS A 1 307 ? -8.101 1.749 1.552 1.00 95.81 307 CYS A N 1
ATOM 2268 C CA . CYS A 1 307 ? -8.226 2.430 2.840 1.00 95.81 307 CYS A CA 1
ATOM 2269 C C . CYS A 1 307 ? -8.354 3.934 2.620 1.00 95.81 307 CYS A C 1
ATOM 2271 O O . CYS A 1 307 ? -7.491 4.551 1.995 1.00 95.81 307 CYS A O 1
ATOM 2273 N N . ALA A 1 308 ? -9.414 4.528 3.161 1.00 93.94 308 ALA A N 1
ATOM 2274 C CA . ALA A 1 308 ? -9.678 5.958 3.066 1.00 93.94 308 ALA A CA 1
ATOM 2275 C C . ALA A 1 308 ? -10.043 6.560 4.425 1.00 93.94 308 ALA A C 1
ATOM 2277 O O . ALA A 1 308 ? -10.531 5.869 5.320 1.00 93.94 308 ALA A O 1
ATOM 2278 N N . ALA A 1 309 ? -9.838 7.870 4.565 1.00 93.31 309 ALA A N 1
ATOM 2279 C CA . ALA A 1 309 ? -10.264 8.612 5.745 1.00 93.31 309 ALA A CA 1
ATOM 2280 C C . ALA A 1 309 ? -11.785 8.483 5.948 1.00 93.31 309 ALA A C 1
ATOM 2282 O O . ALA A 1 309 ? -12.568 8.723 5.026 1.00 93.31 309 ALA A O 1
ATOM 2283 N N . GLY A 1 310 ? -12.194 8.107 7.160 1.00 93.00 310 GLY A N 1
ATOM 2284 C CA . GLY A 1 310 ? -13.592 8.162 7.584 1.00 93.00 310 GLY A CA 1
ATOM 2285 C C . GLY A 1 310 ? -14.050 9.584 7.934 1.00 93.00 310 GLY A C 1
ATOM 2286 O O . GLY A 1 310 ? -13.228 10.495 8.075 1.00 93.00 310 GLY A O 1
ATOM 2287 N N . ALA A 1 311 ? -15.364 9.744 8.133 1.00 91.81 311 ALA A N 1
ATOM 2288 C CA . ALA A 1 3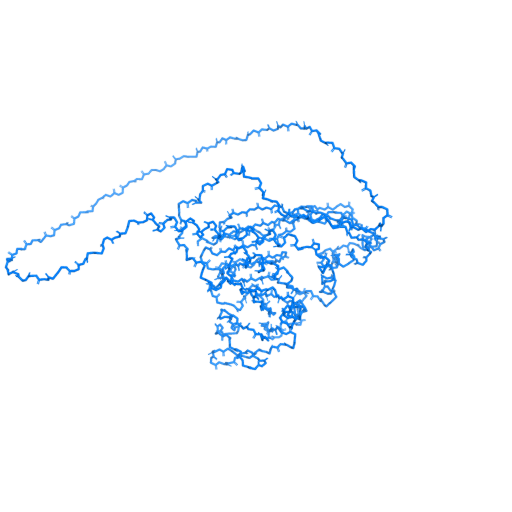11 ? -16.026 10.991 8.539 1.00 91.81 311 ALA A CA 1
ATOM 2289 C C . ALA A 1 311 ? -15.316 11.700 9.703 1.00 91.81 311 ALA A C 1
ATOM 2291 O O . ALA A 1 311 ? -15.055 12.904 9.643 1.00 91.81 311 ALA A O 1
ATOM 2292 N N . GLU A 1 312 ? -14.931 10.940 10.727 1.00 93.56 312 GLU A N 1
ATOM 2293 C CA . GLU A 1 312 ? -14.346 11.453 11.969 1.00 93.56 312 GLU A CA 1
ATOM 2294 C C . GLU A 1 312 ? -12.811 11.423 11.988 1.00 93.56 312 GLU A C 1
ATOM 2296 O O . GLU A 1 312 ? -12.198 11.804 12.985 1.00 93.56 312 GLU A O 1
ATOM 2301 N N . HIS A 1 313 ? -12.162 11.035 10.884 1.00 95.50 313 HIS A N 1
ATOM 2302 C CA . HIS A 1 313 ? -10.702 10.968 10.812 1.00 95.50 313 HIS A CA 1
ATOM 2303 C C . HIS A 1 313 ? -10.074 12.340 11.080 1.00 95.50 313 HIS A C 1
ATOM 2305 O O . HIS A 1 313 ? -10.299 13.274 10.317 1.00 95.50 313 HIS A O 1
ATOM 2311 N N . LEU A 1 314 ? -9.283 12.468 12.142 1.00 95.69 314 LEU A N 1
ATOM 2312 C CA . LEU A 1 314 ? -8.642 13.702 12.601 1.00 95.69 314 LEU A CA 1
ATOM 2313 C C . LEU A 1 314 ? -9.633 14.849 12.873 1.00 95.69 314 LEU A C 1
ATOM 2315 O O . LEU A 1 314 ? -9.317 16.023 12.658 1.00 95.69 314 LEU A O 1
ATOM 2319 N N . SER A 1 315 ? -10.846 14.524 13.339 1.00 95.19 315 SER A N 1
ATOM 2320 C CA . SER A 1 315 ? -11.898 15.515 13.609 1.00 95.19 315 SER A CA 1
ATOM 2321 C C . SER A 1 315 ? -11.457 16.605 14.592 1.00 95.19 315 SER A C 1
ATOM 2323 O O . SER A 1 315 ? -11.785 17.776 14.405 1.00 95.19 315 SER A O 1
ATOM 2325 N N . GLU A 1 316 ? -10.671 16.243 15.603 1.00 97.06 316 GLU A N 1
ATOM 2326 C CA . GLU A 1 316 ? -10.163 17.134 16.640 1.00 97.06 316 GLU A CA 1
ATOM 2327 C C . GLU A 1 316 ? -9.191 18.159 16.051 1.00 97.06 316 GLU A C 1
ATOM 2329 O O . GLU A 1 316 ? -9.370 19.359 16.249 1.00 97.06 316 GLU A O 1
ATOM 2334 N N . MET A 1 317 ? -8.244 17.713 15.219 1.00 97.00 317 MET A N 1
ATOM 2335 C CA . MET A 1 317 ? -7.344 18.611 14.491 1.00 97.00 317 MET A CA 1
ATOM 2336 C C . MET A 1 317 ? -8.121 19.535 13.542 1.00 97.00 317 MET A C 1
ATOM 2338 O O . MET A 1 317 ? -7.859 20.737 13.504 1.00 97.00 317 MET A O 1
ATOM 2342 N N . ARG A 1 318 ? -9.135 19.027 12.821 1.00 94.56 318 ARG A N 1
ATOM 2343 C CA . ARG A 1 318 ? -9.980 19.874 11.955 1.00 94.56 318 ARG A CA 1
ATOM 2344 C C . ARG A 1 318 ? -10.712 20.969 12.733 1.00 94.56 318 ARG A C 1
ATOM 2346 O O . ARG A 1 318 ? -10.793 22.086 12.233 1.00 94.56 318 ARG A O 1
ATOM 2353 N N . ARG A 1 319 ? -11.222 20.677 13.934 1.00 95.56 319 ARG A N 1
ATOM 2354 C CA . ARG A 1 319 ? -11.899 21.666 14.800 1.00 95.56 319 ARG A CA 1
ATOM 2355 C C . ARG A 1 319 ? -10.953 22.765 15.292 1.00 95.56 319 ARG A C 1
ATOM 2357 O O . ARG A 1 319 ? -11.400 23.882 15.524 1.00 95.56 319 ARG A O 1
ATOM 2364 N N . VAL A 1 320 ? -9.658 22.473 15.428 1.00 96.56 320 VAL A N 1
ATOM 2365 C CA . VAL A 1 320 ? -8.638 23.492 15.735 1.00 96.56 320 VAL A CA 1
ATOM 2366 C C . VAL A 1 320 ? -8.350 24.361 14.506 1.00 96.56 320 VAL A C 1
ATOM 2368 O O . VAL A 1 320 ? -8.235 25.582 14.614 1.00 96.56 320 VAL A O 1
ATOM 2371 N N . LEU A 1 321 ? -8.256 23.734 13.331 1.00 95.75 321 LEU A N 1
ATOM 2372 C CA . LEU A 1 321 ? -7.859 24.393 12.086 1.00 95.75 321 LEU A CA 1
ATOM 2373 C C . LEU A 1 321 ? -8.968 25.236 11.432 1.00 95.75 321 LEU A C 1
ATOM 2375 O O . LEU A 1 321 ? -8.655 26.214 10.752 1.00 95.75 321 LEU A O 1
ATOM 2379 N N . TYR A 1 322 ? -10.242 24.873 11.606 1.00 93.81 322 TYR A N 1
ATOM 2380 C CA . TYR A 1 322 ? -11.375 25.468 10.889 1.00 93.81 322 TYR A CA 1
ATOM 2381 C C . TYR A 1 322 ? -12.536 25.806 11.831 1.00 93.81 322 TYR A C 1
ATOM 2383 O O . TYR A 1 322 ? -12.864 25.030 12.721 1.00 93.81 322 TYR A O 1
ATOM 2391 N N . GLU A 1 323 ? -13.214 26.932 11.586 1.00 88.56 323 GLU A N 1
ATOM 2392 C CA . GLU A 1 323 ? -14.388 27.354 12.373 1.00 88.56 323 GLU A CA 1
ATOM 2393 C C . GLU A 1 323 ? -15.612 26.462 12.133 1.00 88.56 323 GLU A C 1
ATOM 2395 O O . GLU A 1 323 ? -16.314 26.104 13.072 1.00 88.56 323 GLU A O 1
ATOM 2400 N N . ASN A 1 324 ? -15.847 26.074 10.876 1.00 87.00 324 ASN A N 1
ATOM 2401 C CA . ASN A 1 324 ? -16.953 25.205 10.471 1.00 87.00 324 ASN A CA 1
ATOM 2402 C C . ASN A 1 324 ? -16.389 23.964 9.761 1.00 87.00 324 ASN A C 1
ATOM 2404 O O . ASN A 1 324 ? -16.415 23.896 8.528 1.00 87.00 324 ASN A O 1
ATOM 2408 N N . PRO A 1 325 ? -15.800 23.008 10.505 1.00 85.25 325 PRO A N 1
ATOM 2409 C CA . PRO A 1 325 ? -15.179 21.836 9.910 1.00 85.25 325 PRO A CA 1
ATOM 2410 C C . PRO A 1 325 ? -16.249 20.928 9.299 1.00 85.25 325 PRO A C 1
ATOM 2412 O O . PRO A 1 325 ? -17.154 20.456 9.985 1.00 85.25 325 PRO A O 1
ATOM 2415 N N . VAL A 1 326 ? -16.120 20.651 8.004 1.00 80.69 326 VAL A N 1
ATOM 2416 C CA . VAL A 1 326 ? -16.942 19.648 7.321 1.00 80.69 326 VAL A CA 1
ATOM 2417 C C . VAL A 1 326 ? -16.289 18.273 7.518 1.00 80.69 326 VAL A C 1
ATOM 2419 O O . VAL A 1 326 ? -15.063 18.173 7.382 1.00 80.69 326 VAL A O 1
ATOM 2422 N N . PRO A 1 327 ? -17.056 17.212 7.844 1.00 78.75 327 PRO A N 1
ATOM 2423 C CA . PRO A 1 327 ? -16.526 15.854 7.874 1.00 78.75 327 PRO A CA 1
ATOM 2424 C C . PRO A 1 327 ? -15.845 15.507 6.549 1.00 78.75 327 PRO A C 1
ATOM 2426 O O . PRO A 1 327 ? -16.372 15.790 5.472 1.00 78.75 327 PRO A O 1
ATOM 2429 N N . SER A 1 328 ? -14.669 14.890 6.619 1.00 71.12 328 SER A N 1
ATOM 2430 C CA . SER A 1 328 ? -14.029 14.332 5.428 1.00 71.12 328 SER A CA 1
ATOM 2431 C C . SER A 1 328 ? -14.717 13.013 5.102 1.00 71.12 328 SER A C 1
ATOM 2433 O O . SER A 1 328 ? -14.788 12.154 5.964 1.00 71.12 328 SER A O 1
ATOM 2435 N N . GLY A 1 329 ? -15.251 12.827 3.898 1.00 61.09 329 GLY A N 1
ATOM 2436 C CA . GLY A 1 329 ? -15.985 11.605 3.575 1.00 61.09 329 GLY A CA 1
ATOM 2437 C C . GLY A 1 329 ? -15.853 11.208 2.115 1.00 61.09 329 GLY A C 1
ATOM 2438 O O . GLY A 1 329 ? -15.816 12.065 1.237 1.00 61.09 329 GLY A O 1
ATOM 2439 N N . GLY A 1 330 ? -15.811 9.894 1.889 1.00 61.94 330 GLY A N 1
ATOM 2440 C CA . GLY A 1 330 ? -15.763 9.277 0.566 1.00 61.94 330 GLY A CA 1
ATOM 2441 C C . GLY A 1 330 ? -14.375 8.740 0.236 1.00 61.94 330 GLY A C 1
ATOM 2442 O O . GLY A 1 330 ? -13.506 9.476 -0.218 1.00 61.94 330 GLY A O 1
ATOM 2443 N N . GLY A 1 331 ? -14.177 7.440 0.463 1.00 65.56 331 GLY A N 1
ATOM 2444 C CA . GLY A 1 331 ? -13.102 6.704 -0.199 1.00 65.56 331 GLY A CA 1
ATOM 2445 C C . GLY A 1 331 ? -13.421 6.493 -1.675 1.00 65.56 331 GLY A C 1
ATOM 2446 O O . GLY A 1 331 ? -14.570 6.667 -2.090 1.00 65.56 331 GLY A O 1
ATOM 2447 N N . ALA A 1 332 ? -12.413 6.109 -2.459 1.00 73.06 332 ALA A N 1
ATOM 2448 C CA . ALA A 1 332 ? -12.641 5.675 -3.831 1.00 73.06 332 ALA A CA 1
ATOM 2449 C C . ALA A 1 332 ? -13.694 4.555 -3.847 1.00 73.06 332 ALA A C 1
ATOM 2451 O O . ALA A 1 332 ? -13.663 3.652 -3.006 1.00 73.06 332 ALA A O 1
ATOM 2452 N N . ALA A 1 333 ? -14.645 4.649 -4.776 1.00 86.69 333 ALA A N 1
ATOM 2453 C CA . ALA A 1 333 ? -15.592 3.569 -5.004 1.00 86.69 333 ALA A CA 1
ATOM 2454 C C . ALA A 1 333 ? -14.831 2.316 -5.456 1.00 86.69 333 ALA A C 1
ATOM 2456 O O . ALA A 1 333 ? -13.784 2.409 -6.096 1.00 86.69 333 ALA A O 1
ATOM 2457 N N . VAL A 1 334 ? -15.369 1.145 -5.119 1.00 93.56 334 VAL A N 1
ATOM 2458 C CA . VAL A 1 334 ? -14.874 -0.108 -5.690 1.00 93.56 334 VAL A CA 1
ATOM 2459 C C . VAL A 1 334 ? -15.099 -0.044 -7.208 1.00 93.56 334 VAL A C 1
ATOM 2461 O O . VAL A 1 334 ? -16.231 0.237 -7.612 1.00 93.56 334 VAL A O 1
ATOM 2464 N N . PRO A 1 335 ? -14.063 -0.249 -8.045 1.00 94.44 335 PRO A N 1
ATOM 2465 C CA . PRO A 1 335 ? -14.206 -0.156 -9.495 1.00 94.44 335 PRO A CA 1
ATOM 2466 C C . PRO A 1 335 ? -15.150 -1.232 -10.042 1.00 94.44 335 PRO A C 1
ATOM 2468 O O . PRO A 1 335 ? -15.310 -2.289 -9.433 1.00 94.44 335 PRO A O 1
ATOM 2471 N N . ASP A 1 336 ? -15.712 -1.018 -11.234 1.00 94.56 336 ASP A N 1
ATOM 2472 C CA . ASP A 1 336 ? -16.510 -2.044 -11.925 1.00 94.56 336 ASP A CA 1
ATOM 2473 C C . ASP A 1 336 ? -15.732 -3.365 -12.063 1.00 94.56 336 ASP A C 1
ATOM 2475 O O . ASP A 1 336 ? -14.505 -3.358 -12.125 1.00 94.56 336 ASP A O 1
ATOM 2479 N N . GLY A 1 337 ? -16.396 -4.516 -12.184 1.00 95.25 337 GLY A N 1
ATOM 2480 C CA . GLY A 1 337 ? -15.726 -5.827 -12.299 1.00 95.25 337 GLY A CA 1
ATOM 2481 C C . GLY A 1 337 ? -14.963 -6.266 -11.040 1.00 95.25 337 GLY A C 1
ATOM 2482 O O . GLY A 1 337 ? -14.049 -7.095 -11.119 1.00 95.25 337 GLY A O 1
ATOM 2483 N N . PHE A 1 338 ? -15.305 -5.657 -9.905 1.00 96.94 338 PHE A N 1
ATOM 2484 C CA . PHE A 1 338 ? -14.925 -6.088 -8.574 1.00 96.94 338 PHE A CA 1
ATOM 2485 C C . PHE A 1 338 ? -16.174 -6.232 -7.711 1.00 96.94 338 PHE A C 1
ATOM 2487 O O . PHE A 1 338 ? -17.075 -5.393 -7.739 1.00 96.94 338 PHE A O 1
ATOM 2494 N N . THR A 1 339 ? -16.171 -7.254 -6.865 1.00 95.56 339 THR A N 1
ATOM 2495 C CA . THR A 1 339 ? -17.215 -7.488 -5.871 1.00 95.56 339 THR A CA 1
ATOM 2496 C C . THR A 1 339 ? -16.669 -7.207 -4.473 1.00 95.56 339 THR A C 1
ATOM 2498 O O . THR A 1 339 ? -15.673 -7.806 -4.057 1.00 95.56 339 THR A O 1
ATOM 2501 N N . THR A 1 340 ? -17.312 -6.313 -3.717 1.00 97.06 340 THR A N 1
ATOM 2502 C CA . THR A 1 340 ? -16.958 -6.062 -2.310 1.00 97.06 340 THR A CA 1
ATOM 2503 C C . THR A 1 340 ? -17.166 -7.324 -1.476 1.00 97.06 340 THR A C 1
ATOM 2505 O O . THR A 1 340 ? -18.280 -7.837 -1.385 1.00 97.06 340 THR A O 1
ATOM 2508 N N . ALA A 1 341 ? -16.099 -7.805 -0.838 1.00 95.56 341 ALA A N 1
ATOM 2509 C CA . ALA A 1 341 ? -16.122 -8.982 0.024 1.00 95.56 341 ALA A CA 1
ATOM 2510 C C . ALA A 1 341 ? -16.231 -8.615 1.510 1.00 95.56 341 ALA A C 1
ATOM 2512 O O . ALA A 1 341 ? -16.922 -9.304 2.262 1.00 95.56 341 ALA A O 1
ATOM 2513 N N . ARG A 1 342 ? -15.553 -7.543 1.943 1.00 96.19 342 ARG A N 1
ATOM 2514 C CA . ARG A 1 342 ? -15.595 -7.024 3.319 1.00 96.19 342 ARG A CA 1
ATOM 2515 C C . ARG A 1 342 ? -15.524 -5.503 3.322 1.00 96.19 342 ARG A C 1
ATOM 2517 O O . ARG A 1 342 ? -14.878 -4.895 2.472 1.00 96.19 342 ARG A O 1
ATOM 2524 N N . GLU A 1 343 ? -16.138 -4.899 4.326 1.00 95.50 343 GLU A N 1
ATOM 2525 C CA . GLU A 1 343 ? -16.003 -3.479 4.628 1.00 95.50 343 GLU A CA 1
ATOM 2526 C C . GLU A 1 343 ? -15.970 -3.303 6.148 1.00 95.50 343 GLU A C 1
ATOM 2528 O O . GLU A 1 343 ? -16.782 -3.895 6.856 1.00 95.50 343 GLU A O 1
ATOM 2533 N N . LYS A 1 344 ? -15.018 -2.515 6.656 1.00 95.56 344 LYS A N 1
ATOM 2534 C CA . LYS A 1 344 ? -14.856 -2.251 8.090 1.00 95.56 344 LYS A CA 1
ATOM 2535 C C . LYS A 1 344 ? -14.443 -0.804 8.314 1.00 95.56 344 LYS A C 1
ATOM 2537 O O . LYS A 1 344 ? -13.557 -0.293 7.631 1.00 95.56 344 LYS A O 1
ATOM 2542 N N . ILE A 1 345 ? -15.050 -0.157 9.305 1.00 95.88 345 ILE A N 1
ATOM 2543 C CA . ILE A 1 345 ? -14.538 1.099 9.857 1.00 95.88 345 ILE A CA 1
ATOM 2544 C C . ILE A 1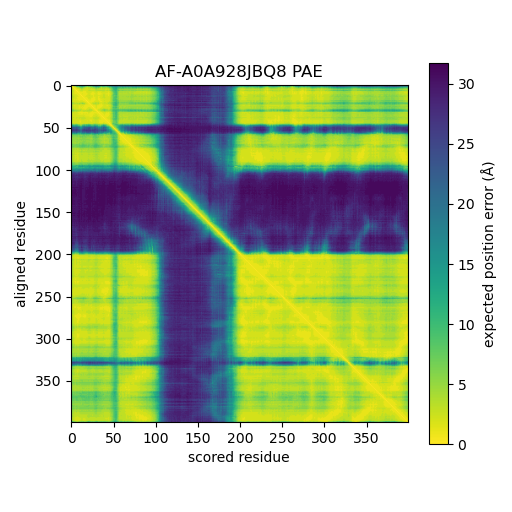 345 ? -13.625 0.739 11.025 1.00 95.88 345 ILE A C 1
ATOM 2546 O O . ILE A 1 345 ? -14.066 0.134 12.000 1.00 95.88 345 ILE A O 1
ATOM 2550 N N . ILE A 1 346 ? -12.351 1.092 10.908 1.00 96.44 346 ILE A N 1
ATOM 2551 C CA . ILE A 1 346 ? -11.365 0.948 11.973 1.00 96.44 346 ILE A CA 1
ATOM 2552 C C . ILE A 1 346 ? -11.248 2.301 12.656 1.00 96.44 346 ILE A C 1
ATOM 2554 O O . ILE A 1 346 ? -10.870 3.284 12.018 1.00 96.44 346 ILE A O 1
ATOM 2558 N N . GLU A 1 347 ? -11.573 2.345 13.942 1.00 97.12 347 GLU A N 1
ATOM 2559 C CA . GLU A 1 347 ? -11.551 3.567 14.734 1.00 97.12 347 GLU A CA 1
ATOM 2560 C C . GLU A 1 347 ? -10.771 3.366 16.027 1.00 97.12 347 GLU A C 1
ATOM 2562 O O . GLU A 1 347 ? -10.947 2.374 16.734 1.00 97.12 347 GLU A O 1
ATOM 2567 N N . TYR A 1 348 ? -9.898 4.320 16.327 1.00 97.75 348 TYR A N 1
ATOM 2568 C CA . TYR A 1 348 ? -9.193 4.410 17.597 1.00 97.75 348 TYR A CA 1
ATOM 2569 C C . TYR A 1 348 ? -8.666 5.831 17.804 1.00 97.75 348 TYR A C 1
ATOM 2571 O O . TYR A 1 348 ? -8.722 6.668 16.903 1.00 97.75 348 TYR A O 1
ATOM 2579 N N . ARG A 1 349 ? -8.154 6.113 19.001 1.00 97.50 349 ARG A N 1
ATOM 2580 C CA . ARG A 1 349 ? -7.530 7.397 19.332 1.00 97.50 349 ARG A CA 1
ATOM 2581 C C . ARG A 1 349 ? -6.025 7.254 19.460 1.00 97.50 349 ARG A C 1
ATOM 2583 O O . ARG A 1 349 ? -5.532 6.191 19.829 1.00 97.50 349 ARG A O 1
ATOM 2590 N N . ILE A 1 350 ? -5.323 8.331 19.139 1.00 96.94 350 ILE A N 1
ATOM 2591 C CA . ILE A 1 350 ? -3.895 8.492 19.399 1.00 96.94 350 ILE A CA 1
ATOM 2592 C C . ILE A 1 350 ? -3.695 9.788 20.180 1.00 96.94 350 ILE A C 1
ATOM 2594 O O . ILE A 1 350 ? -4.315 10.808 19.863 1.00 96.94 350 ILE A O 1
ATOM 2598 N N . ASP A 1 351 ? -2.835 9.736 21.189 1.00 96.75 351 ASP A N 1
ATOM 2599 C CA . ASP A 1 351 ? -2.479 10.890 22.005 1.00 96.75 351 ASP A CA 1
ATOM 2600 C C . ASP A 1 351 ? -1.166 11.481 21.500 1.00 96.75 351 ASP A C 1
ATOM 2602 O O . ASP A 1 351 ? -0.121 10.837 21.569 1.00 96.75 351 ASP A O 1
ATOM 2606 N N . LEU A 1 352 ? -1.225 12.707 20.983 1.00 96.50 352 LEU A N 1
ATOM 2607 C CA . LEU A 1 352 ? -0.047 13.470 20.586 1.00 96.50 352 LEU A CA 1
ATOM 2608 C C . LEU A 1 352 ? 0.388 14.271 21.808 1.00 96.50 352 LEU A C 1
ATOM 2610 O O . LEU A 1 352 ? -0.321 15.181 22.243 1.00 96.50 352 LEU A O 1
ATOM 2614 N N . SER A 1 353 ? 1.511 13.886 22.400 1.00 95.50 353 SER A N 1
ATOM 2615 C CA . SER A 1 353 ? 1.977 14.382 23.702 1.00 95.50 353 SER A CA 1
ATOM 2616 C C . SER A 1 353 ? 2.957 15.548 23.586 1.00 95.50 353 SER A C 1
ATOM 2618 O O . SER A 1 353 ? 3.412 16.078 24.600 1.00 95.50 353 SER A O 1
ATOM 2620 N N . SER A 1 354 ? 3.298 15.950 22.361 1.00 95.69 354 SER A N 1
ATOM 2621 C CA . SER A 1 354 ? 4.163 17.090 22.091 1.00 95.69 354 SER A CA 1
ATOM 2622 C C . SER A 1 354 ? 3.678 17.898 20.891 1.00 95.69 354 SER A C 1
ATOM 2624 O O . SER A 1 354 ? 2.978 17.402 20.006 1.00 95.69 354 SER A O 1
ATOM 2626 N N . ASN A 1 355 ? 4.107 19.158 20.834 1.00 96.00 355 ASN A N 1
ATOM 2627 C CA . ASN A 1 355 ? 3.892 20.001 19.664 1.00 96.00 355 ASN A CA 1
ATOM 2628 C C . ASN A 1 355 ? 4.543 19.416 18.399 1.00 96.00 355 ASN A C 1
ATOM 2630 O O . ASN A 1 355 ? 3.960 19.491 17.324 1.00 96.00 355 ASN A O 1
ATOM 2634 N N . GLU A 1 356 ? 5.712 18.788 18.533 1.00 94.44 356 GLU A N 1
ATOM 2635 C CA . GLU A 1 356 ? 6.426 18.144 17.426 1.00 94.44 356 GLU A CA 1
ATOM 2636 C C . GLU A 1 356 ? 5.582 17.026 16.796 1.00 94.44 356 GLU A C 1
ATOM 2638 O O . GLU A 1 356 ? 5.372 17.026 15.587 1.00 94.44 356 GLU A O 1
ATOM 2643 N N . GLU A 1 357 ? 4.968 16.154 17.603 1.00 95.06 357 GLU A N 1
ATOM 2644 C CA . GLU A 1 357 ? 4.065 15.102 17.111 1.00 95.06 357 GLU A CA 1
ATOM 2645 C C . GLU A 1 357 ? 2.819 15.669 16.412 1.00 95.06 357 GLU A C 1
ATOM 2647 O O . GLU A 1 357 ? 2.403 15.164 15.364 1.00 95.06 357 GLU A O 1
ATOM 2652 N N . ILE A 1 358 ? 2.240 16.743 16.963 1.00 96.81 358 ILE A N 1
ATOM 2653 C CA . ILE A 1 358 ? 1.095 17.448 16.367 1.00 96.81 358 ILE A CA 1
ATOM 2654 C C . ILE A 1 358 ? 1.467 18.004 14.995 1.00 96.81 358 ILE A C 1
ATOM 2656 O O . ILE A 1 358 ? 0.730 17.809 14.023 1.00 96.81 358 ILE A O 1
ATOM 2660 N N . MET A 1 359 ? 2.604 18.692 14.912 1.00 95.94 359 MET A N 1
ATOM 2661 C CA . MET A 1 359 ? 3.049 19.339 13.685 1.00 95.94 359 MET A CA 1
ATOM 2662 C C . MET A 1 359 ? 3.517 18.324 12.642 1.00 95.94 359 MET A C 1
ATOM 2664 O O . MET A 1 359 ? 3.254 18.525 11.453 1.00 95.94 359 MET A O 1
ATOM 2668 N N . SER A 1 360 ? 4.104 17.202 13.058 1.00 94.81 360 SER A N 1
ATOM 2669 C CA . SER A 1 360 ? 4.478 16.114 12.154 1.00 94.81 360 SER A CA 1
ATOM 2670 C C . SER A 1 360 ? 3.252 15.414 11.564 1.00 94.81 360 SER A C 1
ATOM 2672 O O . SER A 1 360 ? 3.194 15.219 10.346 1.00 94.81 360 SER A O 1
ATOM 2674 N N . LEU A 1 361 ? 2.203 15.165 12.363 1.00 95.31 361 LEU A N 1
ATOM 2675 C CA . LEU A 1 361 ? 0.913 14.705 11.839 1.00 95.31 361 LEU A CA 1
ATOM 2676 C C . LEU A 1 361 ? 0.284 15.737 10.892 1.00 95.31 361 LEU A C 1
ATOM 2678 O O . LEU A 1 361 ? -0.143 15.392 9.793 1.00 95.31 361 LEU A O 1
ATOM 2682 N N . PHE A 1 362 ? 0.232 17.009 11.285 1.00 95.06 362 PHE A N 1
ATOM 2683 C CA . PHE A 1 362 ? -0.357 18.062 10.459 1.00 95.06 362 PHE A CA 1
ATOM 2684 C C . PHE A 1 362 ? 0.325 18.169 9.092 1.00 95.06 362 PHE A C 1
ATOM 2686 O O . PHE A 1 362 ? -0.360 18.196 8.067 1.00 95.06 362 PHE A O 1
ATOM 2693 N N . THR A 1 363 ? 1.659 18.157 9.071 1.00 92.38 363 THR A N 1
ATOM 2694 C CA . THR A 1 363 ? 2.476 18.301 7.857 1.00 92.38 363 THR A CA 1
ATOM 2695 C C . THR A 1 363 ? 2.258 17.167 6.861 1.00 92.38 363 THR A C 1
ATOM 2697 O O . THR A 1 363 ? 2.289 17.399 5.655 1.00 92.38 363 THR A O 1
ATOM 2700 N N . MET A 1 364 ? 1.966 15.951 7.333 1.00 88.00 364 MET A N 1
ATOM 2701 C CA . MET A 1 364 ? 1.687 14.817 6.448 1.00 88.00 364 MET A CA 1
ATOM 2702 C C . MET A 1 364 ? 0.229 14.736 5.962 1.00 88.00 364 MET A C 1
ATOM 2704 O O . MET A 1 364 ? -0.111 13.809 5.224 1.00 88.00 364 MET A O 1
ATOM 2708 N N . THR A 1 365 ? -0.640 15.668 6.370 1.00 89.00 365 THR A N 1
ATOM 2709 C CA . THR A 1 365 ? -2.061 15.683 5.988 1.00 89.00 365 THR A CA 1
ATOM 2710 C C . THR A 1 365 ? -2.347 16.707 4.884 1.00 89.00 365 THR A C 1
ATOM 2712 O O . THR A 1 365 ? -1.676 17.738 4.796 1.00 89.00 365 THR A O 1
ATOM 2715 N N . PRO A 1 366 ? -3.432 16.535 4.102 1.00 84.75 366 PRO A N 1
ATOM 2716 C CA . PRO A 1 366 ? -3.888 17.558 3.156 1.00 84.75 366 PRO A CA 1
ATOM 2717 C C . PRO A 1 366 ? -4.214 18.917 3.801 1.00 84.75 366 PRO A C 1
ATOM 2719 O O . PRO A 1 366 ? -4.341 19.923 3.096 1.00 84.75 366 PRO A O 1
ATOM 2722 N N . PHE A 1 367 ? -4.363 18.977 5.131 1.00 89.00 367 PHE A N 1
ATOM 2723 C CA . PHE A 1 367 ? -4.594 20.229 5.843 1.00 89.00 367 PHE A CA 1
ATOM 2724 C C . PHE A 1 367 ? -3.397 21.177 5.752 1.00 89.00 367 PHE A C 1
ATOM 2726 O O . PHE A 1 367 ? -3.609 22.389 5.743 1.00 89.00 367 PHE A O 1
ATOM 2733 N N . TYR A 1 368 ? -2.174 20.656 5.614 1.00 88.56 368 TYR A N 1
ATOM 2734 C CA . TYR A 1 368 ? -0.953 21.460 5.535 1.00 88.56 368 TYR A CA 1
ATOM 2735 C C . TYR A 1 368 ? -1.005 22.528 4.435 1.00 88.56 368 TYR A C 1
ATOM 2737 O O . TYR A 1 368 ? -0.553 23.660 4.616 1.00 88.56 368 TYR A O 1
ATOM 2745 N N . TYR A 1 369 ? -1.627 22.207 3.301 1.00 85.06 369 TYR A N 1
ATOM 2746 C CA . TYR A 1 369 ? -1.752 23.137 2.181 1.00 85.06 369 TYR A CA 1
ATOM 2747 C C . TYR A 1 369 ? -2.942 24.087 2.317 1.00 85.06 369 TYR A C 1
ATOM 2749 O O . TYR A 1 369 ? -2.854 25.241 1.908 1.00 85.06 369 TYR A O 1
ATOM 2757 N N . ASN A 1 370 ? -4.040 23.621 2.916 1.00 88.06 370 ASN A N 1
ATOM 2758 C CA . ASN A 1 370 ? -5.344 24.285 2.826 1.00 88.06 370 ASN A CA 1
ATOM 2759 C C . ASN A 1 370 ? -5.759 25.033 4.100 1.00 88.06 370 ASN A C 1
ATOM 2761 O O . ASN A 1 370 ? -6.635 25.895 4.045 1.00 88.06 370 ASN A O 1
ATOM 2765 N N . ALA A 1 371 ? -5.148 24.726 5.247 1.00 90.50 371 ALA A N 1
ATOM 2766 C CA . ALA A 1 371 ? -5.550 25.313 6.517 1.00 90.50 371 ALA A CA 1
ATOM 2767 C C . ALA A 1 371 ? -5.287 26.830 6.554 1.00 90.50 371 ALA A C 1
ATOM 2769 O O . ALA A 1 371 ? -4.203 27.262 6.138 1.00 90.50 371 ALA A O 1
ATOM 2770 N N . PRO A 1 372 ? -6.218 27.645 7.087 1.00 93.81 372 PRO A N 1
ATOM 2771 C CA . PRO A 1 372 ? -6.028 29.085 7.236 1.00 93.81 372 PRO A CA 1
ATOM 2772 C C . PRO A 1 372 ? -4.925 29.394 8.255 1.00 93.81 372 PRO A C 1
ATOM 2774 O O . PRO A 1 372 ? -4.746 28.665 9.231 1.00 93.81 372 PRO A O 1
ATOM 2777 N N . ALA A 1 373 ? -4.211 30.508 8.064 1.00 94.50 373 ALA A N 1
ATOM 2778 C CA . ALA A 1 373 ? -3.090 30.901 8.926 1.00 94.50 373 ALA A CA 1
ATOM 2779 C C . ALA A 1 373 ? -3.475 31.000 10.414 1.00 94.50 373 ALA A C 1
ATOM 2781 O O . ALA A 1 373 ? -2.694 30.619 11.279 1.00 94.50 373 ALA A O 1
ATOM 2782 N N . GLU A 1 374 ? -4.690 31.465 10.710 1.00 95.31 374 GLU A N 1
ATOM 2783 C CA . GLU A 1 374 ? -5.197 31.552 12.083 1.00 95.31 374 GLU A CA 1
ATOM 2784 C C . GLU A 1 374 ? -5.394 30.167 12.720 1.00 95.31 374 GLU A C 1
ATOM 2786 O O . GLU A 1 374 ? -5.006 29.947 13.863 1.00 95.31 374 GLU A O 1
ATOM 2791 N N . GLY A 1 375 ? -5.930 29.204 11.964 1.00 95.81 375 GLY A N 1
ATOM 2792 C CA . GLY A 1 375 ? -6.055 27.817 12.413 1.00 95.81 375 GLY A CA 1
ATOM 2793 C C . GLY A 1 375 ? -4.696 27.163 12.659 1.00 95.81 375 GLY A C 1
ATOM 2794 O O . GLY A 1 375 ? -4.517 26.476 13.661 1.00 95.81 375 GLY A O 1
ATOM 2795 N N . ARG A 1 376 ? -3.710 27.434 11.791 1.00 96.19 376 ARG A N 1
ATOM 2796 C CA . ARG A 1 376 ? -2.331 26.944 11.968 1.00 96.19 376 ARG A CA 1
ATOM 2797 C C . ARG A 1 376 ? -1.703 27.472 13.252 1.00 96.19 376 ARG A C 1
ATOM 2799 O O . ARG A 1 376 ? -1.214 26.673 14.034 1.00 96.19 376 ARG A O 1
ATOM 2806 N N . LYS A 1 377 ? -1.815 28.776 13.528 1.00 96.75 377 LYS A N 1
ATOM 2807 C CA . LYS A 1 377 ? -1.314 29.372 14.781 1.00 96.75 377 LYS A CA 1
ATOM 2808 C C . LYS A 1 377 ? -1.944 28.747 16.024 1.00 96.75 377 LYS A C 1
ATOM 2810 O O . LYS A 1 377 ? -1.257 28.533 17.017 1.00 96.75 377 LYS A O 1
ATOM 2815 N N . LYS A 1 378 ? -3.250 28.451 15.979 1.00 97.62 378 LYS A N 1
ATOM 2816 C CA . LYS A 1 378 ? -3.939 27.753 17.075 1.00 97.62 378 LYS A CA 1
ATOM 2817 C C . LYS A 1 378 ? -3.369 26.354 17.289 1.00 97.62 378 LYS A C 1
ATOM 2819 O O . LYS A 1 378 ? -3.162 25.972 18.433 1.00 97.62 378 LYS A O 1
ATOM 2824 N N . LEU A 1 379 ? -3.105 25.619 16.208 1.00 97.25 379 LEU A N 1
ATOM 2825 C CA . LEU A 1 379 ? -2.520 24.281 16.269 1.00 97.25 379 LEU A CA 1
ATOM 2826 C C . LEU A 1 379 ? -1.068 24.313 16.780 1.00 97.25 379 LEU A C 1
ATOM 2828 O O . LEU A 1 379 ? -0.726 23.547 17.673 1.00 97.25 379 LEU A O 1
ATOM 2832 N N . GLU A 1 380 ? -0.255 25.249 16.284 1.00 96.94 380 GLU A N 1
ATOM 2833 C CA . GLU A 1 380 ? 1.139 25.479 16.697 1.00 96.94 380 GLU A CA 1
ATOM 2834 C C . GLU A 1 380 ? 1.272 25.834 18.185 1.00 96.94 380 GLU A C 1
ATOM 2836 O O . GLU A 1 380 ? 2.316 25.587 18.782 1.00 96.94 380 GLU A O 1
ATOM 2841 N N . ALA A 1 381 ? 0.231 26.397 18.803 1.00 97.50 381 ALA A N 1
ATOM 2842 C CA . ALA A 1 381 ? 0.224 26.743 20.222 1.00 97.50 381 ALA A CA 1
ATOM 2843 C C . ALA A 1 381 ? -0.120 25.562 21.152 1.00 97.50 381 ALA A C 1
ATOM 2845 O O . ALA A 1 381 ? -0.009 25.701 22.372 1.00 97.50 381 ALA A O 1
ATOM 2846 N N . LEU A 1 382 ? -0.560 24.418 20.616 1.00 97.88 382 LEU A N 1
ATOM 2847 C CA . LEU A 1 382 ? -0.919 23.256 21.428 1.00 97.88 382 LEU A CA 1
ATOM 2848 C C . LEU A 1 382 ? 0.322 22.487 21.887 1.00 97.88 382 LEU A C 1
ATOM 2850 O O . LEU A 1 382 ? 1.241 22.227 21.110 1.00 97.88 382 LEU A O 1
ATOM 2854 N N . SER A 1 383 ? 0.312 22.068 23.152 1.00 97.38 383 SER A N 1
ATOM 2855 C CA . SER A 1 383 ? 1.313 21.160 23.721 1.00 97.38 383 SER A CA 1
ATOM 2856 C C . SER A 1 383 ? 0.929 19.687 23.591 1.00 97.38 383 SER A C 1
ATOM 2858 O O . SER A 1 383 ? 1.806 18.832 23.629 1.00 97.38 383 SER A O 1
ATOM 2860 N N . SER A 1 384 ? -0.366 19.393 23.467 1.00 97.75 384 SER A N 1
ATOM 2861 C CA . SER A 1 384 ? -0.898 18.046 23.277 1.00 97.75 384 SER A CA 1
ATOM 2862 C C . SER A 1 384 ? -2.234 18.077 22.533 1.00 97.75 384 SER A C 1
ATOM 2864 O O . SER A 1 384 ? -2.945 19.087 22.539 1.00 97.75 384 SER A O 1
ATOM 2866 N N . LEU A 1 385 ? -2.559 16.975 21.861 1.00 98.12 385 LEU A N 1
ATOM 2867 C CA . LEU A 1 385 ? -3.815 16.798 21.141 1.00 98.12 385 LEU A CA 1
ATOM 2868 C C . LEU A 1 385 ? -4.131 15.307 20.995 1.00 98.12 385 LEU A C 1
ATOM 2870 O O . LEU A 1 385 ? -3.391 14.572 20.348 1.00 98.12 385 LEU A O 1
ATOM 2874 N N . THR A 1 386 ? -5.268 14.869 21.524 1.00 98.19 386 THR A N 1
ATOM 2875 C CA . THR A 1 386 ? -5.822 13.553 21.190 1.00 98.19 386 THR A CA 1
ATOM 2876 C C . THR A 1 386 ? -6.590 13.662 19.880 1.00 98.19 386 THR A C 1
ATOM 2878 O O . THR A 1 386 ? -7.456 14.530 19.737 1.00 98.19 386 THR A O 1
ATOM 2881 N N . VAL A 1 387 ? -6.297 12.785 18.921 1.00 97.44 387 VAL A N 1
ATOM 2882 C CA . VAL A 1 387 ? -7.006 12.737 17.635 1.00 97.44 387 VAL A CA 1
ATOM 2883 C C . VAL A 1 387 ? -7.597 11.360 17.372 1.00 97.44 387 VAL A C 1
ATOM 2885 O O . VAL A 1 387 ? -7.030 10.327 17.731 1.00 97.44 387 VAL A O 1
ATOM 2888 N N . THR A 1 388 ? -8.744 11.349 16.705 1.00 97.25 388 THR A N 1
ATOM 2889 C CA . THR A 1 388 ? -9.408 10.133 16.244 1.00 97.25 388 THR A CA 1
ATOM 2890 C C . THR A 1 388 ? -8.816 9.691 14.907 1.00 97.25 388 THR A C 1
ATOM 2892 O O . THR A 1 388 ? -8.851 10.424 13.921 1.00 97.25 388 THR A O 1
ATOM 2895 N N . VAL A 1 389 ? -8.308 8.465 14.833 1.00 96.44 389 VAL A N 1
ATOM 2896 C CA . VAL A 1 389 ? -7.979 7.789 13.578 1.00 96.44 389 VAL A CA 1
ATOM 2897 C C . VAL A 1 389 ? -9.178 6.940 13.187 1.00 96.44 389 VAL A C 1
ATOM 2899 O O . VAL A 1 389 ? -9.391 5.874 13.751 1.00 96.44 389 VAL A O 1
ATOM 2902 N N . GLN A 1 390 ? -9.961 7.414 12.217 1.00 96.06 390 GLN A N 1
ATOM 2903 C CA . GLN A 1 390 ? -11.055 6.646 11.620 1.00 96.06 390 GLN A CA 1
ATOM 2904 C C . GLN A 1 390 ? -10.715 6.315 10.165 1.00 96.06 390 GLN A C 1
ATOM 2906 O O . GLN A 1 390 ? -10.490 7.218 9.361 1.00 96.06 390 GLN A O 1
ATOM 2911 N N . VAL A 1 391 ? -10.655 5.036 9.814 1.00 95.94 391 VAL A N 1
ATOM 2912 C CA . VAL A 1 391 ? -10.295 4.575 8.468 1.00 95.94 391 VAL A CA 1
ATOM 2913 C C . VAL A 1 391 ? -11.364 3.621 7.973 1.00 95.94 391 VAL A C 1
ATOM 2915 O O . VAL A 1 391 ? -11.662 2.620 8.620 1.00 95.94 391 VAL A O 1
ATOM 2918 N N . LYS A 1 392 ? -11.947 3.932 6.818 1.00 95.88 392 LYS A N 1
ATOM 2919 C CA . LYS A 1 392 ? -12.825 3.015 6.102 1.00 95.88 392 LYS A CA 1
ATOM 2920 C C . LYS A 1 392 ? -11.959 2.100 5.239 1.00 95.88 392 LYS A C 1
ATOM 2922 O O . LYS A 1 392 ? -11.317 2.576 4.303 1.00 95.88 392 LYS A O 1
ATOM 2927 N N . CYS A 1 393 ? -11.963 0.813 5.559 1.00 96.19 393 CYS A N 1
ATOM 2928 C CA . CYS A 1 393 ? -11.264 -0.229 4.820 1.00 96.19 393 CYS A CA 1
ATOM 2929 C C . CYS A 1 393 ? -12.277 -1.057 4.031 1.00 96.19 393 CYS A C 1
ATOM 2931 O O . CYS A 1 393 ? -13.187 -1.647 4.615 1.00 96.19 393 CYS A O 1
ATOM 2933 N N . THR A 1 394 ? -12.098 -1.131 2.719 1.00 97.12 394 THR A N 1
ATOM 2934 C CA . THR A 1 394 ? -12.920 -1.944 1.823 1.00 97.12 394 THR A CA 1
ATOM 2935 C C . THR A 1 394 ? -12.025 -2.973 1.144 1.00 97.12 394 THR A C 1
ATOM 2937 O O . THR A 1 394 ? -11.002 -2.627 0.554 1.00 97.12 394 THR A O 1
ATOM 2940 N N . VAL A 1 395 ? -12.413 -4.244 1.234 1.00 97.94 395 VAL A N 1
ATOM 2941 C CA . VAL A 1 395 ? -11.748 -5.364 0.568 1.00 97.94 395 VAL A CA 1
ATOM 2942 C C . VAL A 1 395 ? -12.668 -5.875 -0.529 1.00 97.94 395 VAL A C 1
ATOM 2944 O O . VAL A 1 395 ? -13.796 -6.293 -0.259 1.00 97.94 395 VAL A O 1
ATOM 2947 N N . ALA A 1 396 ? -12.188 -5.850 -1.766 1.00 97.62 396 ALA A N 1
ATOM 2948 C CA . ALA A 1 396 ? -12.925 -6.290 -2.941 1.00 97.62 396 ALA A CA 1
ATOM 2949 C C . ALA A 1 396 ? -12.153 -7.370 -3.703 1.00 97.62 396 ALA A C 1
ATOM 2951 O O . ALA A 1 396 ? -10.934 -7.477 -3.600 1.00 97.62 396 ALA A O 1
ATOM 2952 N N . VAL A 1 397 ? -12.870 -8.185 -4.464 1.00 96.56 397 VAL A N 1
ATOM 2953 C CA . VAL A 1 397 ? -12.320 -9.305 -5.230 1.00 96.56 397 VAL A CA 1
ATOM 2954 C C . VAL A 1 397 ? -12.567 -9.050 -6.708 1.00 96.56 397 VAL A C 1
ATOM 2956 O O . VAL A 1 397 ? -13.683 -8.692 -7.072 1.00 96.56 397 VAL A O 1
ATOM 2959 N N . LYS A 1 398 ? -11.547 -9.238 -7.552 1.00 95.94 398 LYS A N 1
ATOM 2960 C CA . LYS A 1 398 ? -11.707 -9.174 -9.014 1.00 95.94 398 LYS A CA 1
ATOM 2961 C C . LYS A 1 398 ? -12.558 -10.353 -9.496 1.00 95.94 398 LYS A C 1
ATOM 2963 O O . LYS A 1 398 ? -12.249 -11.491 -9.133 1.00 95.94 398 LYS A O 1
ATOM 2968 N N . ASP A 1 399 ? -13.575 -10.083 -10.308 1.00 89.19 399 ASP A N 1
ATOM 2969 C CA . ASP A 1 399 ? -14.526 -11.099 -10.793 1.00 89.19 399 ASP A CA 1
ATOM 2970 C C . ASP A 1 399 ? -13.900 -12.203 -11.677 1.00 89.19 399 ASP A C 1
ATOM 2972 O O . ASP A 1 399 ? -12.857 -11.960 -12.345 1.00 89.19 399 ASP A O 1
#

Secondary structure (DSSP, 8-state):
------TTBB-TTT-PBEEEETTEEEESSTT--EEEB-TTS-EE-SPTTGGGS---S--HHHHHHHHHHHHTTTTHHHHHHHHHHHHHHHHHHHHHHHHHHHSS--------------------------------------------------------PPPTT----------PPPPS----PPPP-TT---PPP-PSSEEEEEET-TTSHHHHHHHHHHHHHHTS-EEEEEEES-HHHHHHHIIIIIISGGGSPTTEEEEEEE--TTS-SB-TT-EEEEEEESS---HHHHHHHEEEEEEEEEEEE-TTTTHHHHHHH-SSPPPP--PPPPPTTEEEEEEEEEEEEEEE-SHHHHHHHHHTSTHHHHS-HHHHHHHHT-S-EEEEEEEEEEEEEE-

Mean predicted aligned error: 13.56 Å

Solvent-accessible surface area (backbone atoms only — not comparable to full-atom values): 23516 Å² total; per-residue (Å²): 138,76,91,65,76,61,86,47,37,27,30,76,87,76,66,25,47,50,45,80,57,94,61,28,35,33,26,75,42,95,83,50,56,74,36,60,48,44,98,37,43,23,36,67,62,54,67,88,78,58,82,80,80,54,95,61,53,58,50,70,62,36,40,47,24,35,51,56,38,47,71,72,47,78,62,47,62,59,38,36,54,51,22,46,55,46,38,50,56,52,52,53,53,53,49,58,46,55,56,54,63,71,69,49,81,78,75,78,80,75,73,83,72,81,84,75,89,80,83,88,84,93,82,90,82,86,90,82,89,88,84,88,84,90,91,87,87,85,89,84,88,88,87,85,85,89,88,81,90,87,83,89,84,90,84,85,91,82,90,81,88,83,71,99,75,87,65,86,78,81,77,82,75,71,85,65,85,76,79,95,76,76,78,82,76,73,82,77,71,96,78,70,69,92,54,78,72,88,61,80,55,46,29,35,38,28,37,48,26,44,53,32,62,57,54,50,42,25,34,43,42,34,19,66,73,68,72,37,39,20,37,34,42,30,27,15,63,18,62,50,18,18,39,48,16,7,39,51,36,47,62,35,47,89,69,39,55,86,55,43,47,71,32,27,27,19,28,49,59,82,64,58,47,48,43,69,49,57,22,45,35,39,38,23,60,78,37,81,76,38,58,72,46,53,63,42,27,32,24,64,56,14,38,39,40,40,36,20,58,23,52,54,36,39,44,51,58,39,56,52,34,34,96,79,61,72,69,47,69,77,53,84,74,84,50,88,72,46,46,80,75,49,75,47,76,44,72,49,74,45,77,26,79,34,42,67,49,47,51,19,48,42,49,57,38,80,53,60,82,69,52,46,72,70,15,49,55,55,52,71,69,34,56,57,51,66,29,35,50,25,35,37,33,40,31,28,29,31,89